Protein AF-V4J8E5-F1 (afdb_monomer)

Nearest PDB structures (foldseek):
  8pn9-assembly1_A  TM=5.444E-01  e=4.236E-01  Homo sapiens
  6s7t-assembly1_A  TM=5.111E-01  e=3.584E-01  Homo sapiens

Sequence (370 aa):
MKVKGRRLKLAGAALLVQFYVVWALGFANYVPQLYNFKVLQASASLLVVGLLLMLSGYIKDVARQVVADKYFRSLMIIYFAAVYYITYSAVMMYYQLNIGVSLDTATFMQSFASATLYHRLFDSFEAPTYFYNHASLILFMVYPLYLTYPSIATLVTVEVALATLPAIPLYKLGLRLFGDRRCALLTALAYLLFPWITTYLVGPFEVVILTAPFFALALYNLYMGNRLGYWLSLTLMMTTIEFAPILGFFIGLYVLATRFDWLKAKGRIALGLETLAFSLAWLFGDFLLVYYFSRGAINIFQNVWGSALSGPLISITDPIGNAIFHFTTHVGSGPSSSHNVAPSLSSVLESLVNNVRDWASTRRSKAPSS

Secondary structure (DSSP, 8-state):
-HHHHHHHHHHHHHHHHHHHHHHHHHHTTSSGGG--HHHHHHHHHHHHHHHHHHHHHHHHHHHHHHHH-HHHHHHHHHHHHHHHHHHHHHHHHHHTT-HHHHHHHHHHHHHHHHHHHSS-SS--SS-SSGGGT---TTHHHHHHHHHHS-SHHHHHHHHHHHHHTTHHHHHHHHHHHHS-HHHHHHHHHHHHT-HHHHHHTTS---GGGGHHHHHHHHHHHHHHT-HHHHHHHHHHHHTS-TTHHHHHHHHHHHHHHS--TT--HHHHHHHHHHHHHHHHHHHHHHHHHHHHHTTTS--GGGGGTT-TTHHHHHHHHHHHHHHHH---------------PPPPHHHHHHHHHHHHHHHHHHHHTT----

pLDDT: mean 87.91, std 17.18, range [24.5, 98.56]

Structure (mmCIF, N/CA/C/O backbone):
data_AF-V4J8E5-F1
#
_entry.id   AF-V4J8E5-F1
#
loop_
_atom_site.group_PDB
_atom_site.id
_atom_site.type_symbol
_atom_site.label_atom_id
_atom_site.label_alt_id
_atom_site.label_comp_id
_atom_site.label_asym_id
_atom_site.label_entity_id
_atom_site.label_seq_id
_atom_site.pdbx_PDB_ins_code
_atom_site.Cartn_x
_atom_site.Cartn_y
_atom_site.Cartn_z
_atom_site.occupancy
_atom_site.B_iso_or_equiv
_atom_site.auth_seq_id
_atom_site.auth_comp_id
_atom_site.auth_asym_id
_atom_site.auth_atom_id
_atom_site.pdbx_PDB_model_num
ATOM 1 N N . MET A 1 1 ? -9.386 -27.484 15.160 1.00 56.94 1 MET A N 1
ATOM 2 C CA . MET A 1 1 ? -9.494 -26.367 14.178 1.00 56.94 1 MET A CA 1
ATOM 3 C C . MET A 1 1 ? -8.241 -25.481 14.049 1.00 56.94 1 MET A C 1
ATOM 5 O O . MET A 1 1 ? -7.896 -25.160 12.917 1.00 56.94 1 MET A O 1
ATOM 9 N N . LYS A 1 2 ? -7.525 -25.108 15.130 1.00 60.19 2 LYS A N 1
ATOM 10 C CA . LYS A 1 2 ? -6.329 -24.222 15.066 1.00 60.19 2 LYS A CA 1
ATOM 11 C C . LYS A 1 2 ? -5.186 -24.726 14.156 1.00 60.19 2 LYS A C 1
ATOM 13 O O . LYS A 1 2 ? -4.603 -23.936 13.421 1.00 60.19 2 LYS A O 1
ATOM 18 N N . VAL A 1 3 ? -4.918 -26.037 14.135 1.00 62.19 3 VAL A N 1
ATOM 19 C CA . VAL A 1 3 ? -3.853 -26.653 13.309 1.00 62.19 3 VAL A CA 1
ATOM 20 C C . VAL A 1 3 ? -4.100 -26.469 11.803 1.00 62.19 3 VAL A C 1
ATOM 22 O O . VAL A 1 3 ? -3.171 -26.168 11.058 1.00 62.19 3 VAL A O 1
ATOM 25 N N . LYS A 1 4 ? -5.362 -26.558 11.354 1.00 76.12 4 LYS A N 1
ATOM 26 C CA . LYS A 1 4 ? -5.739 -26.386 9.938 1.00 76.12 4 LYS A CA 1
ATOM 27 C C . LYS A 1 4 ? -5.518 -24.942 9.466 1.00 76.12 4 LYS A C 1
ATOM 29 O O . LYS A 1 4 ? -5.023 -24.735 8.367 1.00 76.12 4 LYS A O 1
ATOM 34 N N . GLY A 1 5 ? -5.798 -23.949 10.317 1.00 81.00 5 GLY A N 1
ATOM 35 C CA . GLY A 1 5 ? -5.567 -22.533 10.002 1.00 81.00 5 GLY A CA 1
ATOM 36 C C . GLY A 1 5 ? -4.086 -22.166 9.870 1.00 81.00 5 GLY A C 1
ATOM 37 O O . GLY A 1 5 ? -3.715 -21.442 8.951 1.00 81.00 5 GLY A O 1
ATOM 38 N N . ARG A 1 6 ? -3.219 -22.705 10.740 1.00 87.25 6 ARG A N 1
ATOM 39 C CA . ARG A 1 6 ? -1.767 -22.471 10.651 1.00 87.25 6 ARG A CA 1
ATOM 40 C C . ARG A 1 6 ? -1.169 -23.065 9.372 1.00 87.25 6 ARG A C 1
ATOM 42 O O . ARG A 1 6 ? -0.372 -22.400 8.724 1.00 87.25 6 ARG A O 1
ATOM 49 N N . ARG A 1 7 ? -1.597 -24.273 8.982 1.00 90.81 7 ARG A N 1
ATOM 50 C CA . ARG A 1 7 ? -1.162 -24.913 7.727 1.00 90.81 7 ARG A CA 1
ATOM 51 C C . ARG A 1 7 ? -1.555 -24.098 6.490 1.00 90.81 7 ARG A C 1
ATOM 53 O O . ARG A 1 7 ? -0.718 -23.914 5.620 1.00 90.81 7 ARG A O 1
ATOM 60 N N . LEU A 1 8 ? -2.776 -23.551 6.447 1.00 91.62 8 LEU A N 1
ATOM 61 C CA . LEU A 1 8 ? -3.217 -22.688 5.339 1.00 91.62 8 LEU A CA 1
ATOM 62 C C . LEU A 1 8 ? -2.377 -21.409 5.230 1.00 91.62 8 LEU A C 1
ATOM 64 O O . LEU A 1 8 ? -1.996 -21.030 4.131 1.00 91.62 8 LEU A O 1
ATOM 68 N N . LYS A 1 9 ? -2.038 -20.776 6.362 1.00 92.75 9 LYS A N 1
ATOM 69 C CA . LYS A 1 9 ? -1.170 -19.589 6.367 1.00 92.75 9 LYS A CA 1
ATOM 70 C C . LYS A 1 9 ? 0.244 -19.892 5.874 1.00 92.75 9 LYS A C 1
ATOM 72 O O . LYS A 1 9 ? 0.794 -19.091 5.134 1.00 92.75 9 LYS A O 1
ATOM 77 N N . LEU A 1 10 ? 0.814 -21.035 6.262 1.00 95.00 10 LEU A N 1
ATOM 78 C CA . LEU A 1 10 ? 2.141 -21.457 5.798 1.00 95.00 10 LEU A CA 1
ATOM 79 C C . LEU A 1 10 ? 2.144 -21.775 4.300 1.00 95.00 10 LEU A C 1
ATOM 81 O O . LEU A 1 10 ? 3.025 -21.311 3.587 1.00 95.00 10 LEU A O 1
ATOM 85 N N . ALA A 1 11 ? 1.134 -22.506 3.818 1.00 95.44 11 ALA A N 1
ATOM 86 C CA . ALA A 1 11 ? 0.968 -22.762 2.390 1.00 95.44 11 ALA A CA 1
ATOM 87 C C . ALA A 1 11 ? 0.807 -21.450 1.606 1.00 95.44 11 ALA A C 1
ATOM 89 O O . ALA A 1 11 ? 1.459 -21.257 0.586 1.00 95.44 11 ALA A O 1
ATOM 90 N N . GLY A 1 12 ? 0.001 -20.516 2.119 1.00 96.38 12 GLY A N 1
ATOM 91 C CA . GLY A 1 12 ? -0.168 -19.209 1.495 1.00 96.38 12 GLY A CA 1
ATOM 92 C C . GLY A 1 12 ? 1.116 -18.375 1.469 1.00 96.38 12 GLY A C 1
ATOM 93 O O . GLY A 1 12 ? 1.431 -17.787 0.441 1.00 96.38 12 GLY A O 1
ATOM 94 N N . ALA A 1 13 ? 1.904 -18.398 2.548 1.00 96.38 13 ALA A N 1
ATOM 95 C CA . ALA A 1 13 ? 3.208 -17.738 2.589 1.00 96.38 13 ALA A CA 1
ATOM 96 C C . ALA A 1 13 ? 4.191 -18.339 1.570 1.00 96.38 13 ALA A C 1
ATOM 98 O O . ALA A 1 13 ? 4.903 -17.594 0.906 1.00 96.38 13 ALA A O 1
ATOM 99 N N . ALA A 1 14 ? 4.193 -19.664 1.388 1.00 97.56 14 ALA A N 1
ATOM 100 C CA . ALA A 1 14 ? 5.013 -20.313 0.364 1.00 97.56 14 ALA A CA 1
ATOM 101 C C . ALA A 1 14 ? 4.614 -19.873 -1.059 1.00 97.56 14 ALA A C 1
ATOM 103 O O . ALA A 1 14 ? 5.485 -19.563 -1.869 1.00 97.56 14 ALA A O 1
ATOM 104 N N . LEU A 1 15 ? 3.309 -19.775 -1.345 1.00 97.50 15 LEU A N 1
ATOM 105 C CA . LEU A 1 15 ? 2.798 -19.292 -2.636 1.00 97.50 15 LEU A CA 1
ATOM 106 C C . LEU A 1 15 ? 3.063 -17.798 -2.886 1.00 97.50 15 LEU A C 1
ATOM 108 O O . LEU A 1 15 ? 3.162 -17.376 -4.037 1.00 97.50 15 LEU A O 1
ATOM 112 N N . LEU A 1 16 ? 3.193 -17.000 -1.827 1.00 95.75 16 LEU A N 1
ATOM 113 C CA . LEU A 1 16 ? 3.627 -15.609 -1.924 1.00 95.75 16 LEU A CA 1
ATOM 114 C C . LEU A 1 16 ? 5.125 -15.531 -2.239 1.00 95.75 16 LEU A C 1
ATOM 116 O O . LEU A 1 16 ? 5.522 -14.870 -3.193 1.00 95.75 16 LEU A O 1
ATOM 120 N N . VAL A 1 17 ? 5.956 -16.231 -1.461 1.00 97.12 17 VAL A N 1
ATOM 121 C CA . VAL A 1 17 ? 7.421 -16.192 -1.601 1.00 97.12 17 VAL A CA 1
ATOM 122 C C . VAL A 1 17 ? 7.874 -16.740 -2.954 1.00 97.12 17 VAL A C 1
ATOM 124 O O . VAL A 1 17 ? 8.800 -16.186 -3.543 1.00 97.12 17 VAL A O 1
ATOM 127 N N . GLN A 1 18 ? 7.210 -17.776 -3.482 1.00 97.81 18 GLN A N 1
ATOM 128 C CA . GLN A 1 18 ? 7.608 -18.366 -4.765 1.00 97.81 18 GLN A CA 1
ATOM 129 C C . GLN A 1 18 ? 7.588 -17.355 -5.915 1.00 97.81 18 GLN A C 1
ATOM 131 O O . GLN A 1 18 ? 8.453 -17.446 -6.776 1.00 97.81 18 GLN A O 1
ATOM 136 N N . PHE A 1 19 ? 6.683 -16.367 -5.908 1.00 98.12 19 PHE A N 1
ATOM 137 C CA . PHE A 1 19 ? 6.648 -15.360 -6.970 1.00 98.12 19 PHE A CA 1
ATOM 138 C C . PHE A 1 19 ? 7.944 -14.564 -7.013 1.00 98.12 19 PHE A C 1
ATOM 140 O O . PHE A 1 19 ? 8.550 -14.436 -8.070 1.00 98.12 19 PHE A O 1
ATOM 147 N N . TYR A 1 20 ? 8.408 -14.088 -5.859 1.00 97.81 20 TYR A N 1
ATOM 148 C CA . TYR A 1 20 ? 9.638 -13.307 -5.785 1.00 97.81 20 TYR A CA 1
ATOM 149 C C . TYR A 1 20 ? 10.874 -14.150 -6.100 1.00 97.81 20 TYR A C 1
ATOM 151 O O . TYR A 1 20 ? 11.804 -13.637 -6.711 1.00 97.81 20 TYR A O 1
ATOM 159 N N . VAL A 1 21 ? 10.875 -15.443 -5.757 1.00 98.06 21 VAL A N 1
ATOM 160 C CA . VAL A 1 21 ? 11.951 -16.367 -6.154 1.00 98.06 21 VAL A CA 1
ATOM 161 C C . VAL A 1 21 ? 11.960 -16.574 -7.671 1.00 98.06 21 VAL A C 1
ATOM 163 O O . VAL A 1 21 ? 13.003 -16.414 -8.298 1.00 98.06 21 VAL A O 1
ATOM 166 N N . VAL A 1 22 ? 10.807 -16.885 -8.272 1.00 97.88 22 VAL A N 1
ATOM 167 C CA . VAL A 1 22 ? 10.661 -17.080 -9.725 1.00 97.88 22 VAL A CA 1
ATOM 168 C C . VAL A 1 22 ? 11.046 -15.810 -10.478 1.00 97.88 22 VAL A C 1
ATOM 170 O O . VAL A 1 22 ? 11.847 -15.867 -11.411 1.00 97.88 22 VAL A O 1
ATOM 173 N N . TRP A 1 23 ? 10.520 -14.665 -10.043 1.00 97.81 23 TRP A N 1
ATOM 174 C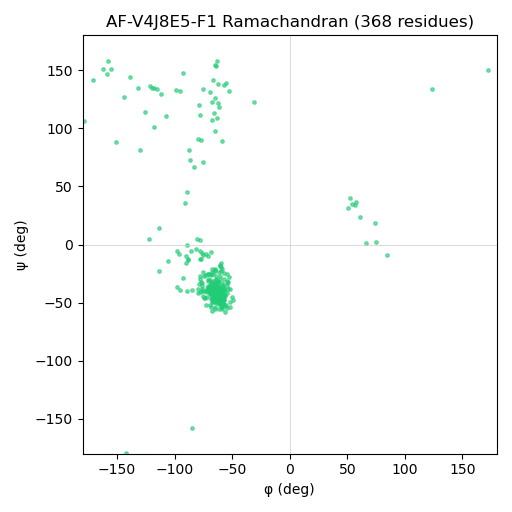 CA . TRP A 1 23 ? 10.807 -13.371 -10.643 1.00 97.81 23 TRP A CA 1
ATOM 175 C C . TRP A 1 23 ? 12.285 -13.003 -10.506 1.00 97.81 23 TRP A C 1
ATOM 177 O O . TRP A 1 23 ? 12.894 -12.678 -11.514 1.00 97.81 23 TRP A O 1
ATOM 187 N N . ALA A 1 24 ? 12.896 -13.118 -9.322 1.00 97.12 24 ALA A N 1
ATOM 188 C CA . ALA A 1 24 ? 14.301 -12.754 -9.126 1.00 97.12 24 ALA A CA 1
ATOM 189 C C . ALA A 1 24 ? 15.262 -13.659 -9.914 1.00 97.12 24 ALA A C 1
ATOM 191 O O . ALA A 1 24 ? 16.181 -13.156 -10.555 1.00 97.12 24 ALA A O 1
ATOM 192 N N . LEU A 1 25 ? 15.044 -14.981 -9.909 1.00 97.69 25 LEU A N 1
ATOM 193 C CA . LEU A 1 25 ? 15.884 -15.925 -10.659 1.00 97.69 25 LEU A CA 1
ATOM 194 C C . LEU A 1 25 ? 15.759 -15.738 -12.174 1.00 97.69 25 LEU A C 1
ATOM 196 O O . LEU A 1 25 ? 16.758 -15.860 -12.885 1.00 97.69 25 LEU A O 1
ATOM 200 N N . GLY A 1 26 ? 14.548 -15.442 -12.657 1.00 96.81 26 GLY A N 1
ATOM 201 C CA . GLY A 1 26 ? 14.311 -15.107 -14.056 1.00 96.81 26 GLY A CA 1
ATOM 202 C C . GLY A 1 26 ? 14.934 -13.762 -14.433 1.00 96.81 26 GLY A C 1
ATOM 203 O O . GLY A 1 26 ? 15.731 -13.698 -15.360 1.00 96.81 26 GLY A O 1
ATOM 204 N N . PHE A 1 27 ? 14.620 -12.703 -13.683 1.00 96.12 27 PHE A N 1
ATOM 205 C CA . PHE A 1 27 ? 15.048 -11.327 -13.956 1.00 96.12 27 PHE A CA 1
ATOM 206 C C . PHE A 1 27 ? 16.573 -11.159 -13.886 1.00 96.12 27 PHE A C 1
ATOM 208 O O . PHE A 1 27 ? 17.153 -10.474 -14.721 1.00 96.12 27 PHE A O 1
ATOM 215 N N . ALA A 1 28 ? 17.241 -11.817 -12.931 1.00 96.25 28 ALA A N 1
ATOM 216 C CA . ALA A 1 28 ? 18.704 -11.822 -12.825 1.00 96.25 28 ALA A CA 1
ATOM 217 C C . ALA A 1 28 ? 19.390 -12.777 -13.823 1.00 96.25 28 ALA A C 1
ATOM 219 O O . ALA A 1 28 ? 20.608 -12.939 -13.780 1.00 96.25 28 ALA A O 1
ATOM 220 N N . ASN A 1 29 ? 18.622 -13.419 -14.711 1.00 95.44 29 ASN A N 1
ATOM 221 C CA . ASN A 1 29 ? 19.105 -14.333 -15.743 1.00 95.44 29 ASN A CA 1
ATOM 222 C C . ASN A 1 29 ? 19.849 -15.577 -15.202 1.00 95.44 29 ASN A C 1
ATOM 224 O O . ASN A 1 29 ? 20.635 -16.195 -15.918 1.00 95.44 29 ASN A O 1
ATOM 228 N N . TYR A 1 30 ? 19.589 -15.980 -13.949 1.00 97.38 30 TYR A N 1
ATOM 229 C CA . TYR A 1 30 ? 20.113 -17.232 -13.384 1.00 97.38 30 TYR A CA 1
ATOM 230 C C . TYR A 1 30 ? 19.355 -18.455 -13.906 1.00 97.38 30 TYR A C 1
ATOM 232 O O . TYR A 1 30 ? 19.958 -19.495 -14.166 1.00 97.38 30 TYR A O 1
ATOM 240 N N . VAL A 1 31 ? 18.032 -18.336 -14.067 1.00 96.88 31 VAL A N 1
ATOM 241 C CA . VAL A 1 31 ? 17.174 -19.366 -14.673 1.00 96.88 31 VAL A CA 1
ATOM 242 C C . VAL A 1 31 ? 16.299 -18.700 -15.741 1.00 96.88 31 VAL A C 1
ATOM 244 O O . VAL A 1 31 ? 15.139 -18.372 -15.478 1.00 96.88 31 VAL A O 1
ATOM 247 N N . PRO A 1 32 ? 16.828 -18.480 -16.959 1.00 94.44 32 PRO A N 1
ATOM 248 C CA . PRO A 1 32 ? 16.182 -17.633 -17.965 1.00 94.44 32 PRO A CA 1
ATOM 249 C C . PRO A 1 32 ? 14.796 -18.134 -18.393 1.00 94.44 32 PRO A C 1
ATOM 251 O O . PRO A 1 32 ? 13.934 -17.339 -18.756 1.00 94.44 32 PRO A O 1
ATOM 254 N N . GLN A 1 33 ? 14.532 -19.447 -18.300 1.00 95.62 33 GLN A N 1
ATOM 255 C CA . GLN A 1 33 ? 13.223 -20.012 -18.657 1.00 95.62 33 GLN A CA 1
ATOM 256 C C . GLN A 1 33 ? 12.089 -19.533 -17.733 1.00 95.62 33 GLN A C 1
ATOM 258 O O . GLN A 1 33 ? 10.921 -19.595 -18.120 1.00 95.62 33 GLN A O 1
ATOM 263 N N . LEU A 1 34 ? 12.417 -19.059 -16.522 1.00 95.56 34 LEU A N 1
ATOM 264 C CA . LEU A 1 34 ? 11.441 -18.488 -15.591 1.00 95.56 34 LEU A CA 1
ATOM 265 C C . LEU A 1 34 ? 11.006 -17.075 -15.996 1.00 95.56 34 LEU A C 1
ATOM 267 O O . LEU A 1 34 ? 9.900 -16.660 -15.643 1.00 95.56 34 LEU A O 1
ATOM 271 N N . TYR A 1 35 ? 11.827 -16.354 -16.766 1.00 94.62 35 TYR A N 1
ATOM 272 C CA . TYR A 1 35 ? 11.492 -15.028 -17.280 1.00 94.62 35 TYR A CA 1
ATOM 273 C C . TYR A 1 35 ? 10.643 -15.130 -18.552 1.00 94.62 35 TYR A C 1
ATOM 275 O O . TYR A 1 35 ? 11.051 -14.819 -19.669 1.00 94.62 35 TYR A O 1
ATOM 283 N N . ASN A 1 36 ? 9.428 -15.634 -18.375 1.00 95.19 36 ASN A N 1
ATOM 284 C CA . ASN A 1 36 ? 8.432 -15.765 -19.425 1.00 95.19 36 ASN A CA 1
ATOM 285 C C . ASN A 1 36 ? 7.107 -15.203 -18.918 1.00 95.19 36 ASN A C 1
ATOM 287 O O . ASN A 1 36 ? 6.682 -15.544 -17.815 1.00 95.19 36 ASN A O 1
ATOM 291 N N . PHE A 1 37 ? 6.420 -14.403 -19.737 1.00 96.12 37 PHE A N 1
ATOM 292 C CA . PHE A 1 37 ? 5.149 -13.783 -19.353 1.00 96.12 37 PHE A CA 1
ATOM 293 C C . PHE A 1 37 ? 4.140 -14.787 -18.774 1.00 96.12 37 PHE A C 1
ATOM 295 O O . PHE A 1 37 ? 3.564 -14.529 -17.722 1.00 96.12 37 PHE A O 1
ATOM 302 N N . LYS A 1 38 ? 3.965 -15.962 -19.397 1.00 97.31 38 LYS A N 1
ATOM 303 C CA . LYS A 1 38 ? 3.016 -16.981 -18.915 1.00 97.31 38 LYS A CA 1
ATOM 304 C C . LYS A 1 38 ? 3.438 -17.573 -17.571 1.00 97.31 38 LYS A C 1
ATOM 306 O O . LYS A 1 38 ? 2.584 -17.846 -16.735 1.00 97.31 38 LYS A O 1
ATOM 311 N N . VAL A 1 39 ? 4.742 -17.762 -17.359 1.00 97.62 39 VAL A N 1
ATOM 312 C CA . VAL A 1 39 ? 5.289 -18.272 -16.092 1.00 97.62 39 VAL A CA 1
ATOM 313 C C . VAL A 1 39 ? 5.106 -17.237 -14.985 1.00 97.62 39 VAL A C 1
ATOM 315 O O . VAL A 1 39 ? 4.592 -17.572 -13.918 1.00 97.62 39 VAL A O 1
ATOM 318 N N . LEU A 1 40 ? 5.447 -15.975 -15.256 1.00 97.88 40 LEU A N 1
ATOM 319 C CA . LEU A 1 40 ? 5.272 -14.865 -14.318 1.00 97.88 40 LEU A CA 1
ATOM 320 C C . LEU A 1 40 ? 3.795 -14.638 -13.983 1.00 97.88 40 LEU A C 1
ATOM 322 O O . LEU A 1 40 ? 3.458 -14.498 -12.811 1.00 97.88 40 LEU A O 1
ATOM 326 N N . GLN A 1 41 ? 2.905 -14.677 -14.977 1.00 97.94 41 GLN A N 1
ATOM 327 C CA . GLN A 1 41 ? 1.460 -14.563 -14.779 1.00 97.94 41 GLN A CA 1
ATOM 328 C C . GLN A 1 41 ? 0.906 -15.727 -13.946 1.00 97.94 41 GLN A C 1
ATOM 330 O O . GLN A 1 41 ? 0.185 -15.493 -12.978 1.00 97.94 41 GLN A O 1
ATOM 335 N N . ALA A 1 42 ? 1.266 -16.975 -14.262 1.00 98.19 42 ALA A N 1
ATOM 336 C CA . ALA A 1 42 ? 0.833 -18.134 -13.480 1.00 98.19 42 ALA A CA 1
ATOM 337 C C . ALA A 1 42 ? 1.341 -18.060 -12.029 1.00 98.19 42 ALA A C 1
ATOM 339 O O . ALA A 1 42 ? 0.590 -18.299 -11.081 1.00 98.19 42 ALA A O 1
ATOM 340 N N . SER A 1 43 ? 2.604 -17.670 -11.848 1.00 98.31 43 SER A N 1
ATOM 341 C CA . SER A 1 43 ? 3.211 -17.457 -10.536 1.00 98.31 43 SER A CA 1
ATOM 342 C C . SER A 1 43 ? 2.527 -16.317 -9.764 1.00 98.31 43 SER A C 1
ATOM 344 O O . SER A 1 43 ? 2.260 -16.454 -8.569 1.00 98.31 43 SER A O 1
ATOM 346 N N . ALA A 1 44 ? 2.154 -15.228 -10.435 1.00 98.12 44 ALA A N 1
ATOM 347 C CA . ALA A 1 44 ? 1.382 -14.131 -9.860 1.00 98.12 44 ALA A CA 1
ATOM 348 C C . ALA A 1 44 ? -0.024 -14.576 -9.418 1.00 98.12 44 ALA A C 1
ATOM 350 O O . ALA A 1 44 ? -0.464 -14.252 -8.312 1.00 98.12 44 ALA A O 1
ATOM 351 N N . SER A 1 45 ? -0.720 -15.387 -10.223 1.00 98.19 45 SER A N 1
ATOM 352 C CA . SER A 1 45 ? -2.009 -15.974 -9.831 1.00 98.19 45 SER A CA 1
ATOM 353 C C . SER A 1 45 ? -1.879 -16.858 -8.586 1.00 98.19 45 SER A C 1
ATOM 355 O O . SER A 1 45 ? -2.719 -16.784 -7.686 1.00 98.19 45 SER A O 1
ATOM 357 N N . LEU A 1 46 ? -0.806 -17.651 -8.485 1.00 98.31 46 LEU A N 1
ATOM 358 C CA . LEU A 1 46 ? -0.512 -18.440 -7.285 1.00 98.31 46 LEU A CA 1
ATOM 359 C C . LEU A 1 46 ? -0.255 -17.552 -6.062 1.00 98.31 46 LEU A C 1
ATOM 361 O O . LEU A 1 46 ? -0.751 -17.871 -4.980 1.00 98.31 46 LEU A O 1
ATOM 365 N N . LEU A 1 47 ? 0.442 -16.423 -6.221 1.00 98.00 47 LEU A N 1
ATOM 366 C CA . LEU A 1 47 ? 0.610 -15.436 -5.151 1.00 98.00 47 LEU A CA 1
ATOM 367 C C . LEU A 1 47 ? -0.741 -14.907 -4.656 1.00 98.00 47 LEU A C 1
ATOM 369 O O . LEU A 1 47 ? -0.954 -14.856 -3.443 1.00 98.00 47 LEU A O 1
ATOM 373 N N . VAL A 1 48 ? -1.680 -14.579 -5.552 1.00 97.12 48 VAL A N 1
ATOM 374 C CA . VAL A 1 48 ? -3.029 -14.124 -5.158 1.00 97.12 48 VAL A CA 1
ATOM 375 C C . VAL A 1 48 ? -3.776 -15.207 -4.381 1.00 97.12 48 VAL A C 1
ATOM 377 O O . VAL A 1 48 ? -4.348 -14.925 -3.324 1.00 97.12 48 VAL A O 1
ATOM 380 N N . VAL A 1 49 ? -3.713 -16.465 -4.828 1.00 97.31 49 VAL A N 1
ATOM 381 C CA . VAL A 1 49 ? -4.250 -17.599 -4.055 1.00 97.31 49 VAL A CA 1
ATOM 382 C C . VAL A 1 49 ? -3.578 -17.674 -2.681 1.00 97.31 49 VAL A C 1
ATOM 384 O O . VAL A 1 49 ? -4.258 -17.847 -1.667 1.00 97.31 49 VAL A O 1
ATOM 387 N N . GLY A 1 50 ? -2.261 -17.480 -2.618 1.00 96.88 50 GLY A N 1
ATOM 388 C CA . GLY A 1 50 ? -1.498 -17.438 -1.377 1.00 96.88 50 GLY A CA 1
ATOM 389 C C . GLY A 1 50 ? -1.993 -16.374 -0.397 1.00 96.88 50 GLY A C 1
ATOM 390 O O . GLY A 1 50 ? -2.250 -16.685 0.772 1.00 96.88 50 GLY A O 1
ATOM 391 N N . LEU A 1 51 ? -2.223 -15.150 -0.879 1.00 95.44 51 LEU A N 1
ATOM 392 C CA . LEU A 1 51 ? -2.800 -14.054 -0.094 1.00 95.44 51 LEU A CA 1
ATOM 393 C C . LEU A 1 51 ? -4.190 -14.418 0.446 1.00 95.44 51 LEU A C 1
ATOM 395 O O . LEU A 1 51 ? -4.448 -14.262 1.643 1.00 95.44 51 LEU A O 1
ATOM 399 N N . LEU A 1 52 ? -5.068 -14.981 -0.390 1.00 95.50 52 LEU A N 1
ATOM 400 C CA . LEU A 1 52 ? -6.402 -15.425 0.038 1.00 95.50 52 LEU A CA 1
ATOM 401 C C . LEU A 1 52 ? -6.329 -16.522 1.112 1.00 95.50 52 LEU A C 1
ATOM 403 O O . LEU A 1 52 ? -7.093 -16.496 2.083 1.00 95.50 52 LEU A O 1
ATOM 407 N N . LEU A 1 53 ? -5.387 -17.462 0.999 1.00 95.44 53 LEU A N 1
ATOM 408 C CA . LEU A 1 53 ? -5.162 -18.495 2.015 1.00 95.44 53 LEU A CA 1
ATOM 409 C C . LEU A 1 53 ? -4.684 -17.896 3.343 1.00 95.44 53 LEU A C 1
ATOM 411 O O . LEU A 1 53 ? -5.196 -18.277 4.407 1.00 95.44 53 LEU A O 1
ATOM 415 N N . MET A 1 54 ? -3.759 -16.933 3.298 1.00 94.12 54 MET A N 1
ATOM 416 C CA . MET A 1 54 ? -3.271 -16.222 4.486 1.00 94.12 54 MET A CA 1
ATOM 417 C C . MET A 1 54 ? -4.386 -15.426 5.177 1.00 94.12 54 MET A C 1
ATOM 419 O O . MET A 1 54 ? -4.476 -15.432 6.413 1.00 94.12 54 MET A O 1
ATOM 423 N N . LEU A 1 55 ? -5.272 -14.810 4.389 1.00 93.25 55 LEU A N 1
ATOM 424 C CA . LEU A 1 55 ? -6.407 -14.010 4.854 1.00 93.25 55 LEU A CA 1
ATOM 425 C C . LEU A 1 55 ? -7.666 -14.834 5.159 1.00 93.25 55 LEU A C 1
ATOM 427 O O . LEU A 1 55 ? -8.622 -14.302 5.717 1.00 93.25 55 LEU A O 1
ATOM 431 N N . SER A 1 56 ? -7.678 -16.137 4.878 1.00 93.81 56 SER A N 1
ATOM 432 C CA . SER A 1 56 ? -8.872 -16.991 4.995 1.00 93.81 56 SER A CA 1
ATOM 433 C C . SER A 1 56 ? -9.558 -16.956 6.368 1.00 93.81 56 SER A C 1
ATOM 435 O O . SER A 1 56 ? -10.780 -17.065 6.453 1.00 93.81 56 SER A O 1
ATOM 437 N N . GLY A 1 57 ? -8.796 -16.796 7.455 1.00 91.62 57 GLY A N 1
ATOM 438 C CA . GLY A 1 57 ? -9.354 -16.609 8.798 1.00 91.62 57 GLY A CA 1
ATOM 439 C C . GLY A 1 57 ? -10.116 -15.290 8.925 1.00 91.62 57 GLY A C 1
ATOM 440 O O . GLY A 1 57 ? -11.265 -15.288 9.355 1.00 91.62 57 GLY A O 1
ATOM 441 N N . TYR A 1 58 ? -9.504 -14.198 8.464 1.00 91.31 58 TYR A N 1
ATOM 442 C CA . TYR A 1 58 ? -10.121 -12.874 8.448 1.00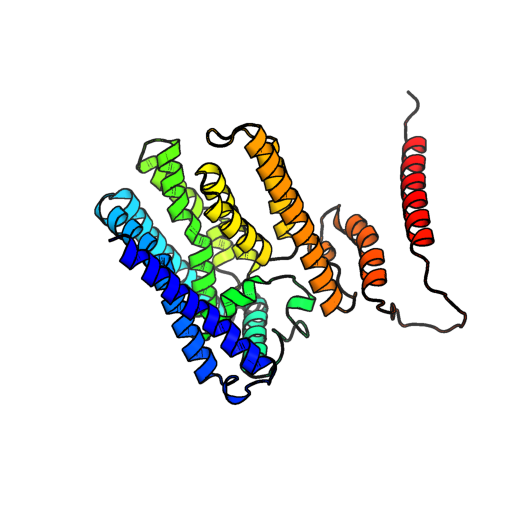 91.31 58 TYR A CA 1
ATOM 443 C C . TYR A 1 58 ? -11.375 -12.846 7.568 1.00 91.31 58 TYR A C 1
ATOM 445 O O . TYR A 1 58 ? -12.415 -12.365 8.006 1.00 91.31 58 TYR A O 1
ATOM 453 N N . ILE A 1 59 ? -11.313 -13.442 6.372 1.00 93.56 59 ILE A N 1
ATOM 454 C CA . ILE A 1 59 ? -12.455 -13.545 5.449 1.00 93.56 59 ILE A CA 1
ATOM 455 C C . ILE A 1 59 ? -13.628 -14.277 6.114 1.00 93.56 59 ILE A C 1
ATOM 457 O O . ILE A 1 59 ? -14.767 -13.820 6.039 1.00 93.56 59 ILE A O 1
ATOM 461 N N . LYS A 1 60 ? -13.364 -15.384 6.823 1.00 94.31 60 LYS A N 1
ATOM 462 C CA . LYS A 1 60 ? -14.403 -16.114 7.571 1.00 94.31 60 LYS A CA 1
ATOM 463 C C . LYS A 1 60 ? -15.019 -15.271 8.681 1.00 94.31 60 LYS A C 1
ATOM 465 O O . LYS A 1 60 ? -16.227 -15.342 8.888 1.00 94.31 60 LYS A O 1
ATOM 470 N N . ASP A 1 61 ? -14.212 -14.492 9.391 1.00 93.62 61 ASP A N 1
ATOM 471 C CA . ASP A 1 61 ? -14.706 -13.632 10.464 1.00 93.62 61 ASP A CA 1
ATOM 472 C C . ASP A 1 61 ? -15.548 -12.472 9.915 1.00 93.62 61 ASP A C 1
ATOM 474 O O . ASP A 1 61 ? -16.618 -12.196 10.456 1.00 93.62 61 ASP A O 1
ATOM 478 N N . VAL A 1 62 ? -15.139 -11.862 8.798 1.00 94.56 62 VAL A N 1
ATOM 479 C CA . VAL A 1 62 ? -15.948 -10.865 8.074 1.00 94.56 62 VAL A CA 1
ATOM 480 C C . VAL A 1 62 ? -17.271 -11.481 7.612 1.00 94.56 62 VAL A C 1
ATOM 482 O O . VAL A 1 62 ? -18.327 -10.919 7.888 1.00 94.56 62 VAL A O 1
ATOM 485 N N . ALA A 1 63 ? -17.248 -12.666 6.994 1.00 95.50 63 ALA A N 1
ATOM 486 C CA . ALA A 1 63 ? -18.461 -13.343 6.531 1.00 95.50 63 ALA A CA 1
ATOM 487 C C . ALA A 1 63 ? -19.447 -13.629 7.678 1.00 95.50 63 ALA A C 1
ATOM 489 O O . ALA A 1 63 ? -20.647 -13.388 7.548 1.00 95.50 63 ALA A O 1
ATOM 490 N N . ARG A 1 64 ? -18.950 -14.075 8.839 1.00 96.19 64 ARG A N 1
ATOM 491 C CA . ARG A 1 64 ? -19.783 -14.255 10.040 1.00 96.19 64 ARG A CA 1
ATOM 492 C C . ARG A 1 64 ? -20.400 -12.941 10.514 1.00 96.19 64 ARG A C 1
ATOM 494 O O . ARG A 1 64 ? -21.575 -12.926 10.867 1.00 96.19 64 ARG A O 1
ATOM 501 N N . GLN A 1 65 ? -19.632 -11.850 10.512 1.00 94.94 65 GLN A N 1
ATOM 502 C CA . GLN A 1 65 ? -20.129 -10.529 10.912 1.00 94.94 65 GLN A CA 1
ATOM 503 C C . GLN A 1 65 ? -21.214 -10.010 9.961 1.00 94.94 65 GLN A C 1
ATOM 505 O O . GLN A 1 65 ? -22.200 -9.453 10.431 1.00 94.94 65 GLN A O 1
ATOM 510 N N . VAL A 1 66 ? -21.091 -10.254 8.652 1.00 96.75 66 VAL A N 1
ATOM 511 C CA . VAL A 1 66 ? -22.122 -9.895 7.656 1.00 96.75 66 VAL A CA 1
ATOM 512 C C . VAL A 1 66 ? -23.453 -10.604 7.932 1.00 96.75 66 VAL A C 1
ATOM 514 O O . VAL A 1 66 ? -24.529 -10.023 7.772 1.00 96.75 66 VAL A O 1
ATOM 517 N N . VAL A 1 67 ? -23.410 -11.860 8.371 1.00 97.12 67 VAL A N 1
ATOM 518 C CA . VAL A 1 67 ? -24.629 -12.593 8.742 1.00 97.12 67 VAL A CA 1
ATOM 519 C C . VAL A 1 67 ? -25.199 -12.061 10.060 1.00 97.12 67 VAL A C 1
ATOM 521 O O . VAL A 1 67 ? -26.400 -11.809 10.154 1.00 97.12 67 VAL A O 1
ATOM 524 N N . ALA A 1 68 ? -24.338 -11.848 11.057 1.00 96.12 68 ALA A N 1
ATOM 525 C CA . ALA A 1 68 ? -24.742 -11.530 12.425 1.00 96.12 68 ALA A CA 1
ATOM 526 C C . ALA A 1 68 ? -25.184 -10.071 12.647 1.00 96.12 68 ALA A C 1
ATOM 528 O O . ALA A 1 68 ? -26.000 -9.814 13.531 1.00 96.12 68 ALA A O 1
ATOM 529 N N . ASP A 1 69 ? -24.655 -9.109 11.888 1.00 96.81 69 ASP A N 1
ATOM 530 C CA . ASP A 1 69 ? -24.887 -7.681 12.110 1.00 96.81 69 ASP A CA 1
ATOM 531 C C . ASP A 1 69 ? -25.415 -7.002 10.839 1.00 96.81 69 ASP A C 1
ATOM 533 O O . ASP A 1 69 ? -24.715 -6.875 9.834 1.00 96.81 69 ASP A O 1
ATOM 537 N N . LYS A 1 70 ? -26.667 -6.527 10.895 1.00 97.69 70 LYS A N 1
ATOM 538 C CA . LYS A 1 70 ? -27.314 -5.851 9.763 1.00 97.69 70 LYS A CA 1
ATOM 539 C C . LYS A 1 70 ? -26.607 -4.558 9.346 1.00 97.69 70 LYS A C 1
ATOM 541 O O . LYS A 1 70 ? -26.614 -4.251 8.162 1.00 97.69 70 LYS A O 1
ATOM 546 N N . TYR A 1 71 ? -25.999 -3.819 10.277 1.00 98.06 71 TYR A N 1
ATOM 547 C CA . TYR A 1 71 ? -25.303 -2.567 9.965 1.00 98.06 71 TYR A CA 1
ATOM 548 C C . TYR A 1 71 ? -23.954 -2.849 9.309 1.00 98.06 71 TYR A C 1
ATOM 550 O O . TYR A 1 71 ? -23.608 -2.212 8.317 1.00 98.06 71 TYR A O 1
ATOM 558 N N . PHE A 1 72 ? -23.238 -3.866 9.795 1.00 97.88 72 PHE A N 1
ATOM 559 C CA . PHE A 1 72 ? -22.021 -4.339 9.141 1.00 97.88 72 PHE A CA 1
ATOM 560 C C . PHE A 1 72 ? -22.310 -4.923 7.751 1.00 97.88 72 PHE A C 1
ATOM 562 O O . PHE A 1 72 ? -21.565 -4.680 6.806 1.00 97.88 72 PHE A O 1
ATOM 569 N N . ARG A 1 73 ? -23.428 -5.642 7.587 1.00 98.06 73 ARG A N 1
ATOM 570 C CA . ARG A 1 73 ? -23.897 -6.093 6.270 1.00 98.06 73 ARG A CA 1
ATOM 571 C C . ARG A 1 73 ? -24.156 -4.926 5.326 1.00 98.06 73 ARG A C 1
ATOM 573 O O . ARG A 1 73 ? -23.665 -4.962 4.202 1.00 98.06 73 ARG A O 1
ATOM 580 N N . SER A 1 74 ? -24.880 -3.899 5.777 1.00 98.12 74 SER A N 1
ATOM 581 C CA . SER A 1 74 ? -25.104 -2.687 4.984 1.00 98.12 74 SER A CA 1
ATOM 582 C C . SER A 1 74 ? -23.787 -2.027 4.588 1.00 98.12 74 SER A C 1
ATOM 584 O O . SER A 1 74 ? -23.618 -1.689 3.422 1.00 98.12 74 SER A O 1
ATOM 586 N N . LEU A 1 75 ? -22.831 -1.913 5.517 1.00 98.19 75 LEU A N 1
ATOM 587 C CA . LEU A 1 75 ? -21.498 -1.396 5.212 1.00 98.19 75 LEU A CA 1
ATOM 588 C C . LEU A 1 75 ? -20.812 -2.200 4.108 1.00 98.19 75 LEU A C 1
ATOM 590 O O . LEU A 1 75 ? -20.285 -1.602 3.181 1.00 98.19 75 LEU A O 1
ATOM 594 N N . MET A 1 76 ? -20.818 -3.532 4.183 1.00 98.06 76 MET A N 1
ATOM 595 C CA . MET A 1 76 ? -20.164 -4.358 3.164 1.00 98.06 76 MET A CA 1
ATOM 596 C C . MET A 1 76 ? -20.819 -4.201 1.788 1.00 98.06 76 MET A C 1
ATOM 598 O O . MET A 1 76 ? -20.106 -4.125 0.792 1.00 98.06 76 MET A O 1
ATOM 602 N N . ILE A 1 77 ? -22.152 -4.102 1.722 1.00 98.06 77 ILE A N 1
ATOM 603 C CA . ILE A 1 77 ? -22.869 -3.830 0.464 1.00 98.06 77 ILE A CA 1
ATOM 604 C C . ILE A 1 77 ? -22.452 -2.466 -0.098 1.00 98.06 77 ILE A C 1
ATOM 606 O O . ILE A 1 77 ? -22.095 -2.375 -1.270 1.00 98.06 77 ILE A O 1
ATOM 610 N N . ILE A 1 78 ? -22.446 -1.425 0.742 1.00 97.44 78 ILE A N 1
ATOM 611 C CA . ILE A 1 78 ? -22.042 -0.068 0.350 1.00 97.44 78 ILE A CA 1
ATOM 612 C C . ILE A 1 78 ? -20.581 -0.047 -0.102 1.00 97.44 78 ILE A C 1
ATOM 614 O O . ILE A 1 78 ? -20.277 0.558 -1.120 1.00 97.44 78 ILE A O 1
ATOM 618 N N . TYR A 1 79 ? -19.691 -0.738 0.608 1.00 96.75 79 TYR A N 1
ATOM 619 C CA . TYR A 1 79 ? -18.279 -0.856 0.256 1.00 96.75 79 TYR A CA 1
ATOM 620 C C . TYR A 1 79 ? -18.100 -1.470 -1.136 1.00 96.75 79 TYR A C 1
ATOM 622 O O . TYR A 1 79 ? -17.451 -0.864 -1.981 1.00 96.75 79 TYR A O 1
ATOM 630 N N . PHE A 1 80 ? -18.714 -2.626 -1.416 1.00 97.44 80 PHE A N 1
ATOM 631 C CA . PHE A 1 80 ? -18.600 -3.253 -2.737 1.00 97.44 80 PHE A CA 1
ATOM 632 C C . PHE A 1 80 ? -19.232 -2.402 -3.844 1.00 97.44 80 PHE A C 1
ATOM 634 O O . PHE A 1 80 ? -18.667 -2.316 -4.933 1.00 97.44 80 PHE A O 1
ATOM 641 N N . ALA A 1 81 ? -20.362 -1.744 -3.567 1.00 96.88 81 ALA A N 1
ATOM 642 C CA . ALA A 1 81 ? -20.990 -0.824 -4.511 1.00 96.88 81 ALA A CA 1
ATOM 643 C C . ALA A 1 81 ? -20.103 0.399 -4.797 1.00 96.88 81 ALA A C 1
ATOM 645 O O . ALA A 1 81 ? -19.958 0.782 -5.955 1.00 96.88 81 ALA A O 1
ATOM 646 N N . ALA A 1 82 ? -19.472 0.973 -3.769 1.00 95.12 82 ALA A N 1
ATOM 647 C CA . ALA A 1 82 ? -18.549 2.094 -3.901 1.00 95.12 82 ALA A CA 1
ATOM 648 C C . ALA A 1 82 ? -17.298 1.696 -4.691 1.00 95.12 82 ALA A C 1
ATOM 650 O O . ALA A 1 82 ? -16.942 2.397 -5.631 1.00 95.12 82 ALA A O 1
ATOM 651 N N . VAL A 1 83 ? -16.680 0.551 -4.373 1.00 96.19 83 VAL A N 1
ATOM 652 C CA . VAL A 1 83 ? -15.530 0.032 -5.130 1.00 96.19 83 VAL A CA 1
ATOM 653 C C . VAL A 1 83 ? -15.899 -0.136 -6.600 1.00 96.19 83 VAL A C 1
ATOM 655 O O . VAL A 1 83 ? -15.225 0.414 -7.461 1.00 96.19 83 VAL A O 1
ATOM 658 N N . TYR A 1 84 ? -17.009 -0.819 -6.890 1.00 96.62 84 TYR A N 1
ATOM 659 C CA . TYR A 1 84 ? -17.469 -1.010 -8.263 1.00 96.62 84 TYR A CA 1
ATOM 660 C C . TYR A 1 84 ? -17.717 0.321 -8.989 1.00 96.62 84 TYR A C 1
ATOM 662 O O . TYR A 1 84 ? -17.213 0.521 -10.093 1.00 96.62 84 TYR A O 1
ATOM 670 N N . TYR A 1 85 ? -18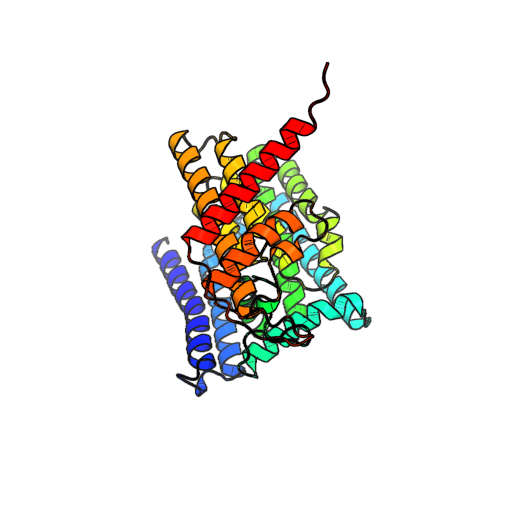.467 1.238 -8.372 1.00 95.00 85 TYR A N 1
ATOM 671 C CA . TYR A 1 85 ? -18.838 2.516 -8.979 1.00 95.00 85 TYR A CA 1
ATOM 672 C C . TYR A 1 85 ? -17.628 3.421 -9.237 1.00 95.00 85 TYR A C 1
ATOM 674 O O . TYR A 1 85 ? -17.513 4.002 -10.318 1.00 95.00 85 TYR A O 1
ATOM 682 N N . ILE A 1 86 ? -16.719 3.533 -8.266 1.00 94.81 86 ILE A N 1
ATOM 683 C CA . ILE A 1 86 ? -15.518 4.366 -8.384 1.00 94.81 86 ILE A CA 1
ATOM 684 C C . ILE A 1 86 ? -14.586 3.771 -9.439 1.00 94.81 86 ILE A C 1
ATOM 686 O O . ILE A 1 86 ? -14.166 4.493 -10.339 1.00 94.81 86 ILE A O 1
ATOM 690 N N . THR A 1 87 ? -14.342 2.455 -9.409 1.00 95.31 87 THR A N 1
ATOM 691 C CA . THR A 1 87 ? -13.539 1.784 -10.439 1.00 95.31 87 THR A CA 1
ATOM 692 C C . THR A 1 87 ? -14.134 1.982 -11.829 1.00 95.31 87 THR A C 1
ATOM 694 O O . THR A 1 87 ? -13.405 2.325 -12.754 1.00 95.31 87 THR A O 1
ATOM 697 N N . TYR A 1 88 ? -15.448 1.805 -11.991 1.00 94.81 88 TYR A N 1
ATOM 698 C CA . TYR A 1 88 ? -16.119 2.061 -13.264 1.00 94.81 88 TYR A CA 1
ATOM 699 C C . TYR A 1 88 ? -15.912 3.509 -13.728 1.00 94.81 88 TYR A C 1
ATOM 701 O O . TYR A 1 88 ? -15.530 3.736 -14.874 1.00 94.81 88 TYR A O 1
ATOM 709 N N . SER A 1 89 ? -16.110 4.480 -12.834 1.00 93.12 89 SER A N 1
ATOM 710 C CA . SER A 1 89 ? -15.981 5.909 -13.147 1.00 93.12 89 SER A CA 1
ATOM 711 C C . SER A 1 89 ? -14.556 6.283 -13.560 1.00 93.12 89 SER A C 1
ATOM 713 O O . SER A 1 89 ? -14.375 6.929 -14.589 1.00 93.12 89 SER A O 1
ATOM 715 N N . ALA A 1 90 ? -13.553 5.816 -12.814 1.00 92.56 90 ALA A N 1
ATOM 716 C CA . ALA A 1 90 ? -12.142 6.003 -13.139 1.00 92.56 90 ALA A CA 1
ATOM 717 C C . ALA A 1 90 ? -11.795 5.371 -14.494 1.00 92.56 90 ALA A C 1
ATOM 719 O O . ALA A 1 90 ? -11.252 6.034 -15.371 1.00 92.56 90 ALA A O 1
ATOM 720 N N . VAL A 1 91 ? -12.196 4.114 -14.726 1.00 93.38 91 VAL A N 1
ATOM 721 C CA . VAL A 1 91 ? -11.968 3.417 -16.004 1.00 93.38 91 VAL A CA 1
ATOM 722 C C . VAL A 1 91 ? -12.604 4.170 -17.182 1.00 93.38 91 VAL A C 1
ATOM 724 O O . VAL A 1 91 ? -12.004 4.262 -18.256 1.00 93.38 91 VAL A O 1
ATOM 727 N N . MET A 1 92 ? -13.787 4.760 -16.991 1.00 92.31 92 MET A N 1
ATOM 728 C CA . MET A 1 92 ? -14.448 5.555 -18.027 1.00 92.31 92 MET A CA 1
ATOM 729 C C . MET A 1 92 ? -13.665 6.809 -18.426 1.00 92.31 92 MET A C 1
ATOM 731 O O . MET A 1 92 ? -13.734 7.192 -19.594 1.00 92.31 92 MET A O 1
ATOM 735 N N . MET A 1 93 ? -12.877 7.409 -17.528 1.00 90.62 93 MET A N 1
ATOM 736 C CA . MET A 1 93 ? -12.033 8.557 -17.884 1.00 90.62 93 MET A CA 1
ATOM 737 C C . MET A 1 93 ? -10.973 8.197 -18.932 1.00 90.62 93 MET A C 1
ATOM 739 O O . MET A 1 93 ? -10.689 9.003 -19.819 1.00 90.62 93 MET A O 1
ATOM 743 N N . TYR A 1 94 ? -10.449 6.969 -18.897 1.00 88.12 94 TYR A N 1
ATOM 744 C CA . TYR A 1 94 ? -9.498 6.484 -19.903 1.00 88.12 94 TYR A CA 1
ATOM 745 C C . TYR A 1 94 ? -10.177 6.210 -21.246 1.00 88.12 94 TYR A C 1
ATOM 747 O O . TYR A 1 94 ? -9.639 6.566 -22.292 1.00 88.12 94 TYR A O 1
ATOM 755 N N . TYR A 1 95 ? -11.386 5.639 -21.242 1.00 87.56 95 TYR A N 1
ATOM 756 C CA . TYR A 1 95 ? -12.153 5.437 -22.479 1.00 87.56 95 TYR A CA 1
ATOM 757 C C . TYR A 1 95 ? -12.604 6.751 -23.126 1.00 87.56 95 TYR A C 1
ATOM 759 O O . TYR A 1 95 ? -12.788 6.806 -24.339 1.00 87.56 95 TYR A O 1
ATOM 767 N N . GLN A 1 96 ? -12.741 7.815 -22.335 1.00 89.50 96 GLN A N 1
ATOM 768 C CA . GLN A 1 96 ? -12.990 9.173 -22.820 1.00 89.50 96 GLN A CA 1
ATOM 769 C C . GLN A 1 96 ? -11.719 9.890 -23.302 1.00 89.50 96 GLN A C 1
ATOM 771 O O . GLN A 1 96 ? -11.792 11.062 -23.665 1.00 89.50 96 GLN A O 1
ATOM 776 N N . LEU A 1 97 ? -10.569 9.205 -23.323 1.00 85.81 97 LEU A N 1
ATOM 777 C CA . LEU A 1 97 ? -9.278 9.750 -23.748 1.00 85.81 97 LEU A CA 1
ATOM 778 C C . LEU A 1 97 ? -8.860 10.985 -22.933 1.00 85.81 97 LEU A C 1
ATOM 780 O O . LEU A 1 97 ? -8.261 11.922 -23.464 1.00 85.81 97 LEU A O 1
ATOM 784 N N . ASN A 1 98 ? -9.170 11.002 -21.631 1.00 83.88 98 ASN A N 1
ATOM 785 C CA . ASN A 1 98 ? -8.710 12.068 -20.750 1.00 83.88 98 ASN A CA 1
ATOM 786 C C . ASN A 1 98 ? -7.184 11.985 -20.585 1.00 83.88 98 ASN A C 1
ATOM 788 O O . ASN A 1 98 ? -6.657 11.098 -19.910 1.00 83.88 98 ASN A O 1
ATOM 792 N N . ILE A 1 99 ? -6.480 12.924 -21.217 1.00 75.19 99 ILE A N 1
ATOM 793 C CA . ILE A 1 99 ? -5.015 12.924 -21.297 1.00 75.19 99 ILE A CA 1
ATOM 794 C C . ILE A 1 99 ? -4.374 13.089 -19.913 1.00 75.19 99 ILE A C 1
ATOM 796 O O . ILE A 1 99 ? -3.381 12.424 -19.633 1.00 75.19 99 ILE A O 1
ATOM 800 N N . GLY A 1 100 ? -4.958 13.913 -19.034 1.00 76.25 100 GLY A N 1
ATOM 801 C CA . GLY A 1 100 ? -4.409 14.162 -17.696 1.00 76.25 100 GLY A CA 1
ATOM 802 C C . GLY A 1 100 ? -4.387 12.903 -16.832 1.00 76.25 100 GLY A C 1
ATOM 803 O O . GLY A 1 100 ? -3.364 12.570 -16.252 1.00 76.25 100 GLY A O 1
ATOM 804 N N . VAL A 1 101 ? -5.485 12.145 -16.827 1.00 76.81 101 VAL A N 1
ATOM 805 C CA . VAL A 1 101 ? -5.595 10.876 -16.080 1.00 76.81 101 VAL A CA 1
ATOM 806 C C . VAL A 1 101 ? -4.745 9.757 -16.699 1.00 76.81 101 VAL A C 1
ATOM 808 O O . VAL A 1 101 ? -4.321 8.820 -16.022 1.00 76.81 101 VAL A O 1
ATOM 811 N N . SER A 1 102 ? -4.473 9.845 -18.001 1.00 81.31 102 SER A N 1
ATOM 812 C CA . SER A 1 102 ? -3.761 8.794 -18.729 1.00 81.31 102 SER A CA 1
ATOM 813 C C . SER A 1 102 ? -2.249 8.810 -18.502 1.00 81.31 102 SER A C 1
ATOM 815 O O . SER A 1 102 ? -1.633 7.752 -18.616 1.00 81.31 102 SER A O 1
ATOM 817 N N . LEU A 1 103 ? -1.650 9.963 -18.185 1.00 87.44 103 LEU A N 1
ATOM 818 C CA . LEU A 1 103 ? -0.192 10.115 -18.146 1.00 87.44 103 LEU A CA 1
ATOM 819 C C . LEU A 1 103 ? 0.450 9.307 -17.008 1.00 87.44 103 LEU A C 1
ATOM 821 O O . LEU A 1 103 ? 1.238 8.404 -17.286 1.00 87.44 103 LEU A O 1
ATOM 825 N N . ASP A 1 104 ? 0.044 9.540 -15.759 1.00 88.62 104 ASP A N 1
ATOM 826 C CA . ASP A 1 104 ? 0.634 8.846 -14.601 1.00 88.62 104 ASP A CA 1
ATOM 827 C C . ASP A 1 104 ? 0.345 7.342 -14.648 1.00 88.62 104 ASP A C 1
ATOM 829 O O . ASP A 1 104 ? 1.211 6.500 -14.407 1.00 88.62 104 ASP A O 1
ATOM 833 N N . THR A 1 105 ? -0.864 6.970 -15.074 1.00 93.62 105 THR A N 1
ATOM 834 C CA . THR A 1 105 ? -1.235 5.555 -15.220 1.00 93.62 105 THR A CA 1
ATOM 835 C C . THR A 1 105 ? -0.392 4.862 -16.292 1.00 93.62 105 THR A C 1
ATOM 837 O O . THR A 1 105 ? 0.015 3.709 -16.108 1.00 93.62 105 THR A O 1
ATOM 840 N N . ALA A 1 106 ? -0.089 5.551 -17.398 1.00 92.88 106 ALA A N 1
ATOM 841 C CA . ALA A 1 106 ? 0.786 5.027 -18.440 1.00 92.88 106 ALA A CA 1
ATOM 842 C C . ALA A 1 106 ? 2.218 4.813 -17.929 1.00 92.88 106 ALA A C 1
ATOM 844 O O . ALA A 1 106 ? 2.830 3.809 -18.308 1.00 92.88 106 ALA A O 1
ATOM 845 N N . THR A 1 107 ? 2.721 5.669 -17.028 1.00 94.00 107 THR A N 1
ATOM 846 C CA . THR A 1 107 ? 4.019 5.466 -16.362 1.00 94.00 107 THR A CA 1
ATOM 847 C C . THR A 1 107 ? 4.056 4.102 -15.676 1.00 94.00 107 THR A C 1
ATOM 849 O O . THR A 1 107 ? 4.933 3.293 -15.981 1.00 94.00 107 THR A O 1
ATOM 852 N N . PHE A 1 108 ? 3.064 3.772 -14.838 1.00 96.06 108 PHE A N 1
ATOM 853 C CA . PHE A 1 108 ? 3.019 2.470 -14.153 1.00 96.06 108 PHE A CA 1
ATOM 854 C C . PHE A 1 108 ? 2.841 1.292 -15.114 1.00 96.06 108 PHE A C 1
ATOM 856 O O . PHE A 1 108 ? 3.486 0.253 -14.947 1.00 96.06 108 PHE A O 1
ATOM 863 N N . MET A 1 109 ? 1.994 1.433 -16.137 1.00 96.19 109 MET A N 1
ATOM 864 C CA . MET A 1 109 ? 1.815 0.383 -17.144 1.00 96.19 109 MET A CA 1
ATOM 865 C C . MET A 1 109 ? 3.122 0.086 -17.885 1.00 96.19 109 MET A C 1
ATOM 867 O O . MET A 1 109 ? 3.463 -1.087 -18.072 1.00 96.19 109 MET A O 1
ATOM 871 N N . GLN A 1 110 ? 3.870 1.123 -18.271 1.00 96.44 110 GLN A N 1
ATOM 872 C CA . GLN A 1 110 ? 5.158 0.961 -18.936 1.00 96.44 110 GLN A CA 1
ATOM 873 C C . GLN A 1 110 ? 6.217 0.405 -17.981 1.00 96.44 110 GLN A C 1
ATOM 875 O O . GLN A 1 110 ? 6.919 -0.528 -18.366 1.00 96.44 110 GLN A O 1
ATOM 880 N N . SER A 1 111 ? 6.266 0.871 -16.730 1.00 97.50 111 SER A N 1
ATOM 881 C CA . SER A 1 111 ? 7.126 0.310 -15.681 1.00 97.50 111 SER A CA 1
ATOM 882 C C . SER A 1 111 ? 6.876 -1.185 -15.466 1.00 97.50 111 SER A C 1
ATOM 884 O O . SER A 1 111 ? 7.810 -1.982 -15.380 1.00 97.50 111 SER A O 1
ATOM 886 N N . PHE A 1 112 ? 5.621 -1.625 -15.418 1.00 97.88 112 PHE A N 1
ATOM 887 C CA . PHE A 1 112 ? 5.326 -3.051 -15.273 1.00 97.88 112 PHE A CA 1
ATOM 888 C C . PHE A 1 112 ? 5.628 -3.839 -16.548 1.00 97.88 112 PHE A C 1
ATOM 890 O O . PHE A 1 112 ? 6.164 -4.946 -16.461 1.00 97.88 112 PHE A O 1
ATOM 897 N N . ALA A 1 113 ? 5.368 -3.278 -17.730 1.00 97.06 113 ALA A N 1
ATOM 898 C CA . ALA A 1 113 ? 5.745 -3.909 -18.992 1.00 97.06 113 ALA A CA 1
ATOM 899 C C . ALA A 1 113 ? 7.270 -4.068 -19.118 1.00 97.06 113 ALA A C 1
ATOM 901 O O . ALA A 1 113 ? 7.740 -5.138 -19.508 1.00 97.06 113 ALA A O 1
ATOM 902 N N . SER A 1 114 ? 8.048 -3.056 -18.732 1.00 97.56 114 SER A N 1
ATOM 903 C CA . SER A 1 114 ? 9.514 -3.073 -18.758 1.00 97.56 114 SER A CA 1
ATOM 904 C C . SER A 1 114 ? 10.105 -4.127 -17.818 1.00 97.56 114 SER A C 1
ATOM 906 O O . SER A 1 114 ? 10.979 -4.898 -18.235 1.00 97.56 114 SER A O 1
ATOM 908 N N . ALA A 1 115 ? 9.528 -4.273 -16.622 1.00 97.12 115 ALA A N 1
ATOM 909 C CA . ALA A 1 115 ? 9.894 -5.313 -15.658 1.00 97.12 115 ALA A CA 1
ATOM 910 C C . ALA A 1 115 ? 9.508 -6.733 -16.092 1.00 97.12 115 ALA A C 1
ATOM 912 O O . ALA A 1 115 ? 10.152 -7.694 -15.660 1.00 97.12 115 ALA A O 1
ATOM 913 N N . THR A 1 116 ? 8.493 -6.876 -16.948 1.00 96.44 116 THR A N 1
ATOM 914 C CA . THR A 1 116 ? 7.955 -8.181 -17.376 1.00 96.44 116 THR A CA 1
ATOM 915 C C . THR A 1 116 ? 8.547 -8.684 -18.688 1.00 96.44 116 THR A C 1
ATOM 917 O O . THR A 1 116 ? 8.738 -9.886 -18.851 1.00 96.44 116 THR A O 1
ATOM 920 N N . LEU A 1 117 ? 8.767 -7.783 -19.648 1.00 95.31 117 LEU A N 1
ATOM 921 C CA . LEU A 1 117 ? 9.065 -8.134 -21.039 1.00 95.31 117 LEU A CA 1
ATOM 922 C C . LEU A 1 117 ? 10.482 -7.746 -21.467 1.00 95.31 117 LEU A C 1
ATOM 924 O O . LEU A 1 117 ? 11.004 -8.332 -22.412 1.00 95.31 117 LEU A O 1
ATOM 928 N N . TYR A 1 118 ? 11.108 -6.778 -20.794 1.00 94.38 118 TYR A N 1
ATOM 929 C CA . TYR A 1 118 ? 12.321 -6.124 -21.294 1.00 94.38 118 TYR A CA 1
ATOM 930 C C . TYR A 1 118 ? 13.529 -6.227 -20.353 1.00 94.38 118 TYR A C 1
ATOM 932 O O . TYR A 1 118 ? 14.568 -5.649 -20.662 1.00 94.38 118 TYR A O 1
ATOM 940 N N . HIS A 1 119 ? 13.429 -6.954 -19.234 1.00 93.44 119 HIS A N 1
ATOM 941 C CA . HIS A 1 119 ? 14.477 -7.039 -18.202 1.00 93.44 119 HIS A CA 1
ATOM 942 C C . HIS A 1 119 ? 14.934 -5.668 -17.677 1.00 93.44 119 HIS A C 1
ATOM 944 O O . HIS A 1 119 ? 16.107 -5.465 -17.362 1.00 93.44 119 HIS A O 1
ATOM 950 N N . ARG A 1 120 ? 14.017 -4.701 -17.582 1.00 95.75 120 ARG A N 1
ATOM 951 C CA . ARG A 1 120 ? 14.319 -3.374 -17.032 1.00 95.75 120 ARG A CA 1
ATOM 952 C C . ARG A 1 120 ? 13.532 -3.147 -15.759 1.00 95.75 120 ARG A C 1
ATOM 954 O O . ARG A 1 120 ? 12.344 -3.438 -15.700 1.00 95.75 120 ARG A O 1
ATOM 961 N N . LEU A 1 121 ? 14.191 -2.647 -14.721 1.00 96.12 121 LEU A N 1
ATOM 962 C CA . LEU A 1 121 ? 13.573 -2.500 -13.409 1.00 96.12 121 LEU A CA 1
ATOM 963 C C . LEU A 1 121 ? 12.643 -1.281 -13.396 1.00 96.12 121 LEU A C 1
ATOM 965 O O . LEU A 1 121 ? 13.073 -0.181 -13.072 1.00 96.12 121 LEU A O 1
ATOM 969 N N . PHE A 1 122 ? 11.372 -1.483 -13.739 1.00 97.44 122 PHE A N 1
ATOM 970 C CA . PHE A 1 122 ? 10.330 -0.451 -13.689 1.00 97.44 122 PHE A CA 1
ATOM 971 C C . PHE A 1 122 ? 10.627 0.816 -14.518 1.00 97.44 122 PHE A C 1
ATOM 973 O O . PHE A 1 122 ? 10.223 1.909 -14.138 1.00 97.44 122 PHE A O 1
ATOM 980 N N . ASP A 1 123 ? 11.308 0.664 -15.652 1.00 97.12 123 ASP A N 1
ATOM 981 C CA . ASP A 1 123 ? 11.599 1.712 -16.647 1.00 97.12 123 ASP A CA 1
ATOM 982 C C . ASP A 1 123 ? 10.326 2.224 -17.348 1.00 97.12 123 ASP A C 1
ATOM 984 O O . ASP A 1 123 ? 9.439 1.42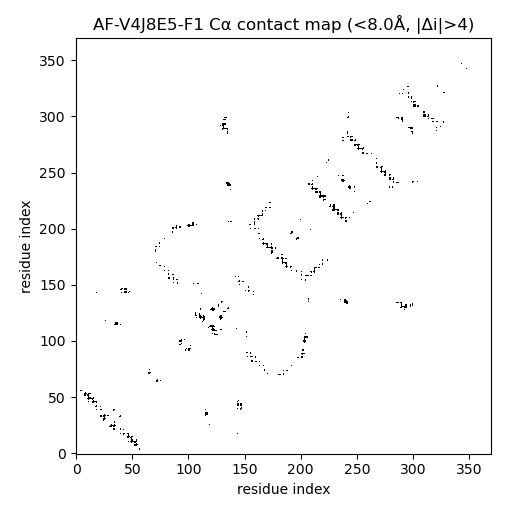1 -17.663 1.00 97.12 123 ASP A O 1
ATOM 988 N N . SER A 1 124 ? 10.241 3.526 -17.618 1.00 95.44 124 SER A N 1
ATOM 989 C CA . SER A 1 124 ? 9.101 4.181 -18.274 1.00 95.44 124 SER A CA 1
ATOM 990 C C . SER A 1 124 ? 9.558 5.286 -19.240 1.00 95.44 124 SER A C 1
ATOM 992 O O . SER A 1 124 ? 10.747 5.528 -19.420 1.00 95.44 124 SER A O 1
ATOM 994 N N . PHE A 1 125 ? 8.616 5.967 -19.901 1.00 92.31 125 PHE A N 1
ATOM 995 C CA . PHE A 1 125 ? 8.936 7.144 -20.717 1.00 92.31 125 PHE A CA 1
ATOM 996 C C . PHE A 1 125 ? 9.423 8.335 -19.874 1.00 92.31 125 PHE A C 1
ATOM 998 O O . PHE A 1 125 ? 10.053 9.242 -20.412 1.00 92.31 125 PHE A O 1
ATOM 1005 N N . GLU A 1 126 ? 9.105 8.344 -18.580 1.00 91.12 126 GLU A N 1
ATOM 1006 C CA . GLU A 1 126 ? 9.425 9.429 -17.656 1.00 91.12 126 GLU A CA 1
ATOM 1007 C C . GLU A 1 126 ? 10.838 9.278 -17.080 1.00 91.12 126 GLU A C 1
ATOM 1009 O O . GLU A 1 126 ? 11.560 10.263 -16.935 1.00 91.12 126 GLU A O 1
ATOM 1014 N N . ALA A 1 127 ? 11.248 8.044 -16.768 1.00 92.06 127 ALA A N 1
ATOM 1015 C CA . ALA A 1 127 ? 12.516 7.781 -16.106 1.00 92.06 127 ALA A CA 1
ATOM 1016 C C . ALA A 1 127 ? 13.056 6.364 -16.387 1.00 92.06 127 ALA A C 1
ATOM 1018 O O . ALA A 1 127 ? 12.265 5.427 -16.510 1.00 92.06 127 ALA A O 1
ATOM 1019 N N . PRO A 1 128 ? 14.397 6.175 -16.375 1.00 93.25 128 PRO A N 1
ATOM 1020 C CA . PRO A 1 128 ? 15.056 4.884 -16.639 1.00 93.25 128 PRO A CA 1
ATOM 1021 C C . PRO A 1 128 ? 14.670 3.765 -15.652 1.00 93.25 128 PRO A C 1
ATOM 1023 O O . PRO A 1 128 ? 14.914 2.580 -15.883 1.00 93.25 128 PRO A O 1
ATOM 1026 N N . THR A 1 129 ? 14.124 4.146 -14.503 1.00 95.94 129 THR A N 1
ATOM 1027 C CA . THR A 1 129 ? 13.481 3.290 -13.510 1.00 95.94 129 THR A CA 1
ATOM 1028 C C . THR A 1 129 ? 12.567 4.173 -12.675 1.00 95.94 129 THR A C 1
ATOM 1030 O O . THR A 1 129 ? 12.911 5.322 -12.411 1.00 95.94 129 THR A O 1
ATOM 1033 N N . TYR A 1 130 ? 11.437 3.652 -12.202 1.00 95.38 130 TYR A N 1
ATOM 1034 C CA . TYR A 1 130 ? 10.565 4.386 -11.281 1.00 95.38 130 TYR A CA 1
ATOM 1035 C C . TYR A 1 130 ? 11.321 4.875 -10.028 1.00 95.38 130 TYR A C 1
ATOM 1037 O O . TYR A 1 130 ? 11.060 5.964 -9.518 1.00 95.38 130 TYR A O 1
ATOM 1045 N N . PHE A 1 131 ? 12.338 4.117 -9.593 1.00 96.75 131 PHE A N 1
ATOM 1046 C CA . PHE A 1 131 ? 13.193 4.470 -8.456 1.00 96.75 131 PHE A CA 1
ATOM 1047 C C . PHE A 1 131 ? 14.111 5.673 -8.692 1.00 96.75 131 PHE A C 1
ATOM 1049 O O . PHE A 1 131 ? 14.776 6.115 -7.764 1.00 96.75 131 PHE A O 1
ATOM 1056 N N . TYR A 1 132 ? 14.157 6.206 -9.914 1.00 95.25 132 TYR A N 1
ATOM 1057 C CA . TYR A 1 132 ? 14.879 7.431 -10.241 1.00 95.25 132 TYR A CA 1
ATOM 1058 C C . TYR A 1 132 ? 14.194 8.652 -9.611 1.00 95.25 132 TYR A C 1
ATOM 1060 O O . TYR A 1 132 ? 14.889 9.513 -9.085 1.00 95.25 132 TYR A O 1
ATOM 1068 N N . ASN A 1 133 ? 12.853 8.701 -9.631 1.00 92.75 133 ASN A N 1
ATOM 1069 C CA . ASN A 1 133 ? 12.063 9.806 -9.074 1.00 92.75 133 ASN A CA 1
ATOM 1070 C C . ASN A 1 133 ? 11.540 9.503 -7.662 1.00 92.75 133 ASN A C 1
ATOM 1072 O O . ASN A 1 133 ? 11.486 10.410 -6.833 1.00 92.75 133 ASN A O 1
ATOM 1076 N N . HIS A 1 134 ? 11.157 8.249 -7.386 1.00 95.50 134 HIS A N 1
ATOM 1077 C CA . HIS A 1 134 ? 10.357 7.908 -6.204 1.00 95.50 134 HIS A CA 1
ATOM 1078 C C . HIS A 1 134 ? 10.797 6.625 -5.502 1.00 95.50 134 HIS A C 1
ATOM 1080 O O . HIS A 1 134 ? 11.105 5.616 -6.137 1.00 95.50 134 HIS A O 1
ATOM 1086 N N . ALA A 1 135 ? 10.712 6.599 -4.172 1.00 96.69 135 ALA A N 1
ATOM 1087 C CA . ALA A 1 135 ? 11.056 5.424 -3.364 1.00 96.69 135 ALA A CA 1
ATOM 1088 C C . ALA A 1 135 ? 9.865 4.468 -3.133 1.00 96.69 135 ALA A C 1
ATOM 1090 O O . ALA A 1 135 ? 9.620 3.989 -2.026 1.00 96.69 135 ALA A O 1
ATOM 1091 N N . SER A 1 136 ? 9.095 4.158 -4.177 1.00 96.88 136 SER A N 1
ATOM 1092 C CA . SER A 1 136 ? 7.856 3.378 -4.043 1.00 96.88 136 SER A CA 1
ATOM 1093 C C . SER A 1 136 ? 8.082 1.864 -4.090 1.00 96.88 136 SER A C 1
ATOM 1095 O O . SER A 1 136 ? 7.718 1.177 -5.048 1.00 96.88 136 SER A O 1
ATOM 1097 N N . LEU A 1 137 ? 8.646 1.296 -3.021 1.00 97.56 137 LEU A N 1
ATOM 1098 C CA . LEU A 1 137 ? 8.837 -0.158 -2.885 1.00 97.56 137 LEU A CA 1
ATOM 1099 C C . LEU A 1 137 ? 7.520 -0.959 -2.921 1.00 97.56 137 LEU A C 1
ATOM 1101 O O . LEU A 1 137 ? 7.537 -2.161 -3.199 1.00 97.56 137 LEU A O 1
ATOM 1105 N N . ILE A 1 138 ? 6.370 -0.311 -2.708 1.00 97.94 138 ILE A N 1
ATOM 1106 C CA . ILE A 1 138 ? 5.038 -0.916 -2.839 1.00 97.94 138 ILE A CA 1
ATOM 1107 C C . ILE A 1 138 ? 4.790 -1.468 -4.249 1.00 97.94 138 ILE A C 1
ATOM 1109 O O . ILE A 1 138 ? 3.973 -2.376 -4.414 1.00 97.94 138 ILE A O 1
ATOM 1113 N N . LEU A 1 139 ? 5.531 -0.997 -5.260 1.00 97.62 139 LEU A N 1
ATOM 1114 C CA . LEU A 1 139 ? 5.479 -1.550 -6.611 1.00 97.62 139 LEU A CA 1
ATOM 1115 C C . LEU A 1 139 ? 5.744 -3.051 -6.634 1.00 97.62 139 LEU A C 1
ATOM 1117 O O . LEU A 1 139 ? 5.071 -3.757 -7.376 1.00 97.62 139 LEU A O 1
ATOM 1121 N N . PHE A 1 140 ? 6.621 -3.572 -5.774 1.00 97.12 140 PHE A N 1
ATOM 1122 C CA . PHE A 1 140 ? 6.854 -5.015 -5.683 1.00 97.12 140 PHE A CA 1
ATOM 1123 C C . PHE A 1 140 ? 5.628 -5.796 -5.199 1.00 97.12 140 PHE A C 1
ATOM 1125 O O . PHE A 1 140 ? 5.508 -6.978 -5.509 1.00 97.12 140 PHE A O 1
ATOM 1132 N N . MET A 1 141 ? 4.697 -5.147 -4.495 1.00 95.88 141 MET A N 1
ATOM 1133 C CA . MET A 1 141 ? 3.423 -5.738 -4.090 1.00 95.88 141 MET A CA 1
ATOM 1134 C C . MET A 1 141 ? 2.329 -5.541 -5.145 1.00 95.88 141 MET A C 1
ATOM 1136 O O . MET A 1 141 ? 1.554 -6.463 -5.388 1.00 95.88 141 MET A O 1
ATOM 1140 N N . VAL A 1 142 ? 2.259 -4.370 -5.785 1.00 97.62 142 VAL A N 1
ATOM 1141 C CA . VAL A 1 142 ? 1.250 -4.067 -6.820 1.00 97.62 142 VAL A CA 1
ATOM 1142 C C . VAL A 1 142 ? 1.526 -4.833 -8.114 1.00 97.62 142 VAL A C 1
ATOM 1144 O O . VAL A 1 142 ? 0.605 -5.373 -8.723 1.00 97.62 142 VAL A O 1
ATOM 1147 N N . TYR A 1 143 ? 2.791 -4.931 -8.514 1.00 98.00 143 TYR A N 1
ATOM 1148 C CA . TYR A 1 143 ? 3.241 -5.581 -9.743 1.00 98.00 143 TYR A CA 1
ATOM 1149 C C . TYR A 1 143 ? 2.704 -7.016 -9.930 1.00 98.00 143 TYR A C 1
ATOM 1151 O O . TYR A 1 143 ? 2.067 -7.275 -10.955 1.00 98.00 143 TYR A O 1
ATOM 1159 N N . PRO A 1 144 ? 2.861 -7.957 -8.974 1.00 97.44 144 PRO A N 1
ATOM 1160 C CA . PRO A 1 144 ? 2.267 -9.285 -9.114 1.00 97.44 144 PRO A CA 1
ATOM 1161 C C . PRO A 1 144 ? 0.738 -9.255 -9.178 1.00 97.44 144 PRO A C 1
ATOM 1163 O O . PRO A 1 144 ? 0.147 -10.085 -9.860 1.00 97.44 144 PRO A O 1
ATOM 1166 N N . LEU A 1 145 ? 0.067 -8.313 -8.509 1.00 97.44 145 LEU A N 1
ATOM 1167 C CA . LEU A 1 145 ? -1.392 -8.204 -8.606 1.00 97.44 145 LEU A CA 1
ATOM 1168 C C . LEU A 1 145 ? -1.810 -7.793 -10.022 1.00 97.44 145 LEU A C 1
ATOM 1170 O O . LEU A 1 145 ? -2.697 -8.420 -10.602 1.00 97.44 145 LEU A O 1
ATOM 1174 N N . TYR A 1 146 ? -1.113 -6.816 -10.605 1.00 97.81 146 TYR A N 1
ATOM 1175 C CA . TYR A 1 146 ? -1.311 -6.394 -11.990 1.00 97.81 146 TYR A CA 1
ATOM 1176 C C . TYR A 1 146 ? -1.088 -7.539 -12.986 1.00 97.81 146 TYR A C 1
ATOM 1178 O O . TYR A 1 146 ? -1.897 -7.733 -13.892 1.00 97.81 146 TYR A O 1
ATOM 1186 N N . LEU A 1 147 ? -0.045 -8.351 -12.786 1.00 97.75 147 LEU A N 1
ATOM 1187 C CA . LEU A 1 147 ? 0.280 -9.463 -13.684 1.00 97.75 147 LEU A CA 1
ATOM 1188 C C . LEU A 1 147 ? -0.811 -10.529 -13.793 1.00 97.75 147 LEU A C 1
ATOM 1190 O O . LEU A 1 147 ? -0.868 -11.229 -14.804 1.00 97.75 147 LEU A O 1
ATOM 1194 N N . THR A 1 148 ? -1.687 -10.660 -12.794 1.00 97.12 148 THR A N 1
ATOM 1195 C CA . THR A 1 148 ? -2.794 -11.623 -12.876 1.00 97.12 148 THR A CA 1
ATOM 1196 C C . THR A 1 148 ? -3.744 -11.314 -14.028 1.00 97.12 148 THR A C 1
ATOM 1198 O O . THR A 1 148 ? -4.196 -12.231 -14.714 1.00 97.12 148 THR A O 1
ATOM 1201 N N . TYR A 1 149 ? -3.984 -10.029 -14.287 1.00 96.88 149 TYR A N 1
ATOM 1202 C CA . TYR A 1 149 ? -4.768 -9.549 -15.414 1.00 96.88 149 TYR A CA 1
ATOM 1203 C C . TYR A 1 149 ? -4.268 -8.152 -15.822 1.00 96.88 149 TYR A C 1
ATOM 1205 O O . TYR A 1 149 ? -4.771 -7.157 -15.299 1.00 96.88 149 TYR A O 1
ATOM 1213 N N . PRO A 1 150 ? -3.263 -8.043 -16.712 1.00 96.38 150 PRO A N 1
ATOM 1214 C CA . PRO A 1 150 ? -2.644 -6.760 -17.053 1.00 96.38 150 PRO A CA 1
ATOM 1215 C C . PRO A 1 150 ? -3.623 -5.803 -17.749 1.00 96.38 150 PRO A C 1
ATOM 1217 O O . PRO A 1 150 ? -3.869 -5.908 -18.949 1.00 96.38 150 PRO A O 1
ATOM 1220 N N . SER A 1 151 ? -4.222 -4.883 -16.991 1.00 94.94 151 SER A N 1
ATOM 1221 C CA . SER A 1 151 ? -5.163 -3.882 -17.504 1.00 94.94 151 SER A CA 1
ATOM 1222 C C . SER A 1 151 ? -5.259 -2.666 -16.579 1.00 94.94 151 SER A C 1
ATOM 1224 O O . SER A 1 151 ? -5.001 -2.775 -15.378 1.00 94.94 151 SER A O 1
ATOM 1226 N N . ILE A 1 152 ? -5.701 -1.527 -17.124 1.00 94.31 152 ILE A N 1
ATOM 1227 C CA . ILE A 1 152 ? -6.033 -0.321 -16.343 1.00 94.31 152 ILE A CA 1
ATOM 1228 C C . ILE A 1 152 ? -7.087 -0.651 -15.282 1.00 94.31 152 ILE A C 1
ATOM 1230 O O . ILE A 1 152 ? -6.943 -0.273 -14.123 1.00 94.31 152 ILE A O 1
ATOM 1234 N N . ALA A 1 153 ? -8.108 -1.430 -15.658 1.00 95.00 153 ALA A N 1
ATOM 1235 C CA . ALA A 1 153 ? -9.160 -1.848 -14.742 1.00 95.00 153 ALA A CA 1
ATOM 1236 C C . ALA A 1 153 ? -8.592 -2.570 -13.512 1.00 95.00 153 ALA A C 1
ATOM 1238 O O . ALA A 1 153 ? -9.041 -2.307 -12.401 1.00 95.00 153 ALA A O 1
ATOM 1239 N N . THR A 1 154 ? -7.576 -3.421 -13.675 1.00 96.12 154 THR A N 1
ATOM 1240 C CA . THR A 1 154 ? -6.911 -4.095 -12.549 1.00 96.12 154 THR A CA 1
ATOM 1241 C C . THR A 1 154 ? -6.200 -3.113 -11.627 1.00 96.12 154 THR A C 1
ATOM 1243 O O . THR A 1 154 ? -6.389 -3.199 -10.417 1.00 96.12 154 THR A O 1
ATOM 1246 N N . LEU A 1 155 ? -5.416 -2.176 -12.174 1.00 96.00 155 LEU A N 1
ATOM 1247 C CA . LEU A 1 155 ? -4.687 -1.177 -11.379 1.00 96.00 155 LEU A CA 1
ATOM 1248 C C . LEU A 1 155 ? -5.644 -0.324 -10.547 1.00 96.00 155 LEU A C 1
ATOM 1250 O O . LEU A 1 155 ? -5.534 -0.280 -9.322 1.00 96.00 155 LEU A O 1
ATOM 1254 N N . VAL A 1 156 ? -6.646 0.248 -11.210 1.00 95.31 156 VAL A N 1
ATOM 1255 C CA . VAL A 1 156 ? -7.677 1.069 -10.573 1.00 95.31 156 VAL A CA 1
ATOM 1256 C C . VAL A 1 156 ? -8.477 0.250 -9.556 1.00 95.31 156 VAL A C 1
ATOM 1258 O O . VAL A 1 156 ? -8.743 0.724 -8.457 1.00 95.31 156 VAL A O 1
ATOM 1261 N N . THR A 1 157 ? -8.836 -1.002 -9.860 1.00 96.44 157 THR A N 1
ATOM 1262 C CA . THR A 1 157 ? -9.546 -1.863 -8.893 1.00 96.44 157 THR A CA 1
ATOM 1263 C C . THR A 1 157 ? -8.708 -2.089 -7.637 1.00 96.44 157 THR A C 1
ATOM 1265 O O . THR A 1 157 ? -9.238 -2.010 -6.528 1.00 96.44 157 THR A O 1
ATOM 1268 N N . VAL A 1 158 ? -7.410 -2.376 -7.791 1.00 96.31 158 VAL A N 1
ATOM 1269 C CA . VAL A 1 158 ? -6.495 -2.586 -6.661 1.00 96.31 158 VAL A CA 1
ATOM 1270 C C . VAL A 1 158 ? -6.390 -1.318 -5.819 1.00 96.31 158 VAL A C 1
ATOM 1272 O O . VAL A 1 158 ? -6.549 -1.398 -4.599 1.00 96.31 158 VAL A O 1
ATOM 1275 N N . GLU A 1 159 ? -6.177 -0.162 -6.446 1.00 96.31 159 GLU A N 1
ATOM 1276 C CA . GLU A 1 159 ? -6.094 1.115 -5.739 1.00 96.31 159 GLU A CA 1
ATOM 1277 C C . GLU A 1 159 ? -7.379 1.430 -4.977 1.00 96.31 159 GLU A C 1
ATOM 1279 O O . GLU A 1 159 ? -7.342 1.604 -3.760 1.00 96.31 159 GLU A O 1
ATOM 1284 N N . VAL A 1 160 ? -8.527 1.413 -5.660 1.00 96.62 160 VAL A N 1
ATOM 1285 C CA . VAL A 1 160 ? -9.832 1.740 -5.073 1.00 96.62 160 VAL A CA 1
ATOM 1286 C C . VAL A 1 160 ? -10.175 0.785 -3.931 1.00 96.62 160 VAL A C 1
ATOM 1288 O O . VAL A 1 160 ? -10.612 1.221 -2.861 1.00 96.62 160 VAL A O 1
ATOM 1291 N N . ALA A 1 161 ? -9.962 -0.521 -4.115 1.00 96.19 161 ALA A N 1
ATOM 1292 C CA . ALA A 1 161 ? -10.258 -1.513 -3.086 1.00 96.19 161 ALA A CA 1
ATOM 1293 C C . ALA A 1 161 ? -9.398 -1.311 -1.830 1.00 96.19 161 ALA A C 1
ATOM 1295 O O . ALA A 1 161 ? -9.920 -1.422 -0.715 1.00 96.19 161 ALA A O 1
ATOM 1296 N N . LEU A 1 162 ? -8.107 -0.996 -1.992 1.00 95.94 162 LEU A N 1
ATOM 1297 C CA . LEU A 1 162 ? -7.187 -0.742 -0.880 1.00 95.94 162 LEU A CA 1
ATOM 1298 C C . LEU A 1 162 ? -7.434 0.619 -0.221 1.00 95.94 162 LEU A C 1
ATOM 1300 O O . LEU A 1 162 ? -7.423 0.705 1.008 1.00 95.94 162 LEU A O 1
ATOM 1304 N N . 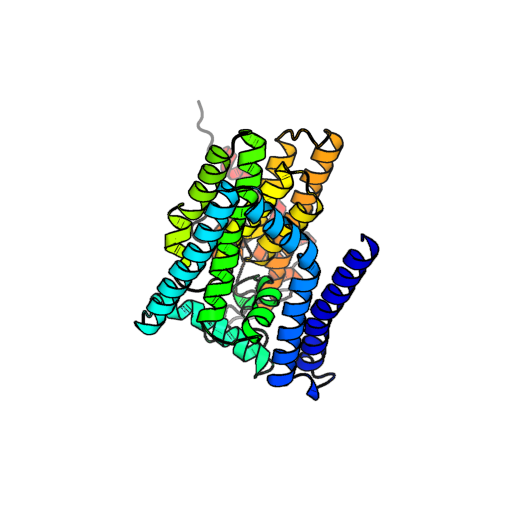ALA A 1 163 ? -7.719 1.654 -1.007 1.00 96.12 163 ALA A N 1
ATOM 1305 C CA . ALA A 1 163 ? -8.016 2.995 -0.520 1.00 96.12 163 ALA A CA 1
ATOM 1306 C C . ALA A 1 163 ? -9.315 3.060 0.280 1.00 96.12 163 ALA A C 1
ATOM 1308 O O . ALA A 1 163 ? -9.396 3.769 1.274 1.00 96.12 163 ALA A O 1
ATOM 1309 N N . THR A 1 164 ? -10.317 2.265 -0.083 1.00 96.19 164 THR A N 1
ATOM 1310 C CA . THR A 1 164 ? -11.585 2.199 0.659 1.00 96.19 164 THR A CA 1
ATOM 1311 C C . THR A 1 164 ? -11.566 1.170 1.796 1.00 96.19 164 THR A C 1
ATOM 1313 O O . THR A 1 164 ? -12.443 1.191 2.666 1.00 96.19 164 THR A O 1
ATOM 1316 N N . LEU A 1 165 ? -10.561 0.281 1.840 1.00 95.62 165 LEU A N 1
ATOM 1317 C CA . LEU A 1 165 ? -10.444 -0.805 2.820 1.00 95.62 165 LEU A CA 1
ATOM 1318 C C . LEU A 1 165 ? -10.579 -0.357 4.288 1.00 95.62 165 LEU A C 1
ATOM 1320 O O . LEU A 1 165 ? -11.216 -1.094 5.050 1.00 95.62 165 LEU A O 1
ATOM 1324 N N . PRO A 1 166 ? -10.044 0.807 4.725 1.00 96.69 166 PRO A N 1
ATOM 1325 C CA . PRO A 1 166 ? -10.147 1.250 6.115 1.00 96.69 166 PRO A CA 1
ATOM 1326 C C . PRO A 1 166 ? -11.577 1.442 6.626 1.00 96.69 166 PRO A C 1
ATOM 1328 O O . PRO A 1 166 ? -11.785 1.365 7.837 1.00 96.69 166 PRO A O 1
ATOM 1331 N N . ALA A 1 167 ? -12.578 1.595 5.755 1.00 97.06 167 ALA A N 1
ATOM 1332 C CA . ALA A 1 167 ? -13.979 1.668 6.172 1.00 97.06 167 ALA A CA 1
ATOM 1333 C C . ALA A 1 167 ? -14.396 0.466 7.046 1.00 97.06 167 ALA A C 1
ATOM 1335 O O . ALA A 1 167 ? -15.101 0.621 8.045 1.00 97.06 167 ALA A O 1
ATOM 1336 N N . ILE A 1 168 ? -13.898 -0.734 6.724 1.00 96.62 168 ILE A N 1
ATOM 1337 C CA . ILE A 1 168 ? -14.211 -1.973 7.450 1.00 96.62 168 ILE A CA 1
ATOM 1338 C C . ILE A 1 168 ? -13.676 -1.945 8.899 1.00 96.62 168 ILE A C 1
ATOM 1340 O O . ILE A 1 168 ? -14.455 -2.164 9.832 1.00 96.62 168 ILE A O 1
ATOM 1344 N N . PRO A 1 169 ? -12.376 -1.708 9.161 1.00 96.19 169 PRO A N 1
ATOM 1345 C CA . PRO A 1 169 ? -11.878 -1.561 10.524 1.00 96.19 169 PRO A CA 1
ATOM 1346 C C . PRO A 1 169 ? -12.406 -0.306 11.228 1.00 96.19 169 PRO A C 1
ATOM 1348 O O . PRO A 1 169 ? -12.649 -0.370 12.432 1.00 96.19 169 PRO A O 1
ATOM 1351 N N . LEU A 1 170 ? -12.672 0.798 10.526 1.00 96.44 170 LEU A N 1
ATOM 1352 C CA . LEU A 1 170 ? -13.253 1.994 11.145 1.00 96.44 170 LEU A CA 1
ATOM 1353 C C . LEU A 1 170 ? -14.664 1.751 11.697 1.00 96.44 170 LEU A C 1
ATOM 1355 O O . LEU A 1 170 ? -14.992 2.292 12.750 1.00 96.44 170 LEU A O 1
ATOM 1359 N N . TYR A 1 171 ? -15.452 0.850 11.101 1.00 97.31 171 TYR A N 1
ATOM 1360 C CA . TYR A 1 171 ? -16.682 0.360 11.734 1.00 97.31 171 TYR A CA 1
ATOM 1361 C C . TYR A 1 171 ? -16.407 -0.289 13.092 1.00 97.31 171 TYR A C 1
ATOM 1363 O O . TYR A 1 171 ? -17.058 0.017 14.088 1.00 97.31 171 TYR A O 1
ATOM 1371 N N . LYS A 1 172 ? -15.407 -1.176 13.164 1.00 95.56 172 LYS A N 1
ATOM 1372 C CA . LYS A 1 172 ? -15.033 -1.849 14.420 1.00 95.56 172 LYS A CA 1
ATOM 1373 C C . LYS A 1 172 ? -14.519 -0.853 15.456 1.00 95.56 172 LYS A C 1
ATOM 1375 O O . LYS A 1 172 ? -14.782 -1.024 16.644 1.00 95.56 172 LYS A O 1
ATOM 1380 N N . LEU A 1 173 ? -13.815 0.187 15.010 1.00 94.94 173 LEU A N 1
ATOM 1381 C CA . LEU A 1 173 ? -13.389 1.287 15.866 1.00 94.94 173 LEU A CA 1
ATOM 1382 C C . LEU A 1 173 ? -14.576 2.078 16.402 1.00 94.94 173 LEU A C 1
ATOM 1384 O O . LEU A 1 173 ? -14.675 2.240 17.613 1.00 94.94 173 LEU A O 1
ATOM 1388 N N . GLY A 1 174 ? -15.507 2.490 15.541 1.00 95.38 174 GLY A N 1
ATOM 1389 C CA . GLY A 1 174 ? -16.718 3.184 15.971 1.00 95.38 174 GLY A CA 1
ATOM 1390 C C . GLY A 1 174 ? -17.550 2.342 16.943 1.00 95.38 174 GLY A C 1
ATOM 1391 O O . GLY A 1 174 ? -18.008 2.855 17.960 1.00 95.38 174 GLY A O 1
ATOM 1392 N N . LEU A 1 175 ? -17.653 1.028 16.719 1.00 95.44 175 LEU A N 1
ATOM 1393 C CA . LEU A 1 175 ? -18.334 0.132 17.656 1.00 95.44 175 LEU A CA 1
ATOM 1394 C C . LEU A 1 175 ? -17.636 0.092 19.023 1.00 95.44 175 LEU A C 1
ATOM 1396 O O . LEU A 1 175 ? -18.307 0.097 20.051 1.00 95.44 175 LEU A O 1
ATOM 1400 N N . ARG A 1 176 ? -16.297 0.074 19.047 1.00 93.69 176 ARG A N 1
ATOM 1401 C CA . ARG A 1 176 ? -15.516 0.098 20.292 1.00 93.69 176 ARG A CA 1
ATOM 1402 C C . ARG A 1 176 ? -15.640 1.432 21.031 1.00 93.69 176 ARG A C 1
ATOM 1404 O O . ARG A 1 176 ? -15.694 1.420 22.254 1.00 93.69 176 ARG A O 1
ATOM 1411 N N . LEU A 1 177 ? -15.641 2.550 20.309 1.00 93.31 177 LEU A N 1
ATOM 1412 C CA . LEU A 1 177 ? -15.658 3.891 20.900 1.00 93.31 177 LEU A CA 1
ATOM 1413 C C . LEU A 1 177 ? -17.048 4.299 21.393 1.00 93.31 177 LEU A C 1
ATOM 1415 O O . LEU A 1 177 ? -17.163 4.892 22.459 1.00 93.31 177 LEU A O 1
ATOM 1419 N N . PHE A 1 178 ? -18.095 3.982 20.630 1.00 95.56 178 PHE A N 1
ATOM 1420 C CA . PHE A 1 178 ? -19.449 4.472 20.898 1.00 95.56 178 PHE A CA 1
ATOM 1421 C C . PHE A 1 178 ? -20.386 3.407 21.474 1.00 95.56 178 PHE A C 1
ATOM 1423 O O . PHE A 1 178 ? -21.473 3.744 21.932 1.00 95.56 178 PHE A O 1
ATOM 1430 N N . GLY A 1 179 ? -20.023 2.121 21.410 1.00 95.12 179 GLY A N 1
ATOM 1431 C CA . GLY A 1 179 ? -20.888 1.016 21.841 1.00 95.12 179 GLY A CA 1
ATOM 1432 C C . GLY A 1 179 ? -22.148 0.820 20.985 1.00 95.12 179 GLY A C 1
ATOM 1433 O O . GLY A 1 179 ? -22.940 -0.077 21.263 1.00 95.12 179 GLY A O 1
ATOM 1434 N N . ASP A 1 180 ? -22.328 1.623 19.931 1.00 96.50 180 ASP A N 1
ATOM 1435 C CA . ASP A 1 180 ? -23.518 1.641 19.086 1.00 96.50 180 ASP A CA 1
ATOM 1436 C C . ASP A 1 180 ? -23.190 1.339 17.616 1.00 96.50 180 ASP A C 1
ATOM 1438 O O . ASP A 1 180 ? -22.241 1.866 17.028 1.00 96.50 180 ASP A O 1
ATOM 1442 N N . ARG A 1 181 ? -24.017 0.489 16.997 1.00 97.31 181 ARG A N 1
ATOM 1443 C CA . ARG A 1 181 ? -23.822 0.018 15.616 1.00 97.31 181 ARG A CA 1
ATOM 1444 C C . ARG A 1 181 ? -24.149 1.077 14.562 1.00 97.31 181 ARG A C 1
ATOM 1446 O O . ARG A 1 181 ? -23.598 1.023 13.463 1.00 97.31 181 ARG A O 1
ATOM 1453 N N . ARG A 1 182 ? -25.033 2.034 14.862 1.00 97.25 182 ARG A N 1
ATOM 1454 C CA . ARG A 1 182 ? -25.350 3.139 13.943 1.00 97.25 182 ARG A CA 1
ATOM 1455 C C . ARG A 1 182 ? -24.190 4.120 13.919 1.00 97.25 182 ARG A C 1
ATOM 1457 O O . ARG A 1 182 ? -23.725 4.453 12.837 1.00 97.25 182 ARG A O 1
ATOM 1464 N N . CYS A 1 183 ? -23.661 4.491 15.084 1.00 97.25 183 CYS A N 1
ATOM 1465 C CA . CYS A 1 183 ? -22.447 5.303 15.186 1.00 97.25 183 CYS A CA 1
ATOM 1466 C C . CYS A 1 183 ? -21.241 4.609 14.532 1.00 97.25 183 CYS A C 1
ATOM 1468 O O . CYS A 1 183 ? -20.454 5.259 13.845 1.00 97.25 183 CYS A O 1
ATOM 1470 N N . ALA A 1 184 ? -21.125 3.283 14.664 1.00 97.38 184 ALA A N 1
ATOM 1471 C CA . ALA A 1 184 ? -20.113 2.493 13.964 1.00 97.38 184 ALA A CA 1
ATOM 1472 C C . ALA A 1 184 ? -20.238 2.599 12.434 1.00 97.38 184 ALA A C 1
ATOM 1474 O O . ALA A 1 184 ? -19.252 2.864 11.744 1.00 97.38 184 ALA A O 1
ATOM 1475 N N . LEU A 1 185 ? -21.456 2.442 11.904 1.00 98.19 185 LEU A N 1
ATOM 1476 C CA . LEU A 1 185 ? -21.732 2.621 10.480 1.00 98.19 185 LEU A CA 1
ATOM 1477 C C . LEU A 1 185 ? -21.428 4.052 10.029 1.00 98.19 185 LEU A C 1
ATOM 1479 O O . LEU A 1 185 ? -20.721 4.224 9.045 1.00 98.19 185 LEU A O 1
ATOM 1483 N N . LEU A 1 186 ? -21.895 5.063 10.763 1.00 97.75 186 LEU A N 1
ATOM 1484 C CA . LEU A 1 186 ? -21.633 6.471 10.450 1.00 97.75 186 LEU A CA 1
ATOM 1485 C C . LEU A 1 186 ? -20.136 6.788 10.440 1.00 97.75 186 LEU A C 1
ATOM 1487 O O . LEU A 1 186 ? -19.687 7.524 9.573 1.00 97.75 186 LEU A O 1
ATOM 1491 N N . THR A 1 187 ? -19.353 6.182 11.335 1.00 96.38 187 THR A N 1
ATOM 1492 C CA . THR A 1 187 ? -17.889 6.332 11.355 1.00 96.38 187 THR A CA 1
ATOM 1493 C C . THR A 1 187 ? -17.254 5.783 10.072 1.00 96.38 187 THR A C 1
ATOM 1495 O O . THR A 1 187 ? -16.410 6.435 9.464 1.00 96.38 187 THR A O 1
ATOM 1498 N N . ALA A 1 188 ? -17.676 4.595 9.628 1.00 97.31 188 ALA A N 1
ATOM 1499 C CA . ALA A 1 188 ? -17.191 3.996 8.386 1.00 97.31 188 ALA A CA 1
ATOM 1500 C C . ALA A 1 188 ? -17.651 4.771 7.138 1.00 97.31 188 ALA A C 1
ATOM 1502 O O . ALA A 1 188 ? -16.882 4.944 6.195 1.00 97.31 188 ALA A O 1
ATOM 1503 N N . LEU A 1 189 ? -18.893 5.264 7.141 1.00 96.75 189 LEU A N 1
ATOM 1504 C CA . LEU A 1 189 ? -19.437 6.071 6.052 1.00 96.75 189 LEU A CA 1
ATOM 1505 C C . LEU A 1 189 ? -18.780 7.447 5.974 1.00 96.75 189 LEU A C 1
ATOM 1507 O O . LEU A 1 189 ? -18.515 7.904 4.873 1.00 96.75 189 LEU A O 1
ATOM 1511 N N . ALA A 1 190 ? -18.458 8.079 7.104 1.00 95.44 190 ALA A N 1
ATOM 1512 C CA . ALA A 1 190 ? -17.733 9.347 7.120 1.00 95.44 190 ALA A CA 1
ATOM 1513 C C . ALA A 1 190 ? -16.376 9.232 6.410 1.00 95.44 190 ALA A C 1
ATOM 1515 O O . ALA A 1 190 ? -15.966 10.168 5.734 1.00 95.44 190 ALA A O 1
ATOM 1516 N N . TYR A 1 191 ? -15.713 8.074 6.513 1.00 94.81 191 TYR A N 1
ATOM 1517 C CA . TYR A 1 191 ? -14.504 7.789 5.746 1.00 94.81 191 TYR A CA 1
ATOM 1518 C C . TYR A 1 191 ? -14.790 7.622 4.248 1.00 94.81 191 TYR A C 1
ATOM 1520 O O . TYR A 1 191 ? -14.170 8.299 3.437 1.00 94.81 191 TYR A O 1
ATOM 1528 N N . LEU A 1 192 ? -15.743 6.760 3.868 1.00 93.88 192 LEU A N 1
ATOM 1529 C CA . LEU A 1 192 ? -16.055 6.498 2.452 1.00 93.88 192 LEU A CA 1
ATOM 1530 C C . LEU A 1 192 ? -16.586 7.730 1.707 1.00 93.88 192 LEU A C 1
ATOM 1532 O O . LEU A 1 192 ? -16.324 7.886 0.520 1.00 93.88 192 LEU A O 1
ATOM 1536 N N . LEU A 1 193 ? -17.343 8.579 2.399 1.00 92.12 193 LEU A N 1
ATOM 1537 C CA . LEU A 1 193 ? -17.947 9.795 1.854 1.00 92.12 193 LEU A CA 1
ATOM 1538 C C . LEU A 1 193 ? -17.034 11.015 1.986 1.00 92.12 193 LEU A C 1
ATOM 1540 O O . LEU A 1 193 ? -17.431 12.113 1.596 1.00 92.12 193 LEU A O 1
ATOM 1544 N N . PHE A 1 194 ? -15.840 10.857 2.561 1.00 90.62 194 PHE A N 1
ATOM 1545 C CA . PHE A 1 194 ? -14.894 11.954 2.651 1.00 90.62 194 PHE A CA 1
ATOM 1546 C C . PHE A 1 194 ? -14.519 12.393 1.227 1.00 90.62 194 PHE A C 1
ATOM 1548 O O . PHE A 1 194 ? -14.011 11.560 0.474 1.00 90.62 194 PHE A O 1
ATOM 1555 N N . PRO A 1 195 ? -14.735 13.668 0.838 1.00 85.31 195 PRO A N 1
ATOM 1556 C CA . PRO A 1 195 ? -14.619 14.091 -0.560 1.00 85.31 195 PRO A CA 1
ATOM 1557 C C . PRO A 1 195 ? -13.286 13.737 -1.218 1.00 85.31 195 PRO A C 1
ATOM 1559 O O . PRO A 1 195 ? -13.249 13.416 -2.399 1.00 85.31 195 PRO A O 1
ATOM 1562 N N . TRP A 1 196 ? -12.192 13.720 -0.453 1.00 80.88 196 TRP A N 1
ATOM 1563 C CA . TRP A 1 196 ? -10.884 13.313 -0.964 1.00 80.88 196 TRP A CA 1
ATOM 1564 C C . TRP A 1 196 ? -10.848 11.870 -1.468 1.00 80.88 196 TRP A C 1
ATOM 1566 O O . TRP A 1 196 ? -10.222 11.618 -2.491 1.00 80.88 196 TRP A O 1
ATOM 1576 N N . ILE A 1 197 ? -11.539 10.939 -0.801 1.00 82.00 197 ILE A N 1
ATOM 1577 C CA . ILE A 1 197 ? -11.623 9.544 -1.250 1.00 82.00 197 ILE A CA 1
ATOM 1578 C C . ILE A 1 197 ? -12.312 9.488 -2.613 1.00 82.00 197 ILE A C 1
ATOM 1580 O O . ILE A 1 197 ? -11.824 8.834 -3.522 1.00 82.00 197 ILE A O 1
ATOM 1584 N N . THR A 1 198 ? -13.414 10.212 -2.797 1.00 75.25 198 THR A N 1
ATOM 1585 C CA . THR A 1 198 ? -14.152 10.181 -4.066 1.00 75.25 198 THR A CA 1
ATOM 1586 C C . THR A 1 198 ? -13.481 10.976 -5.184 1.00 75.25 198 THR A C 1
ATOM 1588 O O . THR A 1 198 ? -13.583 10.576 -6.336 1.00 75.25 198 THR A O 1
ATOM 1591 N N . THR A 1 199 ? -12.798 12.081 -4.876 1.00 81.56 199 THR A N 1
ATOM 1592 C CA . THR A 1 199 ? -12.168 12.937 -5.895 1.00 81.56 199 THR A CA 1
ATOM 1593 C C . THR A 1 199 ? -10.893 12.315 -6.450 1.00 8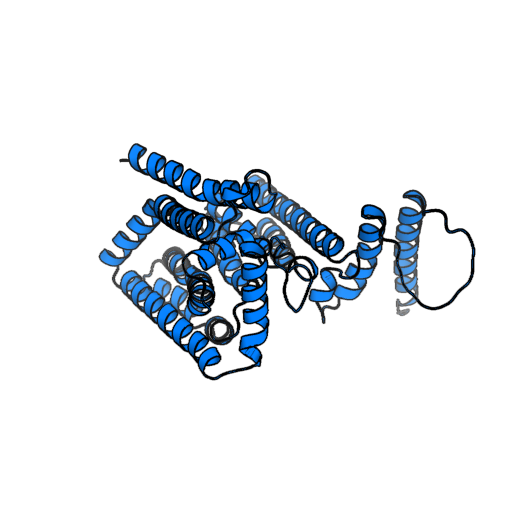1.56 199 THR A C 1
ATOM 1595 O O . THR A 1 199 ? -10.706 12.313 -7.662 1.00 81.56 199 THR A O 1
ATOM 1598 N N . TYR A 1 200 ? -10.029 11.769 -5.588 1.00 85.06 200 TYR A N 1
ATOM 1599 C CA . TYR A 1 200 ? -8.736 11.238 -6.030 1.00 85.06 200 TYR A CA 1
ATOM 1600 C C . TYR A 1 200 ? -8.855 9.855 -6.663 1.00 85.06 200 TYR A C 1
ATOM 1602 O O . TYR A 1 200 ? -8.175 9.583 -7.640 1.00 85.06 200 TYR A O 1
ATOM 1610 N N . LEU A 1 201 ? -9.779 9.015 -6.188 1.00 90.56 201 LEU A N 1
ATOM 1611 C CA . LEU A 1 201 ? -9.936 7.657 -6.720 1.00 90.56 201 LEU A CA 1
ATOM 1612 C C . LEU A 1 201 ? -10.635 7.576 -8.081 1.00 90.56 201 LEU A C 1
ATOM 1614 O O . LEU A 1 201 ? -10.731 6.493 -8.654 1.00 90.56 201 LEU A O 1
ATOM 1618 N N . VAL A 1 202 ? -11.165 8.693 -8.584 1.00 88.94 202 VAL A N 1
ATOM 1619 C CA . VAL A 1 202 ? -11.658 8.787 -9.966 1.00 88.94 202 VAL A CA 1
ATOM 1620 C C . VAL A 1 202 ? -10.537 9.250 -10.913 1.00 88.94 202 VAL A C 1
ATOM 1622 O O . VAL A 1 202 ? -10.706 9.189 -12.123 1.00 88.94 202 VAL A O 1
ATOM 1625 N N . GLY A 1 203 ? -9.390 9.679 -10.375 1.00 87.75 203 GLY A N 1
ATOM 1626 C CA . GLY A 1 203 ? -8.230 10.159 -11.120 1.00 87.75 203 GLY A CA 1
ATOM 1627 C C . GLY A 1 203 ? -7.273 9.054 -11.595 1.00 87.75 203 GLY A C 1
ATOM 1628 O O . GLY A 1 203 ? -7.690 7.906 -11.773 1.00 87.75 203 GLY A O 1
ATOM 1629 N N . PRO A 1 204 ? -6.002 9.407 -11.871 1.00 91.19 204 PRO A N 1
ATOM 1630 C CA . PRO A 1 204 ? -4.995 8.445 -12.305 1.00 91.19 204 PRO A CA 1
ATOM 1631 C C . PRO A 1 204 ? -4.687 7.412 -11.221 1.00 91.19 204 PRO A C 1
ATOM 1633 O O . PRO A 1 204 ? -4.796 7.693 -10.032 1.00 91.19 204 PRO A O 1
ATOM 1636 N N . PHE A 1 205 ? -4.227 6.233 -11.648 1.00 94.44 205 PHE A N 1
ATOM 1637 C CA . PHE A 1 205 ? -3.613 5.282 -10.732 1.00 94.44 205 PHE A CA 1
ATOM 1638 C C . PHE A 1 205 ? -2.286 5.846 -10.218 1.00 94.44 205 PHE A C 1
ATOM 1640 O O . PHE A 1 205 ? -1.373 6.089 -11.013 1.00 94.44 205 PHE A O 1
ATOM 1647 N N . GLU A 1 206 ? -2.159 5.973 -8.901 1.00 93.75 206 GLU A N 1
ATOM 1648 C CA . GLU A 1 206 ? -0.951 6.420 -8.225 1.00 93.75 206 GLU A CA 1
ATOM 1649 C C . GLU A 1 206 ? -0.749 5.683 -6.896 1.00 93.75 206 GLU A C 1
ATOM 1651 O O . GLU A 1 206 ? -1.568 5.702 -5.974 1.00 93.75 206 GLU A O 1
ATOM 1656 N N . VAL A 1 207 ? 0.435 5.102 -6.717 1.00 95.25 207 VAL A N 1
ATOM 1657 C CA . VAL A 1 207 ? 0.764 4.389 -5.475 1.00 95.25 207 VAL A CA 1
ATOM 1658 C C . VAL A 1 207 ? 0.818 5.296 -4.240 1.00 95.25 207 VAL A C 1
ATOM 1660 O O . VAL A 1 207 ? 0.623 4.810 -3.123 1.00 95.25 207 VAL A O 1
ATOM 1663 N N . VAL A 1 208 ? 1.016 6.609 -4.416 1.00 93.88 208 VAL A N 1
ATOM 1664 C CA . VAL A 1 208 ? 1.005 7.596 -3.324 1.00 93.88 208 VAL A CA 1
ATOM 1665 C C . VAL A 1 208 ? -0.354 7.668 -2.623 1.00 93.88 208 VAL A C 1
ATOM 1667 O O . VAL A 1 208 ? -0.401 7.864 -1.404 1.00 93.88 208 VAL A O 1
ATOM 1670 N N . ILE A 1 209 ? -1.452 7.414 -3.345 1.00 94.31 209 ILE A N 1
ATOM 1671 C CA . ILE A 1 209 ? -2.818 7.415 -2.800 1.00 94.31 209 ILE A CA 1
ATOM 1672 C C . ILE A 1 209 ? -2.960 6.357 -1.698 1.00 94.31 209 ILE A C 1
ATOM 1674 O O . ILE A 1 209 ? -3.685 6.562 -0.721 1.00 94.31 209 ILE A O 1
ATOM 1678 N N . LEU A 1 210 ? -2.193 5.262 -1.775 1.00 96.44 210 LEU A N 1
ATOM 1679 C CA . LEU A 1 210 ? -2.189 4.188 -0.779 1.00 96.44 210 LEU A CA 1
ATOM 1680 C C . LEU A 1 210 ? -1.542 4.583 0.561 1.00 96.44 210 LEU A C 1
ATOM 1682 O O . LEU A 1 210 ? -1.698 3.869 1.555 1.00 96.44 210 LEU A O 1
ATOM 1686 N N . THR A 1 211 ? -0.877 5.739 0.643 1.00 96.44 211 THR A N 1
ATOM 1687 C CA . THR A 1 211 ? -0.303 6.245 1.900 1.00 96.44 211 THR A CA 1
ATOM 1688 C C . THR A 1 211 ? -1.397 6.462 2.948 1.00 96.44 211 THR A C 1
ATOM 1690 O O . THR A 1 211 ? -1.312 5.959 4.069 1.00 96.44 211 THR A O 1
ATOM 1693 N N . ALA A 1 212 ? -2.468 7.169 2.576 1.00 94.50 212 ALA A N 1
ATOM 1694 C CA . ALA A 1 212 ? -3.567 7.516 3.473 1.00 94.50 212 ALA A CA 1
ATOM 1695 C C . ALA A 1 212 ? -4.315 6.299 4.064 1.00 94.50 212 ALA A C 1
ATOM 1697 O O . ALA A 1 212 ? -4.500 6.257 5.287 1.00 94.50 212 ALA A O 1
ATOM 1698 N N . PRO A 1 213 ? -4.743 5.285 3.283 1.00 96.19 213 PRO A N 1
ATOM 1699 C CA . PRO A 1 213 ? -5.417 4.123 3.844 1.00 96.19 213 PRO A CA 1
ATOM 1700 C C . PRO A 1 213 ? -4.499 3.295 4.747 1.00 96.19 213 PRO A C 1
ATOM 1702 O O . PRO A 1 213 ? -4.938 2.855 5.812 1.00 96.19 213 PRO A O 1
ATOM 1705 N N . PHE A 1 214 ? -3.221 3.112 4.397 1.00 98.06 214 PHE A N 1
ATOM 1706 C CA . PHE A 1 214 ? -2.289 2.382 5.259 1.00 98.06 214 PHE A CA 1
ATOM 1707 C C . PHE A 1 214 ? -1.955 3.151 6.541 1.00 98.06 214 PHE A C 1
ATOM 1709 O O . PHE A 1 214 ? -1.879 2.536 7.608 1.00 98.06 214 PHE A O 1
ATOM 1716 N N . PHE A 1 215 ? -1.882 4.481 6.480 1.00 97.44 215 PHE A N 1
ATOM 1717 C CA . PHE A 1 215 ? -1.805 5.340 7.661 1.00 97.44 215 PHE A CA 1
ATOM 1718 C C . PHE A 1 215 ? -3.034 5.167 8.571 1.00 97.44 215 PHE A C 1
ATOM 1720 O O . PHE A 1 215 ? -2.893 4.924 9.773 1.00 97.44 215 PHE A O 1
ATOM 1727 N N . ALA A 1 216 ? -4.246 5.189 8.004 1.00 96.31 216 ALA A N 1
ATOM 1728 C CA . ALA A 1 216 ? -5.482 4.958 8.753 1.00 96.31 216 ALA A CA 1
ATOM 1729 C C . ALA A 1 216 ? -5.510 3.564 9.410 1.00 96.31 216 ALA A C 1
ATOM 1731 O O . ALA A 1 216 ? -5.909 3.430 10.571 1.00 96.31 216 ALA A O 1
ATOM 1732 N N . LEU A 1 217 ? -5.038 2.526 8.710 1.00 97.62 217 LEU A N 1
ATOM 1733 C CA . LEU A 1 217 ? -4.906 1.178 9.271 1.00 97.62 217 LEU A CA 1
ATOM 1734 C C . LEU A 1 217 ? -3.845 1.102 10.377 1.00 97.62 217 LEU A C 1
ATOM 1736 O O . LEU A 1 217 ? -4.061 0.400 11.368 1.00 97.62 217 LEU A O 1
ATOM 1740 N N . ALA A 1 218 ? -2.726 1.817 10.244 1.00 98.00 218 ALA A N 1
ATOM 1741 C CA . ALA A 1 218 ? -1.698 1.882 11.278 1.00 98.00 218 ALA A CA 1
ATOM 1742 C C . ALA A 1 218 ? -2.277 2.488 12.562 1.00 98.00 218 ALA A C 1
ATOM 1744 O O . ALA A 1 218 ? -2.198 1.863 13.622 1.00 98.00 218 ALA A O 1
ATOM 1745 N N . LEU A 1 219 ? -2.964 3.630 12.459 1.00 96.56 219 LEU A N 1
ATOM 1746 C CA . LEU A 1 219 ? -3.641 4.253 13.597 1.00 96.56 219 LEU A CA 1
ATOM 1747 C C . LEU A 1 219 ? -4.719 3.341 14.188 1.00 96.56 219 LEU A C 1
ATOM 1749 O O . LEU A 1 219 ? -4.717 3.099 15.394 1.00 96.56 219 LEU A O 1
ATOM 1753 N N . TYR A 1 220 ? -5.593 2.763 13.361 1.00 96.56 220 TYR A N 1
ATOM 1754 C CA . TYR A 1 220 ? -6.597 1.801 13.822 1.00 96.56 220 TYR A CA 1
ATOM 1755 C C . TYR A 1 220 ? -5.966 0.666 14.643 1.00 96.56 220 TYR A C 1
ATOM 1757 O O . TYR A 1 220 ? -6.423 0.361 15.747 1.00 96.56 220 TYR A O 1
ATOM 1765 N N . ASN A 1 221 ? -4.898 0.050 14.131 1.00 97.00 221 ASN A N 1
ATOM 1766 C CA . ASN A 1 221 ? -4.231 -1.057 14.807 1.00 97.00 221 ASN A CA 1
ATOM 1767 C C . ASN A 1 221 ? -3.514 -0.610 16.090 1.00 97.00 221 ASN A C 1
ATOM 1769 O O . ASN A 1 221 ? -3.525 -1.362 17.069 1.00 97.00 221 ASN A O 1
ATOM 1773 N N . LEU A 1 222 ? -2.957 0.604 16.115 1.00 95.94 222 LEU A N 1
ATOM 1774 C CA . LEU A 1 222 ? -2.385 1.221 17.313 1.00 95.94 222 LEU A CA 1
ATOM 1775 C C . LEU A 1 222 ? -3.450 1.392 18.407 1.00 95.94 222 LEU A C 1
ATOM 1777 O O . LEU A 1 222 ? -3.259 0.928 19.532 1.00 95.94 222 LEU A O 1
ATOM 1781 N N . TYR A 1 223 ? -4.605 1.973 18.073 1.00 94.19 223 TYR A N 1
ATOM 1782 C CA . TYR A 1 223 ? -5.727 2.134 19.007 1.00 94.19 223 TYR A CA 1
ATOM 1783 C C . TYR A 1 223 ? -6.311 0.796 19.465 1.00 94.19 223 TYR A C 1
ATOM 1785 O O . TYR A 1 223 ? -6.735 0.646 20.613 1.00 94.19 223 TYR A O 1
ATOM 1793 N N . MET A 1 224 ? -6.307 -0.202 18.583 1.00 93.62 224 MET A N 1
ATOM 1794 C CA . MET A 1 224 ? -6.804 -1.534 18.907 1.00 93.62 224 MET A CA 1
ATOM 1795 C C . MET A 1 224 ? -5.832 -2.375 19.741 1.00 93.62 224 MET A C 1
ATOM 1797 O O . MET A 1 224 ? -6.251 -3.402 20.275 1.00 93.62 224 MET A O 1
ATOM 1801 N N . GLY A 1 225 ? -4.572 -1.956 19.883 1.00 94.12 225 GLY A N 1
ATOM 1802 C CA . GLY A 1 225 ? -3.522 -2.743 20.537 1.00 94.12 225 GLY A CA 1
ATOM 1803 C C . GLY A 1 225 ? -3.005 -3.912 19.698 1.00 94.12 225 GLY A C 1
ATOM 1804 O O . GLY A 1 225 ? -2.378 -4.835 20.219 1.00 94.12 225 GLY A O 1
ATOM 1805 N N . ASN A 1 226 ? -3.248 -3.895 18.385 1.00 95.12 226 ASN A N 1
ATOM 1806 C CA . ASN A 1 226 ? -2.767 -4.909 17.455 1.00 95.12 226 ASN A CA 1
ATOM 1807 C C . ASN A 1 226 ? -1.364 -4.547 16.945 1.00 95.12 226 ASN A C 1
ATOM 1809 O O . ASN A 1 226 ? -1.213 -4.024 15.842 1.00 95.12 226 ASN A O 1
ATOM 1813 N N . ARG A 1 227 ? -0.324 -4.849 17.734 1.00 95.62 227 ARG A N 1
ATOM 1814 C CA . ARG A 1 227 ? 1.070 -4.479 17.410 1.00 95.62 227 ARG A CA 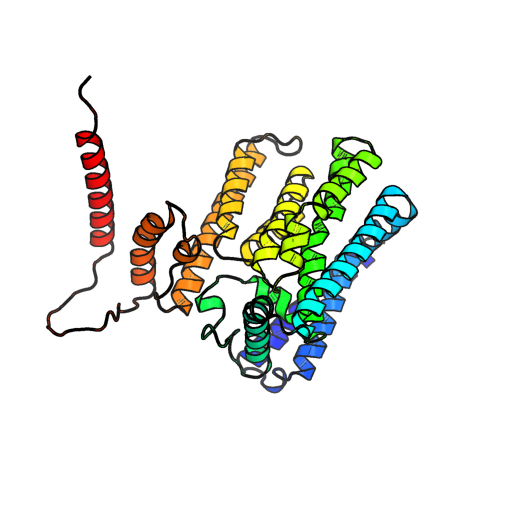1
ATOM 1815 C C . ARG A 1 227 ? 1.555 -5.026 16.060 1.00 95.62 227 ARG A C 1
ATOM 1817 O O . ARG A 1 227 ? 2.259 -4.322 15.348 1.00 95.62 227 ARG A O 1
ATOM 1824 N N . LEU A 1 228 ? 1.170 -6.250 15.688 1.00 95.81 228 LEU A N 1
ATOM 1825 C CA . LEU A 1 228 ? 1.542 -6.821 14.385 1.00 95.81 228 LEU A CA 1
ATOM 1826 C C . LEU A 1 228 ? 0.864 -6.068 13.234 1.00 95.81 228 LEU A C 1
ATOM 1828 O O . LEU A 1 228 ? 1.522 -5.725 12.259 1.00 95.81 228 LEU A O 1
ATOM 1832 N N . GLY A 1 229 ? -0.440 -5.798 13.358 1.00 96.56 229 GLY A N 1
ATOM 1833 C CA . GLY A 1 229 ? -1.170 -5.007 12.367 1.00 96.56 229 GLY A CA 1
ATOM 1834 C C . GLY A 1 229 ? -0.633 -3.582 12.257 1.00 96.56 229 GLY A C 1
ATOM 1835 O O . GLY A 1 229 ? -0.525 -3.067 11.155 1.00 96.56 229 GLY A O 1
ATOM 1836 N N . TYR A 1 230 ? -0.236 -2.981 13.381 1.00 98.25 230 TYR A N 1
ATOM 1837 C CA . TYR A 1 230 ? 0.383 -1.659 13.422 1.00 98.25 230 TYR A CA 1
ATOM 1838 C C . TYR A 1 230 ? 1.660 -1.623 12.584 1.00 98.25 230 TYR A C 1
ATOM 1840 O O . TYR A 1 230 ? 1.736 -0.837 11.648 1.00 98.25 230 TYR A O 1
ATOM 1848 N N . TRP A 1 231 ? 2.615 -2.518 12.858 1.00 98.50 231 TRP A N 1
ATOM 1849 C CA . TRP A 1 231 ? 3.874 -2.564 12.113 1.00 98.50 231 TRP A CA 1
ATOM 1850 C C . TRP A 1 231 ? 3.681 -2.909 10.640 1.00 98.50 231 TRP A C 1
ATOM 1852 O O . TRP A 1 231 ? 4.335 -2.311 9.791 1.00 98.50 231 TRP A O 1
ATOM 1862 N N . LEU A 1 232 ? 2.764 -3.829 10.320 1.00 97.56 232 LEU A N 1
ATOM 1863 C CA . LEU A 1 232 ? 2.462 -4.171 8.932 1.00 97.56 232 LEU A CA 1
ATOM 1864 C C . LEU A 1 232 ? 1.888 -2.967 8.175 1.00 97.56 232 LEU A C 1
ATOM 1866 O O . LEU A 1 232 ? 2.381 -2.633 7.105 1.00 97.56 232 LEU A O 1
ATOM 1870 N N . SER A 1 233 ? 0.876 -2.300 8.733 1.00 98.38 233 SER A N 1
ATOM 1871 C CA . SER A 1 233 ? 0.261 -1.126 8.108 1.00 98.38 233 SER A CA 1
ATOM 1872 C C . SER A 1 233 ? 1.224 0.054 8.021 1.00 98.38 233 SER A C 1
ATOM 1874 O O . SER A 1 233 ? 1.262 0.721 6.996 1.00 98.38 233 SER A O 1
ATOM 1876 N N . LEU A 1 234 ? 2.035 0.280 9.055 1.00 98.56 234 LEU A N 1
ATOM 1877 C CA . LEU A 1 234 ? 3.053 1.325 9.065 1.00 98.56 234 LEU A CA 1
ATOM 1878 C C . LEU A 1 234 ? 4.125 1.073 7.992 1.00 98.56 234 LEU A C 1
ATOM 1880 O O . LEU A 1 234 ? 4.499 1.994 7.277 1.00 98.56 234 LEU A O 1
ATOM 1884 N N . THR A 1 235 ? 4.582 -0.172 7.845 1.00 98.50 235 THR A N 1
ATOM 1885 C CA . THR A 1 235 ? 5.557 -0.539 6.804 1.00 98.50 235 THR A CA 1
ATOM 1886 C C . THR A 1 235 ? 4.949 -0.374 5.414 1.00 98.50 235 THR A C 1
ATOM 1888 O O . THR A 1 235 ? 5.562 0.249 4.559 1.00 98.50 235 THR A O 1
ATOM 1891 N N . LEU A 1 236 ? 3.720 -0.859 5.195 1.00 98.19 236 LEU A N 1
ATOM 1892 C CA . LEU A 1 236 ? 3.022 -0.678 3.918 1.00 98.19 236 LEU A CA 1
ATOM 1893 C C . LEU A 1 236 ? 2.845 0.803 3.573 1.00 98.19 236 LEU A C 1
ATOM 1895 O O . LEU A 1 236 ? 3.083 1.181 2.433 1.00 98.19 236 LEU A O 1
ATOM 1899 N N . MET A 1 237 ? 2.503 1.641 4.554 1.00 98.44 237 MET A N 1
ATOM 1900 C CA . MET A 1 237 ? 2.444 3.092 4.377 1.00 98.44 237 MET A CA 1
ATOM 1901 C C . MET A 1 237 ? 3.800 3.668 3.960 1.00 98.44 237 MET A C 1
ATOM 1903 O O . MET A 1 237 ? 3.835 4.495 3.070 1.00 98.44 237 MET A O 1
ATOM 1907 N N . MET A 1 238 ? 4.914 3.256 4.568 1.00 98.12 238 MET A N 1
ATOM 1908 C CA . MET A 1 238 ? 6.231 3.793 4.194 1.00 98.12 238 MET A CA 1
ATOM 1909 C C . MET A 1 238 ? 6.716 3.314 2.825 1.00 98.12 238 MET A C 1
ATOM 1911 O O . MET A 1 238 ? 7.474 4.011 2.171 1.00 98.12 238 MET A O 1
ATOM 1915 N N . THR A 1 239 ? 6.247 2.158 2.351 1.00 98.19 239 THR A N 1
ATOM 1916 C CA . THR A 1 239 ? 6.620 1.658 1.019 1.00 98.19 239 THR A CA 1
ATOM 1917 C C . THR A 1 239 ? 5.963 2.419 -0.139 1.00 98.19 239 THR A C 1
ATOM 1919 O O . THR A 1 239 ? 6.286 2.131 -1.291 1.00 98.19 239 THR A O 1
ATOM 1922 N N . THR A 1 240 ? 5.015 3.330 0.111 1.00 97.75 240 THR A N 1
ATOM 1923 C CA . THR A 1 240 ? 4.251 3.986 -0.964 1.00 97.75 240 THR A CA 1
ATOM 1924 C C . THR A 1 240 ? 4.996 5.126 -1.635 1.00 97.75 240 THR A C 1
ATOM 1926 O O . THR A 1 240 ? 4.911 5.240 -2.856 1.00 97.75 240 THR A O 1
ATOM 1929 N N . ILE A 1 241 ? 5.695 5.965 -0.868 1.00 95.81 241 ILE A N 1
ATOM 1930 C CA . ILE A 1 241 ? 6.373 7.169 -1.359 1.00 95.81 241 ILE A CA 1
ATOM 1931 C C . ILE A 1 241 ? 7.428 7.646 -0.346 1.00 95.81 241 ILE A C 1
ATOM 1933 O O . ILE A 1 241 ? 7.246 7.490 0.863 1.00 95.81 241 ILE A O 1
ATOM 1937 N N . GLU A 1 242 ? 8.484 8.301 -0.822 1.00 95.19 242 GLU A N 1
ATOM 1938 C CA . GLU A 1 242 ? 9.674 8.708 -0.052 1.00 95.19 242 GLU A CA 1
ATOM 1939 C C . GLU A 1 242 ? 9.407 9.655 1.129 1.00 95.19 242 GLU A C 1
ATOM 1941 O O . GLU A 1 242 ? 10.196 9.725 2.071 1.00 95.19 242 GLU A O 1
ATOM 1946 N N . PHE A 1 243 ? 8.298 10.398 1.116 1.00 91.50 243 PHE A N 1
ATOM 1947 C CA . PHE A 1 243 ? 7.934 11.293 2.218 1.00 91.50 243 PHE A CA 1
ATOM 1948 C C . PHE A 1 243 ? 6.949 10.665 3.216 1.00 91.50 243 PHE A C 1
ATOM 1950 O O . PHE A 1 243 ? 6.719 11.235 4.287 1.00 91.50 243 PHE A O 1
ATOM 1957 N N . ALA A 1 244 ? 6.389 9.481 2.935 1.00 96.12 244 ALA A N 1
ATOM 1958 C CA . ALA A 1 244 ? 5.516 8.775 3.876 1.00 96.12 244 ALA A CA 1
ATOM 1959 C C . ALA A 1 244 ? 6.178 8.473 5.238 1.00 96.12 244 ALA A C 1
ATOM 1961 O O . ALA A 1 244 ? 5.489 8.587 6.260 1.00 96.12 244 ALA A O 1
ATOM 1962 N N . PRO A 1 245 ? 7.488 8.163 5.335 1.00 97.25 245 PRO A N 1
ATOM 1963 C CA . PRO A 1 245 ? 8.161 7.987 6.623 1.00 97.25 245 PRO A CA 1
ATOM 1964 C C . PRO A 1 245 ? 8.074 9.201 7.558 1.00 97.25 245 PRO A C 1
ATOM 1966 O O . PRO A 1 245 ? 8.108 9.035 8.778 1.00 97.25 245 PRO A O 1
ATOM 1969 N N . ILE A 1 246 ? 7.874 10.418 7.036 1.00 94.88 246 ILE A N 1
ATOM 1970 C CA . ILE A 1 246 ? 7.645 11.614 7.864 1.00 94.88 246 ILE A CA 1
ATOM 1971 C C . ILE A 1 246 ? 6.361 11.453 8.696 1.00 94.88 246 ILE A C 1
ATOM 1973 O O . ILE A 1 246 ? 6.338 11.793 9.880 1.00 94.88 246 ILE A O 1
ATOM 1977 N N . LEU A 1 247 ? 5.305 10.857 8.129 1.00 96.56 247 LEU A N 1
ATOM 1978 C CA . LEU A 1 247 ? 4.090 10.525 8.881 1.00 96.56 247 LEU A CA 1
ATOM 1979 C C . LEU A 1 247 ? 4.383 9.493 9.976 1.00 96.56 247 LEU A C 1
ATOM 1981 O O . LEU A 1 247 ? 3.875 9.619 11.090 1.00 96.56 247 LEU A O 1
ATOM 1985 N N . GLY A 1 248 ? 5.241 8.510 9.691 1.00 97.81 248 GLY A N 1
ATOM 1986 C CA . GLY A 1 248 ? 5.711 7.533 10.676 1.00 97.81 248 GLY A CA 1
ATOM 1987 C C . GLY A 1 248 ? 6.453 8.190 11.843 1.00 97.81 248 GLY A C 1
ATOM 1988 O O . GLY A 1 248 ? 6.175 7.886 13.006 1.00 97.81 248 GLY A O 1
ATOM 1989 N N . PHE A 1 249 ? 7.317 9.166 11.556 1.00 97.81 249 PHE A N 1
ATOM 1990 C CA . PHE A 1 249 ? 7.996 9.964 12.576 1.00 97.81 249 PHE A CA 1
ATOM 1991 C C . PHE A 1 249 ? 6.986 10.676 13.493 1.00 97.81 249 PHE A C 1
ATOM 1993 O O . PHE A 1 249 ? 7.072 10.566 14.720 1.00 97.81 249 PHE A O 1
ATOM 2000 N N . PHE A 1 250 ? 5.968 11.328 12.923 1.00 97.88 250 PHE A N 1
ATOM 2001 C CA . PHE A 1 250 ? 4.920 11.973 13.719 1.00 97.88 250 PHE A CA 1
ATOM 2002 C C . PHE A 1 250 ? 4.045 10.979 14.489 1.00 97.88 250 PHE A C 1
ATOM 2004 O O . PHE A 1 250 ? 3.661 11.285 15.619 1.00 97.88 250 PHE A O 1
ATOM 2011 N N . ILE A 1 251 ? 3.786 9.775 13.963 1.00 98.00 251 ILE A N 1
ATOM 2012 C CA . ILE A 1 251 ? 3.154 8.700 14.746 1.00 98.00 251 ILE A CA 1
ATOM 2013 C C . ILE A 1 251 ? 4.031 8.338 15.949 1.00 98.00 251 ILE A C 1
ATOM 2015 O O . ILE A 1 251 ? 3.511 8.186 17.052 1.00 98.00 251 ILE A O 1
ATOM 2019 N N . GLY A 1 252 ? 5.350 8.232 15.777 1.00 97.88 252 GLY A N 1
ATOM 2020 C CA . GLY A 1 252 ? 6.278 7.951 16.875 1.00 97.88 252 GLY A CA 1
ATOM 2021 C C . GLY A 1 252 ? 6.196 8.998 17.989 1.00 97.88 252 GLY A C 1
ATOM 2022 O O . GLY A 1 252 ? 6.032 8.645 19.160 1.00 97.88 252 GLY A O 1
ATOM 2023 N N . LEU A 1 253 ? 6.205 10.286 17.627 1.00 98.06 253 LEU A N 1
ATOM 2024 C CA . LEU A 1 253 ? 5.991 11.387 18.576 1.00 98.06 253 LEU A CA 1
ATOM 2025 C C . LEU A 1 253 ? 4.608 11.321 19.233 1.00 98.06 253 LEU A C 1
ATOM 2027 O O . LEU A 1 253 ? 4.486 11.468 20.452 1.00 98.06 253 LEU A O 1
ATOM 2031 N N . TYR A 1 254 ? 3.572 11.052 18.442 1.00 97.44 254 TYR A N 1
ATOM 2032 C CA . TYR A 1 254 ? 2.204 10.903 18.921 1.00 97.44 254 TYR A CA 1
ATOM 2033 C C . TYR A 1 254 ? 2.078 9.767 19.943 1.00 97.44 254 TYR A C 1
ATOM 2035 O O . TYR A 1 254 ? 1.421 9.938 20.974 1.00 97.44 254 TYR A O 1
ATOM 2043 N N . VAL A 1 255 ? 2.757 8.638 19.713 1.00 97.44 255 VAL A N 1
ATOM 2044 C CA . VAL A 1 255 ? 2.817 7.515 20.654 1.00 97.44 255 VAL A CA 1
ATOM 2045 C C . VAL A 1 255 ? 3.487 7.928 21.960 1.00 97.44 255 VAL A C 1
ATOM 2047 O O . VAL A 1 255 ? 2.980 7.581 23.023 1.00 97.44 255 VAL A O 1
ATOM 2050 N N . LEU A 1 256 ? 4.585 8.686 21.914 1.00 97.00 256 LEU A N 1
ATOM 2051 C CA . LEU A 1 256 ? 5.267 9.170 23.121 1.00 97.00 256 LEU A CA 1
ATOM 2052 C C . LEU A 1 256 ? 4.395 10.138 23.936 1.00 97.00 256 LEU A C 1
ATOM 2054 O O . LEU A 1 256 ? 4.367 10.052 25.169 1.00 97.00 256 LEU A O 1
ATOM 2058 N N . ALA A 1 257 ? 3.670 11.027 23.254 1.00 96.31 257 ALA A N 1
ATOM 2059 C CA . ALA A 1 257 ? 2.829 12.048 23.874 1.00 96.31 257 ALA A CA 1
ATOM 2060 C C . ALA A 1 257 ? 1.512 11.485 24.438 1.00 96.31 257 ALA A C 1
ATOM 2062 O O . ALA A 1 257 ? 1.049 11.912 25.498 1.00 96.31 257 ALA A O 1
ATOM 2063 N N . THR A 1 258 ? 0.919 10.497 23.768 1.00 94.19 258 THR A N 1
ATOM 2064 C CA . THR A 1 258 ? -0.436 10.013 24.071 1.00 94.19 258 THR A CA 1
ATOM 2065 C C . THR A 1 258 ? -0.416 8.843 25.049 1.00 94.19 258 THR A C 1
ATOM 2067 O O . THR A 1 258 ? 0.520 8.047 25.087 1.00 94.19 258 THR A O 1
ATOM 2070 N N . ARG A 1 259 ? -1.435 8.713 25.902 1.00 89.38 259 ARG A N 1
ATOM 2071 C CA . ARG A 1 259 ? -1.618 7.516 26.737 1.00 89.38 259 ARG A CA 1
ATOM 2072 C C . ARG A 1 259 ? -2.584 6.565 26.040 1.00 89.38 259 ARG A C 1
ATOM 2074 O O . ARG A 1 259 ? -3.652 6.988 25.622 1.00 89.38 259 ARG A O 1
ATOM 2081 N N . PHE A 1 260 ? -2.214 5.290 25.958 1.00 88.81 260 PHE A N 1
ATOM 2082 C CA . PHE A 1 260 ? -3.096 4.227 25.481 1.00 88.81 260 PHE A CA 1
ATOM 2083 C C . PHE A 1 260 ? -3.309 3.226 26.608 1.00 88.81 260 PHE A C 1
ATOM 2085 O O . PHE A 1 260 ? -2.336 2.794 27.227 1.00 88.81 260 PHE A O 1
ATOM 2092 N N . ASP A 1 261 ? -4.552 2.807 26.830 1.00 87.50 261 ASP A N 1
ATOM 2093 C CA . ASP A 1 261 ? -4.924 1.931 27.953 1.00 87.50 261 ASP A CA 1
ATOM 2094 C C . ASP A 1 261 ? -4.155 0.602 27.972 1.00 87.50 261 ASP A C 1
ATOM 2096 O O . ASP A 1 261 ? -3.894 0.025 29.025 1.00 87.50 261 ASP A O 1
ATOM 2100 N N . TRP A 1 262 ? -3.757 0.118 26.794 1.00 90.06 262 TRP A N 1
ATOM 2101 C CA . TRP A 1 262 ? -3.036 -1.142 26.633 1.00 90.06 262 TRP A CA 1
ATOM 2102 C C . TRP A 1 262 ? -1.504 -0.999 26.731 1.00 90.06 262 TRP A C 1
ATOM 2104 O O . TRP A 1 262 ? -0.806 -2.004 26.883 1.00 90.06 262 TRP A O 1
ATOM 2114 N N . LEU A 1 263 ? -0.961 0.224 26.674 1.00 90.00 263 LEU A N 1
ATOM 2115 C CA . LEU A 1 263 ? 0.478 0.503 26.750 1.00 90.00 263 LEU A CA 1
ATOM 2116 C C . LEU A 1 263 ? 0.840 1.121 28.100 1.00 90.00 263 LEU A C 1
ATOM 2118 O O . LEU A 1 263 ? 0.589 2.294 28.371 1.00 90.00 263 LEU A O 1
ATOM 2122 N N . LYS A 1 264 ? 1.560 0.358 28.927 1.00 91.38 264 LYS A N 1
ATOM 2123 C CA . LYS A 1 264 ? 2.229 0.912 30.115 1.00 91.38 264 LYS A CA 1
ATOM 2124 C C . LYS A 1 264 ? 3.292 1.939 29.705 1.00 91.38 264 LYS A C 1
ATOM 2126 O O . LYS A 1 264 ? 3.848 1.852 28.613 1.00 91.38 264 LYS A O 1
ATOM 2131 N N . ALA A 1 265 ? 3.666 2.836 30.622 1.00 89.94 265 ALA A N 1
ATOM 2132 C CA . ALA A 1 265 ? 4.624 3.919 30.364 1.00 89.94 265 ALA A CA 1
ATOM 2133 C C . ALA A 1 265 ? 5.929 3.457 29.679 1.00 89.94 265 ALA A C 1
ATOM 2135 O O . ALA A 1 265 ? 6.317 4.035 28.668 1.00 89.94 265 ALA A O 1
ATOM 2136 N N . LYS A 1 266 ? 6.563 2.378 30.168 1.00 91.88 266 LYS A N 1
ATOM 2137 C CA . LYS A 1 266 ? 7.770 1.800 29.542 1.00 91.88 266 LYS A CA 1
ATOM 2138 C C . LYS A 1 266 ? 7.511 1.279 28.123 1.00 91.88 266 LYS A C 1
ATOM 2140 O O . LYS A 1 266 ? 8.314 1.521 27.233 1.00 91.88 266 LYS A O 1
ATOM 2145 N N . GLY A 1 267 ? 6.385 0.594 27.911 1.00 92.56 267 GLY A N 1
ATOM 2146 C CA . GLY A 1 267 ? 6.007 0.059 26.599 1.00 92.56 267 GLY A CA 1
ATOM 2147 C C . GLY A 1 267 ? 5.698 1.161 25.588 1.00 92.56 267 GLY A C 1
ATOM 2148 O O . GLY A 1 267 ? 6.071 1.046 24.428 1.00 92.56 267 GLY A O 1
ATOM 2149 N N . ARG A 1 268 ? 5.082 2.256 26.041 1.00 94.38 268 ARG A N 1
ATOM 2150 C CA . ARG A 1 268 ? 4.845 3.451 25.230 1.00 94.38 268 ARG A CA 1
ATOM 2151 C C . ARG A 1 268 ? 6.150 4.104 24.780 1.00 94.38 268 ARG A C 1
ATOM 2153 O O . ARG A 1 268 ? 6.288 4.412 23.604 1.00 94.38 268 ARG A O 1
ATOM 2160 N N . ILE A 1 269 ? 7.094 4.301 25.706 1.00 96.38 269 ILE A N 1
ATOM 2161 C CA . ILE A 1 269 ? 8.409 4.873 25.382 1.00 96.38 269 ILE A CA 1
ATOM 2162 C C . ILE A 1 269 ? 9.128 3.982 24.369 1.00 96.38 269 ILE A C 1
ATOM 2164 O O . ILE A 1 269 ? 9.589 4.482 23.351 1.00 96.38 269 ILE A O 1
ATOM 2168 N N . ALA A 1 270 ? 9.155 2.667 24.608 1.00 97.19 270 ALA A N 1
ATOM 2169 C CA . ALA A 1 270 ? 9.767 1.715 23.687 1.00 97.19 270 ALA A CA 1
ATOM 2170 C C . ALA A 1 270 ? 9.124 1.772 22.292 1.00 97.19 270 ALA A C 1
ATOM 2172 O O . ALA A 1 270 ? 9.826 2.020 21.323 1.00 97.19 270 ALA A O 1
ATOM 2173 N N . LEU A 1 271 ? 7.797 1.632 22.183 1.00 97.56 271 LEU A N 1
ATOM 2174 C CA . LEU A 1 271 ? 7.105 1.644 20.889 1.00 97.56 271 LEU A CA 1
ATOM 2175 C C . LEU A 1 271 ? 7.265 2.981 20.150 1.00 97.56 271 LEU A C 1
ATOM 2177 O O . LEU A 1 271 ? 7.433 2.991 18.932 1.00 97.56 271 LEU A O 1
ATOM 2181 N N . GLY A 1 272 ? 7.212 4.101 20.875 1.00 97.75 272 GLY A N 1
ATOM 2182 C CA . GLY A 1 272 ? 7.410 5.429 20.302 1.00 97.75 272 GLY A CA 1
ATOM 2183 C C . GLY A 1 272 ? 8.822 5.605 19.743 1.00 97.75 272 GLY A C 1
ATOM 2184 O O . GLY A 1 272 ? 8.969 5.993 18.588 1.00 97.75 272 GLY A O 1
ATOM 2185 N N . LEU A 1 273 ? 9.853 5.238 20.513 1.00 98.38 273 LEU A N 1
ATOM 2186 C CA . LEU A 1 273 ? 11.250 5.289 20.062 1.00 98.38 273 LEU A CA 1
ATOM 2187 C C . LEU A 1 273 ? 11.537 4.304 18.922 1.00 98.38 273 LEU A C 1
ATOM 2189 O O . LEU A 1 273 ? 12.206 4.678 17.965 1.00 98.38 273 LEU A O 1
ATOM 2193 N N . GLU A 1 274 ? 11.003 3.081 18.984 1.00 98.25 274 GLU A N 1
ATOM 2194 C CA . GLU A 1 274 ? 11.082 2.103 17.890 1.00 98.25 274 GLU A CA 1
ATOM 2195 C C . GLU A 1 274 ? 10.468 2.677 16.607 1.00 98.25 274 GLU A C 1
ATOM 2197 O O . GLU A 1 274 ? 11.064 2.575 15.540 1.00 98.25 274 GLU A O 1
ATOM 2202 N N . THR A 1 275 ? 9.295 3.312 16.706 1.00 98.56 275 THR A N 1
ATOM 2203 C CA . THR A 1 275 ? 8.610 3.921 15.555 1.00 98.56 275 THR A CA 1
ATOM 2204 C C . THR A 1 275 ? 9.424 5.076 14.974 1.00 98.56 275 THR A C 1
ATOM 2206 O O . THR A 1 275 ? 9.565 5.163 13.755 1.00 98.56 275 THR A O 1
ATOM 2209 N N . LEU A 1 276 ? 9.992 5.938 15.826 1.00 98.50 276 LEU A N 1
ATOM 2210 C CA . LEU A 1 276 ? 10.864 7.035 15.396 1.00 98.50 276 LEU A CA 1
ATOM 2211 C C . LEU A 1 276 ? 12.108 6.511 14.678 1.00 98.50 276 LEU A C 1
ATOM 2213 O O . LEU A 1 276 ? 12.397 6.943 13.566 1.00 98.50 276 LEU A O 1
ATOM 2217 N N . ALA A 1 277 ? 12.815 5.563 15.295 1.00 98.56 277 ALA A N 1
ATOM 2218 C CA . ALA A 1 277 ? 14.026 4.981 14.731 1.00 98.56 277 ALA A CA 1
ATOM 2219 C C . ALA A 1 277 ? 13.739 4.276 13.400 1.00 98.56 277 ALA A C 1
ATOM 2221 O O . ALA A 1 277 ? 14.462 4.491 12.431 1.00 98.56 277 ALA A O 1
ATOM 2222 N N . PHE A 1 278 ? 12.658 3.493 13.331 1.00 98.56 278 PHE A N 1
ATOM 2223 C CA . PHE A 1 278 ? 12.253 2.808 12.106 1.00 98.56 278 PHE A CA 1
ATOM 2224 C C . PHE A 1 278 ? 11.907 3.796 10.988 1.00 98.56 278 PHE A C 1
ATOM 2226 O O . PHE A 1 278 ? 12.384 3.634 9.871 1.00 98.56 278 PHE A O 1
ATOM 2233 N N . SER A 1 279 ? 11.151 4.852 11.294 1.00 98.50 279 SER A N 1
ATOM 2234 C CA . SER A 1 279 ? 10.746 5.850 10.296 1.00 98.50 279 SER A CA 1
ATOM 2235 C C . SER A 1 279 ? 11.926 6.685 9.792 1.00 98.50 279 SER A C 1
ATOM 2237 O O . SER A 1 279 ? 12.014 6.967 8.603 1.00 98.50 279 SER A O 1
ATOM 2239 N N . LEU A 1 280 ? 12.868 7.048 10.670 1.00 97.69 280 LEU A N 1
ATOM 2240 C CA . LEU A 1 280 ? 14.089 7.756 10.272 1.00 97.69 280 LEU A CA 1
ATOM 2241 C C . LEU A 1 280 ? 15.015 6.872 9.431 1.00 97.69 280 LEU A C 1
ATOM 2243 O O . LEU A 1 280 ? 15.554 7.334 8.429 1.00 97.69 280 LEU A O 1
ATOM 2247 N N . ALA A 1 281 ? 15.179 5.605 9.819 1.00 97.94 281 ALA A N 1
ATOM 2248 C CA . ALA A 1 281 ? 15.958 4.646 9.044 1.00 97.94 281 ALA A CA 1
ATOM 2249 C C . ALA A 1 281 ? 15.346 4.425 7.654 1.00 97.94 281 ALA A C 1
ATOM 2251 O O . ALA A 1 281 ? 16.078 4.370 6.670 1.00 97.94 281 ALA A O 1
ATOM 2252 N N . TRP A 1 282 ? 14.015 4.351 7.570 1.00 98.19 282 TRP A N 1
ATOM 2253 C CA . TRP A 1 282 ? 13.307 4.214 6.302 1.00 98.19 282 TRP A CA 1
ATOM 2254 C C . TRP A 1 282 ? 13.459 5.456 5.422 1.00 98.19 282 TRP A C 1
ATOM 2256 O O . TRP A 1 282 ? 13.867 5.324 4.277 1.00 98.19 282 TRP A O 1
ATOM 2266 N N . LEU A 1 283 ? 13.237 6.658 5.971 1.00 96.62 283 LEU A N 1
ATOM 2267 C CA . LEU A 1 283 ? 13.428 7.923 5.248 1.00 96.62 283 LEU A CA 1
ATOM 2268 C 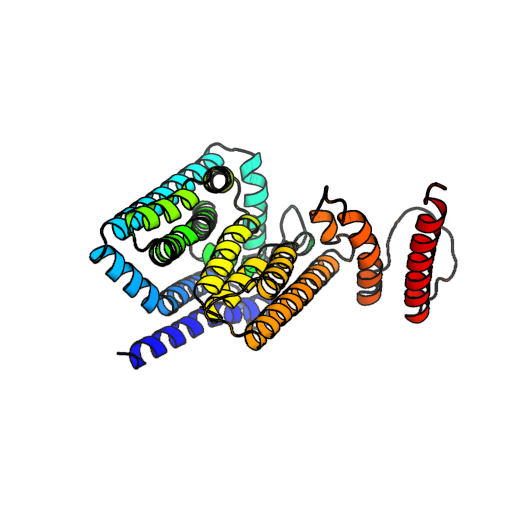C . LEU A 1 283 ? 14.840 8.036 4.659 1.00 96.62 283 LEU A C 1
ATOM 2270 O O . LEU A 1 283 ? 15.024 8.477 3.528 1.00 96.62 283 LEU A O 1
ATOM 2274 N N . PHE A 1 284 ? 15.848 7.626 5.433 1.00 95.56 284 PHE A N 1
ATOM 2275 C CA . PHE A 1 284 ? 17.226 7.605 4.963 1.00 95.56 284 PHE A CA 1
ATOM 2276 C C . PHE A 1 284 ? 17.451 6.542 3.879 1.00 95.56 284 PHE A C 1
ATOM 2278 O O . PHE A 1 284 ? 18.155 6.802 2.908 1.00 95.56 284 PHE A O 1
ATOM 2285 N N . GLY A 1 285 ? 16.832 5.366 4.008 1.00 96.62 285 GLY A N 1
ATOM 2286 C CA . GLY A 1 285 ? 16.841 4.334 2.969 1.00 96.62 285 GLY A CA 1
ATOM 2287 C C . GLY A 1 285 ? 16.227 4.816 1.653 1.00 96.62 285 GLY A C 1
ATOM 2288 O O . GLY A 1 285 ? 16.841 4.634 0.605 1.00 96.62 285 GLY A O 1
ATOM 2289 N N . ASP A 1 286 ? 15.076 5.486 1.716 1.00 96.56 286 ASP A N 1
ATOM 2290 C CA . ASP A 1 286 ? 14.396 6.075 0.558 1.00 96.56 286 ASP A CA 1
ATOM 2291 C C . ASP A 1 286 ? 15.261 7.154 -0.107 1.00 96.56 286 ASP A C 1
ATOM 2293 O O . ASP A 1 286 ? 15.408 7.158 -1.331 1.00 96.56 286 ASP A O 1
ATOM 2297 N N . PHE A 1 287 ? 15.907 8.012 0.695 1.00 95.00 287 PHE A N 1
ATOM 2298 C CA . PHE A 1 287 ? 16.890 8.980 0.202 1.00 95.00 287 PHE A CA 1
ATOM 2299 C C . PHE A 1 287 ? 18.013 8.282 -0.566 1.00 95.00 287 PHE A C 1
ATOM 2301 O O . PHE A 1 287 ? 18.270 8.634 -1.714 1.00 95.00 287 PHE A O 1
ATOM 2308 N N . LEU A 1 288 ? 18.661 7.277 0.031 1.00 95.12 288 LEU A N 1
ATOM 2309 C CA . LEU A 1 288 ? 19.764 6.563 -0.614 1.00 95.12 288 LEU A CA 1
ATOM 2310 C C . LEU A 1 288 ? 19.326 5.845 -1.894 1.00 95.12 288 LEU A C 1
ATOM 2312 O O . LEU A 1 288 ? 20.080 5.834 -2.865 1.00 95.12 288 LEU A O 1
ATOM 2316 N N . LEU A 1 289 ? 18.130 5.253 -1.898 1.00 95.81 289 LEU A N 1
ATOM 2317 C CA . LEU A 1 289 ? 17.575 4.544 -3.047 1.00 95.81 289 LEU A CA 1
ATOM 2318 C C . LEU A 1 289 ? 17.409 5.487 -4.241 1.00 95.81 289 LEU A C 1
ATOM 2320 O O . LEU A 1 289 ? 17.965 5.222 -5.309 1.00 95.81 289 LEU A O 1
ATOM 2324 N N . VAL A 1 290 ? 16.687 6.592 -4.041 1.00 95.75 290 VAL A N 1
ATOM 2325 C CA . VAL A 1 290 ? 16.428 7.578 -5.098 1.00 95.75 290 VAL A CA 1
ATOM 2326 C C . VAL A 1 290 ? 17.731 8.220 -5.545 1.00 95.75 290 VAL A C 1
ATOM 2328 O O . VAL A 1 290 ? 18.029 8.218 -6.734 1.00 95.75 290 VAL A O 1
ATOM 2331 N N . TYR A 1 291 ? 18.569 8.653 -4.602 1.00 93.88 291 TYR A N 1
ATOM 2332 C CA . TYR A 1 291 ? 19.844 9.295 -4.916 1.00 93.88 291 TYR A CA 1
ATOM 2333 C C . TYR A 1 291 ? 20.775 8.383 -5.729 1.00 93.88 291 TYR A C 1
ATOM 2335 O O . TYR A 1 291 ? 21.458 8.843 -6.647 1.00 93.88 291 TYR A O 1
ATOM 2343 N N . TYR A 1 292 ? 20.792 7.079 -5.431 1.00 94.56 292 TYR A N 1
ATOM 2344 C CA . TYR A 1 292 ? 21.550 6.088 -6.194 1.00 94.56 292 TYR A CA 1
ATOM 2345 C C . TYR A 1 292 ? 21.030 5.952 -7.629 1.00 94.56 292 TYR A C 1
ATOM 2347 O O . TYR A 1 292 ? 21.801 6.095 -8.582 1.00 94.56 292 TYR A O 1
ATOM 2355 N N . PHE A 1 293 ? 19.729 5.697 -7.799 1.00 94.75 293 PHE A N 1
ATOM 2356 C CA . PHE A 1 293 ? 19.140 5.485 -9.124 1.00 94.75 293 PHE A CA 1
ATOM 2357 C C . PHE A 1 293 ? 19.120 6.759 -9.971 1.00 94.75 293 PHE A C 1
ATOM 2359 O O . PHE A 1 293 ? 19.303 6.679 -11.187 1.00 94.75 293 PHE A O 1
ATOM 2366 N N . SER A 1 294 ? 19.003 7.925 -9.336 1.00 94.06 294 SER A N 1
ATOM 2367 C CA . SER A 1 294 ? 19.109 9.227 -9.988 1.00 94.06 294 SER A CA 1
ATOM 2368 C C . SER A 1 294 ? 20.543 9.657 -10.282 1.00 94.06 294 SER A C 1
ATOM 2370 O O . SER A 1 294 ? 20.749 10.715 -10.872 1.00 94.06 294 SER A O 1
ATOM 2372 N N . ARG A 1 295 ? 21.553 8.901 -9.829 1.00 92.62 295 ARG A N 1
ATOM 2373 C CA . ARG A 1 295 ? 22.974 9.291 -9.892 1.00 92.62 295 ARG A CA 1
ATOM 2374 C C . ARG A 1 295 ? 23.236 10.678 -9.288 1.00 92.62 295 ARG A C 1
ATOM 2376 O O . ARG A 1 295 ? 23.971 11.484 -9.853 1.00 92.62 295 ARG A O 1
ATOM 2383 N N . GLY A 1 296 ? 22.572 10.968 -8.172 1.00 90.50 296 GLY A N 1
ATOM 2384 C CA . GLY A 1 296 ? 22.638 12.250 -7.469 1.00 90.50 296 GLY A CA 1
ATOM 2385 C C . GLY A 1 296 ? 21.869 13.406 -8.117 1.00 90.50 296 GLY A C 1
ATOM 2386 O O . GLY A 1 296 ? 21.909 14.510 -7.586 1.00 90.50 296 GLY A O 1
ATOM 2387 N N . ALA A 1 297 ? 21.160 13.183 -9.232 1.00 90.56 297 ALA A N 1
ATOM 2388 C CA . ALA A 1 297 ? 20.361 14.227 -9.877 1.00 90.56 297 ALA A CA 1
ATOM 2389 C C . ALA A 1 297 ? 19.104 14.624 -9.081 1.00 90.56 297 ALA A C 1
ATOM 2391 O O . ALA A 1 297 ? 18.665 15.769 -9.180 1.00 90.56 297 ALA A O 1
ATOM 2392 N N . ILE A 1 298 ? 18.530 13.693 -8.311 1.00 91.19 298 ILE A N 1
ATOM 2393 C CA . ILE A 1 298 ? 17.302 13.901 -7.546 1.00 91.19 298 ILE A CA 1
ATOM 2394 C C . ILE A 1 298 ? 17.571 13.706 -6.062 1.00 91.19 298 ILE A C 1
ATOM 2396 O O . ILE A 1 298 ? 18.189 12.734 -5.624 1.00 91.19 298 ILE A O 1
ATOM 2400 N N . ASN A 1 299 ? 17.045 14.641 -5.281 1.00 91.06 299 ASN A N 1
ATOM 2401 C CA . ASN A 1 299 ? 16.971 14.545 -3.836 1.00 91.06 299 ASN A CA 1
ATOM 2402 C C . ASN A 1 299 ? 15.499 14.405 -3.437 1.00 91.06 299 ASN A C 1
ATOM 2404 O O . ASN A 1 299 ? 14.680 15.225 -3.841 1.00 91.06 299 ASN A O 1
ATOM 2408 N N . ILE A 1 300 ? 15.158 13.413 -2.607 1.00 91.12 300 ILE A N 1
ATOM 2409 C CA . ILE A 1 300 ? 13.766 13.128 -2.211 1.00 91.12 300 ILE A CA 1
ATOM 2410 C C . ILE A 1 300 ? 13.026 14.334 -1.611 1.00 91.12 300 ILE A C 1
ATOM 2412 O O . ILE A 1 300 ? 11.804 14.426 -1.696 1.00 91.12 300 ILE A O 1
ATOM 2416 N N . PHE A 1 301 ? 13.747 15.296 -1.027 1.00 90.19 301 PHE A N 1
ATOM 2417 C CA . PHE A 1 301 ? 13.145 16.502 -0.461 1.00 90.19 301 PHE A CA 1
ATOM 2418 C C . PHE A 1 301 ? 12.735 17.537 -1.519 1.00 90.19 301 PHE A C 1
ATOM 2420 O O . PHE A 1 301 ? 11.971 18.450 -1.198 1.00 90.19 301 PHE A O 1
ATOM 2427 N N . GLN A 1 302 ? 13.170 17.378 -2.775 1.00 86.56 302 GLN A N 1
ATOM 2428 C CA . GLN A 1 302 ? 12.651 18.135 -3.921 1.00 86.56 302 GLN A CA 1
ATOM 2429 C C . GLN A 1 302 ? 11.180 17.801 -4.179 1.00 86.56 302 GLN A C 1
ATOM 2431 O O . GLN A 1 302 ? 10.414 18.698 -4.516 1.00 86.56 302 GLN A O 1
ATOM 2436 N N . ASN A 1 303 ? 10.765 16.555 -3.927 1.00 81.69 303 ASN A N 1
ATOM 2437 C CA . ASN A 1 303 ? 9.381 16.105 -4.111 1.00 81.69 303 ASN A CA 1
ATOM 2438 C C . ASN A 1 303 ? 8.438 16.617 -3.008 1.00 81.69 303 ASN A C 1
ATOM 2440 O O . ASN A 1 303 ? 7.221 16.541 -3.140 1.00 81.69 303 ASN A O 1
ATOM 2444 N N . VAL A 1 304 ? 8.979 17.229 -1.947 1.00 79.25 304 VAL A N 1
ATOM 2445 C CA . VAL A 1 304 ? 8.212 17.993 -0.945 1.00 79.25 304 VAL A CA 1
ATOM 2446 C C . VAL A 1 304 ? 8.136 19.476 -1.353 1.00 79.25 304 VAL A C 1
ATOM 2448 O O . VAL A 1 304 ? 8.224 20.388 -0.522 1.00 79.25 304 VAL A O 1
ATOM 2451 N N . TRP A 1 305 ? 8.035 19.727 -2.660 1.00 60.03 305 TRP A N 1
ATOM 2452 C CA . TRP A 1 305 ? 8.064 21.057 -3.259 1.00 60.03 305 TRP A CA 1
ATOM 2453 C C . TRP A 1 305 ? 6.994 21.976 -2.651 1.00 60.03 305 TRP A C 1
ATOM 2455 O O . TRP A 1 305 ? 5.876 21.560 -2.357 1.00 60.03 305 TRP A O 1
ATOM 2465 N N . GLY A 1 306 ? 7.358 23.236 -2.404 1.00 63.47 306 GLY A N 1
ATOM 2466 C CA . GLY A 1 306 ? 6.509 24.204 -1.696 1.00 63.47 306 GLY A CA 1
ATOM 2467 C C . GLY A 1 306 ? 6.598 24.140 -0.165 1.00 63.47 306 GLY A C 1
ATOM 2468 O O . GLY A 1 306 ? 6.125 25.056 0.509 1.00 63.47 306 GLY A O 1
ATOM 2469 N N . SER A 1 307 ? 7.260 23.129 0.412 1.00 75.19 307 SER A N 1
ATOM 2470 C CA . SER A 1 307 ? 7.604 23.131 1.838 1.00 75.19 307 SER A CA 1
ATOM 2471 C C . SER A 1 307 ? 8.778 24.064 2.121 1.00 75.19 307 SER A C 1
ATOM 2473 O O . SER A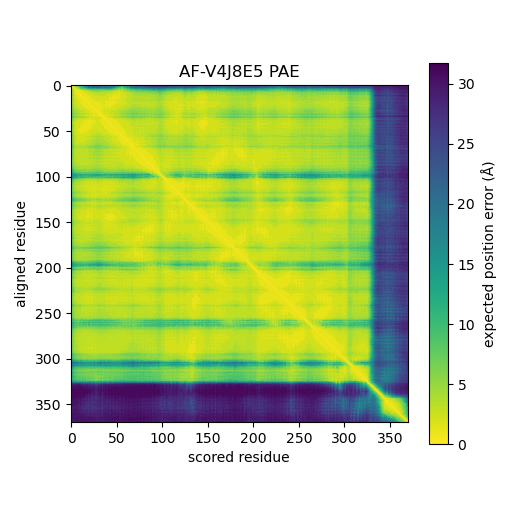 1 307 ? 9.829 23.967 1.483 1.00 75.19 307 SER A O 1
ATOM 2475 N N . ALA A 1 308 ? 8.652 24.891 3.163 1.00 79.38 308 ALA A N 1
ATOM 2476 C CA . ALA A 1 308 ? 9.746 25.716 3.687 1.00 79.38 308 ALA A CA 1
ATOM 2477 C C . ALA A 1 308 ? 10.962 24.888 4.156 1.00 79.38 308 ALA A C 1
ATOM 2479 O O . ALA A 1 308 ? 12.046 25.436 4.350 1.00 79.38 308 ALA A O 1
ATOM 2480 N N . LEU A 1 309 ? 10.787 23.576 4.346 1.00 79.56 309 LEU A N 1
ATOM 2481 C CA . LEU A 1 309 ? 11.845 22.658 4.765 1.00 79.56 309 LEU A CA 1
ATOM 2482 C C . LEU A 1 309 ? 12.612 22.035 3.592 1.00 79.56 309 LEU A C 1
ATOM 2484 O O . LEU A 1 309 ? 13.695 21.510 3.823 1.00 79.56 309 LEU A O 1
ATOM 2488 N N . SER A 1 310 ? 12.095 22.102 2.359 1.00 85.81 310 SER A N 1
ATOM 2489 C CA . SER A 1 310 ? 12.713 21.455 1.188 1.00 85.81 310 SER A CA 1
ATOM 2490 C C . SER A 1 310 ? 14.162 21.913 0.977 1.00 85.81 310 SER A C 1
ATOM 2492 O O . SER A 1 310 ? 15.078 21.102 1.064 1.00 85.81 310 SER A O 1
ATOM 2494 N N . GLY A 1 311 ? 14.389 23.220 0.810 1.00 86.69 311 GLY A N 1
ATOM 2495 C CA . GLY A 1 311 ? 15.721 23.800 0.592 1.00 86.69 311 GLY A CA 1
ATOM 2496 C C . GLY A 1 311 ? 16.749 23.431 1.673 1.00 86.69 311 GLY A C 1
ATOM 2497 O O . GLY A 1 311 ? 17.796 22.883 1.330 1.00 86.69 311 GLY A O 1
ATOM 2498 N N . PRO A 1 312 ? 16.467 23.670 2.971 1.00 89.00 312 PRO A N 1
ATOM 2499 C CA . PRO A 1 312 ? 17.370 23.276 4.053 1.00 89.00 312 PRO A CA 1
ATOM 2500 C C . PRO A 1 312 ? 17.650 21.769 4.124 1.00 89.00 312 PRO A C 1
ATOM 2502 O O . PRO A 1 312 ? 18.764 21.368 4.446 1.00 89.00 312 PRO A O 1
ATOM 2505 N N . LEU A 1 313 ? 16.658 20.917 3.846 1.00 88.50 313 LEU A N 1
ATOM 2506 C CA . LEU A 1 313 ? 16.864 19.467 3.874 1.00 88.50 313 LEU A CA 1
ATOM 2507 C C . LEU A 1 313 ? 17.729 19.003 2.698 1.00 88.50 313 LEU A C 1
ATOM 2509 O O . LEU A 1 313 ? 18.623 18.181 2.899 1.00 88.50 313 LEU A O 1
ATOM 2513 N N . ILE A 1 314 ? 17.535 19.580 1.510 1.00 88.06 314 ILE A N 1
ATOM 2514 C CA . ILE A 1 314 ? 18.380 19.330 0.334 1.00 88.06 314 ILE A CA 1
ATOM 2515 C C . ILE A 1 314 ? 19.828 19.740 0.629 1.00 88.06 314 ILE A C 1
ATOM 2517 O O . ILE A 1 314 ? 20.736 18.929 0.464 1.00 88.06 314 ILE A O 1
ATOM 2521 N N . SER A 1 315 ? 20.058 20.945 1.169 1.00 88.50 315 SER A N 1
ATOM 2522 C CA . SER A 1 315 ? 21.419 21.435 1.439 1.00 88.50 315 SER A CA 1
ATOM 2523 C C . SER A 1 315 ? 22.180 20.606 2.479 1.00 88.50 315 SER A C 1
ATOM 2525 O O . SER A 1 315 ? 23.408 20.550 2.438 1.00 88.50 315 SER A O 1
ATOM 2527 N N . ILE A 1 316 ? 21.468 19.955 3.405 1.00 89.31 316 ILE A N 1
ATOM 2528 C CA . ILE A 1 316 ? 22.057 19.036 4.389 1.00 89.31 316 ILE A CA 1
ATOM 2529 C C . ILE A 1 316 ? 22.339 17.663 3.771 1.00 89.31 316 ILE A C 1
ATOM 2531 O O . ILE A 1 316 ? 23.343 17.036 4.108 1.00 89.31 316 ILE A O 1
ATOM 2535 N N . THR A 1 317 ? 21.458 17.168 2.902 1.00 89.44 317 THR A N 1
ATOM 2536 C CA . THR A 1 317 ? 21.510 15.774 2.436 1.00 89.44 317 THR A CA 1
ATOM 2537 C C . THR A 1 317 ? 22.304 15.569 1.151 1.00 89.44 317 THR A C 1
ATOM 2539 O O . THR A 1 317 ? 22.948 14.528 1.023 1.00 89.44 317 THR A O 1
ATOM 2542 N N . ASP A 1 318 ? 22.388 16.557 0.260 1.00 88.00 318 ASP A N 1
ATOM 2543 C CA . ASP A 1 318 ? 23.208 16.460 -0.957 1.00 88.00 318 ASP A CA 1
ATOM 2544 C C . ASP A 1 318 ? 24.696 16.183 -0.671 1.00 88.00 318 ASP A C 1
ATOM 2546 O O . ASP A 1 318 ? 25.263 15.294 -1.313 1.00 88.00 318 ASP A O 1
ATOM 2550 N N . PRO A 1 319 ? 25.362 16.849 0.298 1.00 89.50 319 PRO A N 1
ATOM 2551 C CA . PRO A 1 319 ? 26.744 16.518 0.642 1.00 89.50 319 PRO A CA 1
ATOM 2552 C C . PRO A 1 319 ? 26.906 15.072 1.124 1.00 89.50 319 PRO A C 1
ATOM 2554 O O . PRO A 1 319 ? 27.908 14.431 0.815 1.00 89.50 319 PRO A O 1
ATOM 2557 N N . ILE A 1 320 ? 25.916 14.547 1.855 1.00 88.50 320 ILE A N 1
ATOM 2558 C CA . ILE A 1 320 ? 25.922 13.172 2.373 1.00 88.50 320 ILE A CA 1
ATOM 2559 C C . ILE A 1 320 ? 25.811 12.179 1.214 1.00 88.50 320 ILE A C 1
ATOM 2561 O O . ILE A 1 320 ? 26.619 11.256 1.121 1.00 88.50 320 ILE A O 1
ATOM 2565 N N . GLY A 1 321 ? 24.847 12.385 0.313 1.00 86.12 321 GLY A N 1
ATOM 2566 C CA . GLY A 1 321 ? 24.660 11.530 -0.859 1.00 86.12 321 GLY A CA 1
ATOM 2567 C C . GLY A 1 321 ? 25.896 11.509 -1.760 1.00 86.12 321 GLY A C 1
ATOM 2568 O O . GLY A 1 321 ? 26.400 10.435 -2.097 1.00 86.12 321 GLY A O 1
ATOM 2569 N N . ASN A 1 322 ? 26.441 12.687 -2.078 1.00 87.56 322 ASN A N 1
ATOM 2570 C CA . ASN A 1 322 ? 27.656 12.818 -2.885 1.00 87.56 322 ASN A CA 1
ATOM 2571 C C . ASN A 1 322 ? 28.868 12.132 -2.238 1.00 87.56 322 ASN A C 1
ATOM 2573 O O . ASN A 1 322 ? 29.639 11.466 -2.930 1.00 87.56 322 ASN A O 1
ATOM 2577 N N . ALA A 1 323 ? 29.027 12.257 -0.916 1.00 87.50 323 ALA A N 1
ATOM 2578 C CA . ALA A 1 323 ? 30.118 11.614 -0.189 1.00 87.50 323 ALA A CA 1
ATOM 2579 C C . ALA A 1 323 ? 30.014 10.081 -0.194 1.00 87.50 323 ALA A C 1
ATOM 2581 O O . ALA A 1 323 ? 31.040 9.412 -0.275 1.00 87.50 323 ALA A O 1
ATOM 2582 N N . ILE A 1 324 ? 28.799 9.526 -0.116 1.00 88.69 324 ILE A N 1
ATOM 2583 C CA . ILE A 1 324 ? 28.569 8.073 -0.081 1.00 88.69 324 ILE A CA 1
ATOM 2584 C C . ILE A 1 324 ? 28.786 7.436 -1.456 1.00 88.69 324 ILE A C 1
ATOM 2586 O O . ILE A 1 324 ? 29.421 6.388 -1.555 1.00 88.69 324 ILE A O 1
ATOM 2590 N N . PHE A 1 325 ? 28.239 8.038 -2.512 1.00 88.81 325 PHE A N 1
ATOM 2591 C CA . PHE A 1 325 ? 28.218 7.410 -3.835 1.00 88.81 325 PHE A CA 1
ATOM 2592 C C . PHE A 1 325 ? 29.333 7.878 -4.771 1.00 88.81 325 PHE A C 1
ATOM 2594 O O . PHE A 1 325 ? 29.479 7.323 -5.859 1.00 88.81 325 PHE A O 1
ATOM 2601 N N . HIS A 1 326 ? 30.130 8.870 -4.359 1.00 83.56 326 HIS A N 1
ATOM 2602 C CA . HIS A 1 326 ? 31.215 9.443 -5.159 1.00 83.56 326 HIS A CA 1
ATOM 2603 C C . HIS A 1 326 ? 30.774 9.853 -6.572 1.00 83.56 326 HIS A C 1
ATOM 2605 O O . HIS A 1 326 ? 31.559 9.781 -7.520 1.00 83.56 326 HIS A O 1
ATOM 2611 N N . PHE A 1 327 ? 29.518 10.275 -6.735 1.00 77.62 327 PHE A N 1
ATOM 2612 C CA . PHE A 1 327 ? 29.066 10.815 -8.006 1.00 77.62 327 PHE A CA 1
ATOM 2613 C C . PHE A 1 327 ? 29.823 12.120 -8.251 1.00 77.62 327 PHE A C 1
ATOM 2615 O O . PHE A 1 327 ? 29.691 13.090 -7.506 1.00 77.62 327 PHE A O 1
ATOM 2622 N N . THR A 1 328 ? 30.676 12.135 -9.275 1.00 55.38 328 THR A N 1
ATOM 2623 C CA . THR A 1 328 ? 31.270 13.375 -9.757 1.00 55.38 328 THR A CA 1
ATOM 2624 C C . THR A 1 328 ? 30.131 14.256 -10.232 1.00 55.38 328 THR A C 1
ATOM 2626 O O . THR A 1 328 ? 29.399 13.891 -11.152 1.00 55.38 328 THR A O 1
ATOM 2629 N N . THR A 1 329 ? 29.972 15.414 -9.598 1.00 46.84 329 THR A N 1
ATOM 2630 C CA . THR A 1 329 ? 29.088 16.475 -10.062 1.00 46.84 329 THR A CA 1
ATOM 2631 C C . THR A 1 329 ? 29.529 16.893 -11.464 1.00 46.84 329 THR A C 1
ATOM 2633 O O . THR A 1 329 ? 30.350 17.786 -11.649 1.00 46.84 329 THR A O 1
ATOM 2636 N N . HIS A 1 330 ? 28.998 16.239 -12.496 1.00 39.09 330 HIS A N 1
ATOM 2637 C CA . HIS A 1 330 ? 29.081 16.736 -13.862 1.00 39.09 330 HIS A CA 1
ATOM 2638 C C . HIS A 1 330 ? 28.087 17.885 -14.011 1.00 39.09 330 HIS A C 1
ATOM 2640 O O . HIS A 1 330 ? 27.067 17.774 -14.684 1.00 39.09 330 HIS A O 1
ATOM 2646 N N . VAL A 1 331 ? 28.403 19.017 -13.385 1.00 35.56 331 VAL A N 1
ATOM 2647 C CA . VAL A 1 331 ? 27.873 20.304 -13.826 1.00 35.56 331 VAL A CA 1
ATOM 2648 C C . VAL A 1 331 ? 28.732 20.716 -15.016 1.00 35.56 331 VAL A C 1
ATOM 2650 O O . VAL A 1 331 ? 29.809 21.289 -14.875 1.00 35.56 331 VAL A O 1
ATOM 2653 N N . GLY A 1 332 ? 28.304 20.319 -16.211 1.00 30.16 332 GLY A N 1
ATOM 2654 C CA . GLY A 1 332 ? 28.938 20.743 -17.449 1.00 30.16 332 GLY A CA 1
ATOM 2655 C C . GLY A 1 332 ? 28.520 22.163 -17.822 1.00 30.16 332 GLY A C 1
ATOM 2656 O O . GLY A 1 332 ? 27.381 22.350 -18.230 1.00 30.16 332 GLY A O 1
ATOM 2657 N N . SER A 1 333 ? 29.456 23.119 -17.744 1.00 31.33 333 SER A N 1
ATOM 2658 C CA . SER A 1 333 ? 29.799 24.048 -18.843 1.00 31.33 333 SER A CA 1
ATOM 2659 C C . SER A 1 333 ? 30.947 25.006 -18.453 1.00 31.33 333 SER A C 1
ATOM 2661 O O . SER A 1 333 ? 30.716 25.972 -17.732 1.00 31.33 333 SER A O 1
ATOM 2663 N N . GLY A 1 334 ? 32.159 24.782 -18.989 1.00 24.50 334 GLY A N 1
ATOM 2664 C CA . GLY A 1 334 ? 33.244 25.788 -19.086 1.00 24.50 334 GLY A CA 1
ATOM 2665 C C . GLY A 1 334 ? 34.591 25.408 -18.432 1.00 24.50 334 GLY A C 1
ATOM 2666 O O . GLY A 1 334 ? 34.573 24.909 -17.312 1.00 24.50 334 GLY A O 1
ATOM 2667 N N . PRO A 1 335 ? 35.760 25.610 -19.090 1.00 42.06 335 PRO A N 1
ATOM 2668 C CA . PRO A 1 335 ? 36.999 24.913 -18.744 1.00 42.06 335 PRO A CA 1
ATOM 2669 C C . PRO A 1 335 ? 37.939 25.745 -17.858 1.00 42.06 335 PRO A C 1
ATOM 2671 O O . PRO A 1 335 ? 38.277 26.871 -18.207 1.00 42.06 335 PRO A O 1
ATOM 2674 N N . SER A 1 336 ? 38.473 25.148 -16.793 1.00 26.39 336 SER A N 1
ATOM 2675 C CA . SER A 1 336 ? 39.888 25.296 -16.425 1.00 26.39 336 SER A CA 1
ATOM 2676 C C . SER A 1 336 ? 40.283 24.331 -15.306 1.00 26.39 336 SER A C 1
ATOM 2678 O O . SER A 1 336 ? 39.533 24.011 -14.389 1.00 26.39 336 SER A O 1
ATOM 2680 N N . SER A 1 337 ? 41.498 23.826 -15.456 1.00 31.81 337 SER A N 1
ATOM 2681 C CA . SER A 1 337 ? 42.246 22.940 -14.576 1.00 31.81 337 SER A CA 1
ATOM 2682 C C . SER A 1 337 ? 42.451 23.487 -13.162 1.00 31.81 337 SER A C 1
ATOM 2684 O O . SER A 1 337 ? 42.923 24.612 -13.008 1.00 31.81 337 SER A O 1
ATOM 2686 N N . SER A 1 338 ? 42.288 22.641 -12.147 1.00 25.89 338 SER A N 1
ATOM 2687 C CA . SER A 1 338 ? 43.367 22.220 -11.228 1.00 25.89 338 SER A CA 1
ATOM 2688 C C . SER A 1 338 ? 42.790 21.405 -10.062 1.00 25.89 338 SER A C 1
ATOM 2690 O O . SER A 1 338 ? 41.622 21.526 -9.715 1.00 25.89 338 SER A O 1
ATOM 2692 N N . HIS A 1 339 ? 43.604 20.482 -9.550 1.00 37.25 339 HIS A N 1
ATOM 2693 C CA . HIS A 1 339 ? 43.313 19.494 -8.512 1.00 37.25 339 HIS A CA 1
ATOM 2694 C C . HIS A 1 339 ? 42.284 19.903 -7.449 1.00 37.25 339 HIS A C 1
ATOM 2696 O O . HIS A 1 339 ? 42.533 20.817 -6.674 1.00 37.25 339 HIS A O 1
ATOM 2702 N N . ASN A 1 340 ? 41.219 19.109 -7.307 1.00 31.38 340 ASN A N 1
ATOM 2703 C CA . ASN A 1 340 ? 40.435 19.063 -6.077 1.00 31.38 340 ASN A CA 1
ATOM 2704 C C . ASN A 1 340 ? 40.517 17.653 -5.493 1.00 31.38 340 ASN A C 1
ATOM 2706 O O . ASN A 1 340 ? 39.897 16.703 -5.968 1.00 31.38 340 ASN A O 1
ATOM 2710 N N . VAL A 1 341 ? 41.376 17.541 -4.483 1.00 36.78 341 VAL A N 1
ATOM 2711 C CA . VAL A 1 341 ? 41.474 16.408 -3.566 1.00 36.78 341 VAL A CA 1
ATOM 2712 C C . VAL A 1 341 ? 40.147 16.287 -2.814 1.00 36.78 341 VAL A C 1
ATOM 2714 O O . VAL A 1 341 ? 39.565 17.294 -2.415 1.00 36.78 341 VAL A O 1
ATOM 2717 N N . ALA A 1 342 ? 39.665 15.055 -2.639 1.00 37.25 342 ALA A N 1
ATOM 2718 C CA . ALA A 1 342 ? 38.443 14.761 -1.899 1.00 37.25 342 ALA A CA 1
ATOM 2719 C C . ALA A 1 342 ? 38.481 15.393 -0.488 1.00 37.25 342 ALA A C 1
ATOM 2721 O O . ALA A 1 342 ? 39.477 15.213 0.220 1.00 37.25 342 ALA A O 1
ATOM 2722 N N . PRO A 1 343 ? 37.427 16.102 -0.044 1.00 43.09 343 PRO A N 1
ATOM 2723 C CA . PRO A 1 343 ? 37.362 16.602 1.322 1.00 43.09 343 PRO A CA 1
ATOM 2724 C C . PRO A 1 343 ? 37.297 15.421 2.299 1.00 43.09 343 PRO A C 1
ATOM 2726 O O . PRO A 1 343 ? 36.444 14.540 2.186 1.00 43.09 343 PRO A O 1
ATOM 2729 N N . SER A 1 344 ? 38.213 15.385 3.268 1.00 47.69 344 SER A N 1
ATOM 2730 C CA . SER A 1 344 ? 38.180 14.407 4.356 1.00 47.69 344 SER A CA 1
ATOM 2731 C C . SER A 1 344 ? 36.931 14.618 5.217 1.00 47.69 344 SER A C 1
ATOM 2733 O O . SER A 1 344 ? 36.436 15.737 5.352 1.00 47.69 344 SER A O 1
ATOM 2735 N N . LEU A 1 345 ? 36.449 13.559 5.870 1.00 40.06 345 LEU A N 1
ATOM 2736 C CA . LEU A 1 345 ? 35.283 13.601 6.766 1.00 40.06 345 LEU A CA 1
ATOM 2737 C C . LEU A 1 345 ? 35.398 14.697 7.850 1.00 40.06 345 LEU A C 1
ATOM 2739 O O . LEU A 1 345 ? 34.395 15.263 8.275 1.00 40.06 345 LEU A O 1
ATOM 2743 N N . SER A 1 346 ? 36.628 15.050 8.243 1.00 42.75 346 SER A N 1
ATOM 2744 C CA . SER A 1 346 ? 36.921 16.166 9.148 1.00 42.75 346 SER A CA 1
ATOM 2745 C C . SER A 1 346 ? 36.558 17.534 8.559 1.00 42.75 346 SER A C 1
ATOM 2747 O O . SER A 1 346 ? 35.967 18.347 9.258 1.00 42.75 346 SER A O 1
ATOM 2749 N N . SER A 1 347 ? 36.826 17.770 7.273 1.00 47.81 347 SER A N 1
ATOM 2750 C CA . SER A 1 347 ? 36.508 19.038 6.598 1.00 47.81 347 SER A CA 1
ATOM 2751 C C . SER A 1 347 ? 35.001 19.234 6.386 1.00 47.81 347 SER A C 1
ATOM 2753 O O . SER A 1 347 ? 34.493 20.352 6.475 1.00 47.81 347 SER A O 1
ATOM 2755 N N . VAL A 1 348 ? 34.257 18.137 6.199 1.00 51.06 348 VAL A N 1
ATOM 2756 C CA . VAL A 1 348 ? 32.786 18.152 6.132 1.00 51.06 348 VAL A CA 1
ATOM 2757 C C . VAL A 1 348 ? 32.184 18.472 7.504 1.00 51.06 348 VAL A C 1
ATOM 2759 O O . VAL A 1 348 ? 31.270 19.292 7.605 1.00 51.06 348 VAL A O 1
ATOM 2762 N N . LEU A 1 349 ? 32.725 17.882 8.576 1.00 48.84 349 LEU A N 1
ATOM 2763 C CA . LEU A 1 349 ? 32.301 18.178 9.947 1.00 48.84 349 LEU A CA 1
ATOM 2764 C C . LEU A 1 349 ? 32.643 19.618 10.361 1.00 48.84 349 LEU A C 1
ATOM 2766 O O . LEU A 1 349 ? 31.814 20.277 10.985 1.00 48.84 349 LEU A O 1
ATOM 2770 N N . GLU A 1 350 ? 33.807 20.140 9.972 1.00 54.34 350 GLU A N 1
ATOM 2771 C CA . GLU A 1 350 ? 34.170 21.545 10.203 1.00 54.34 350 GLU A CA 1
ATOM 2772 C C . GLU A 1 350 ? 33.256 22.511 9.441 1.00 54.34 350 GLU A C 1
ATOM 2774 O O . GLU A 1 350 ? 32.815 23.511 10.008 1.00 54.34 350 GLU A O 1
ATOM 2779 N N . SER A 1 351 ? 32.892 22.195 8.194 1.00 53.50 351 SER A N 1
ATOM 2780 C CA . SER A 1 351 ? 31.924 22.987 7.423 1.00 53.50 351 SER A CA 1
ATOM 2781 C C . SER A 1 351 ? 30.536 23.001 8.079 1.00 53.50 351 SER A C 1
ATOM 2783 O O . SER A 1 351 ? 29.920 24.062 8.200 1.00 53.50 351 SER A O 1
ATOM 2785 N N . LEU A 1 352 ? 30.066 21.856 8.586 1.00 49.62 352 LEU A N 1
ATOM 2786 C CA . LEU A 1 352 ? 28.816 21.753 9.350 1.00 49.62 352 LEU A CA 1
ATOM 2787 C C . LEU A 1 352 ? 28.853 22.592 10.634 1.00 49.62 352 LEU A C 1
ATOM 2789 O O . LEU A 1 352 ? 27.902 23.321 10.920 1.00 49.62 352 LEU A O 1
ATOM 2793 N N . VAL A 1 353 ? 29.953 22.535 11.389 1.00 63.75 353 VAL A N 1
ATOM 2794 C CA . VAL A 1 353 ? 30.126 23.327 12.617 1.00 63.75 353 VAL A CA 1
ATOM 2795 C C . VAL A 1 353 ? 30.159 24.826 12.308 1.00 63.75 353 VAL A C 1
ATOM 2797 O O . VAL A 1 353 ? 29.515 25.605 13.014 1.00 63.75 353 VAL A O 1
ATOM 2800 N N . ASN A 1 354 ? 30.841 25.233 11.238 1.00 57.19 354 ASN A N 1
ATOM 2801 C CA . ASN A 1 354 ? 30.933 26.637 10.837 1.00 57.19 354 ASN A CA 1
ATOM 2802 C C . ASN A 1 354 ? 29.588 27.180 10.334 1.00 57.19 354 ASN A C 1
ATOM 2804 O O . ASN A 1 354 ? 29.161 28.238 10.787 1.00 57.19 354 ASN A O 1
ATOM 2808 N N . ASN A 1 355 ? 28.848 26.415 9.529 1.00 57.25 355 ASN A N 1
ATOM 2809 C CA . ASN A 1 355 ? 27.513 26.811 9.066 1.00 57.25 355 ASN A CA 1
ATOM 2810 C C . ASN A 1 355 ? 26.503 26.942 10.220 1.00 57.25 355 ASN A C 1
ATOM 2812 O O . ASN A 1 355 ? 25.691 27.870 10.243 1.00 57.25 355 ASN A O 1
ATOM 2816 N N . VAL A 1 356 ? 26.568 26.057 11.222 1.00 56.28 356 VAL A N 1
ATOM 2817 C CA . VAL A 1 356 ? 25.736 26.162 12.435 1.00 56.28 356 VAL A CA 1
ATOM 2818 C C . VAL A 1 356 ? 26.128 27.385 13.273 1.00 56.28 356 VAL A C 1
ATOM 2820 O O . VAL A 1 356 ? 25.259 28.063 13.833 1.00 56.28 356 VAL A O 1
ATOM 2823 N N . ARG A 1 357 ? 27.425 27.706 13.341 1.00 52.44 357 ARG A N 1
ATOM 2824 C CA . ARG A 1 357 ? 27.947 28.876 14.061 1.00 52.44 357 ARG A CA 1
ATOM 2825 C C . ARG A 1 357 ? 27.540 30.191 13.397 1.00 52.44 357 ARG A C 1
ATOM 2827 O O . ARG A 1 357 ? 27.125 31.111 14.104 1.00 52.44 357 ARG A O 1
ATOM 2834 N N . ASP A 1 358 ? 27.583 30.254 12.072 1.00 49.50 358 ASP A N 1
ATOM 2835 C CA . ASP A 1 358 ? 27.174 31.426 11.295 1.00 49.50 358 ASP A CA 1
ATOM 2836 C C . ASP A 1 358 ? 25.658 31.635 11.339 1.00 49.50 358 ASP A C 1
ATOM 2838 O O . ASP A 1 358 ? 25.169 32.755 11.500 1.00 49.50 358 ASP A O 1
ATOM 2842 N N . TRP A 1 359 ? 24.878 30.556 11.335 1.00 50.91 359 TRP A N 1
ATOM 2843 C CA . TRP A 1 359 ? 23.437 30.649 11.561 1.00 50.91 359 TRP A CA 1
ATOM 2844 C C . TRP A 1 359 ? 23.095 31.188 12.964 1.00 50.91 359 TRP A C 1
ATOM 2846 O O . TRP A 1 359 ? 22.185 32.009 13.127 1.00 50.91 359 TRP A O 1
ATOM 2856 N N . ALA A 1 360 ? 23.858 30.789 13.988 1.00 47.16 360 ALA A N 1
ATOM 2857 C CA . ALA A 1 360 ? 23.688 31.280 15.355 1.00 47.16 360 ALA A CA 1
ATOM 2858 C C . ALA A 1 360 ? 24.133 32.747 15.533 1.00 47.16 360 ALA A C 1
ATOM 2860 O O . ALA A 1 360 ? 23.496 33.491 16.288 1.00 47.16 360 ALA A O 1
ATOM 2861 N N . SER A 1 361 ? 25.186 33.191 14.836 1.00 49.50 361 SER A N 1
ATOM 2862 C CA . SER A 1 361 ? 25.661 34.584 14.880 1.00 49.50 361 SER A CA 1
ATOM 2863 C C . SER A 1 361 ? 24.696 35.538 14.162 1.00 49.50 361 SER A C 1
ATOM 2865 O O . SER A 1 361 ? 24.381 36.606 14.691 1.00 49.50 361 SER A O 1
ATOM 2867 N N . THR A 1 362 ? 24.110 35.102 13.043 1.00 51.47 362 THR A N 1
ATOM 2868 C CA . THR A 1 362 ? 23.123 35.875 12.266 1.00 51.47 362 THR A CA 1
ATOM 2869 C C . THR A 1 362 ? 21.791 36.067 13.012 1.00 51.47 362 THR A C 1
ATOM 2871 O O . THR A 1 362 ? 21.065 37.030 12.766 1.00 51.47 362 THR A O 1
ATOM 2874 N N . ARG A 1 363 ? 21.457 35.191 13.975 1.00 48.50 363 ARG A N 1
ATOM 2875 C CA . ARG A 1 363 ? 20.315 35.397 14.892 1.00 48.50 363 ARG A CA 1
ATOM 2876 C C . ARG A 1 363 ? 20.607 36.397 16.009 1.00 48.50 363 ARG A C 1
ATOM 2878 O O . ARG A 1 363 ? 19.689 37.095 16.431 1.00 48.50 363 ARG A O 1
ATOM 2885 N N . ARG A 1 364 ? 21.854 36.494 16.485 1.00 46.81 364 ARG A N 1
ATOM 2886 C CA . ARG A 1 364 ? 22.229 37.460 17.535 1.00 46.81 364 ARG A CA 1
ATOM 2887 C C . ARG A 1 364 ? 22.290 38.900 17.025 1.00 46.81 364 ARG A C 1
ATOM 2889 O O . ARG A 1 364 ? 22.039 39.804 17.808 1.00 46.81 364 ARG A O 1
ATOM 2896 N N . SER A 1 365 ? 22.541 39.120 15.733 1.00 48.47 365 SER A N 1
ATOM 2897 C CA . SER A 1 365 ? 22.525 40.462 15.125 1.00 48.47 365 SER A CA 1
ATOM 2898 C C . SER A 1 365 ? 21.126 40.981 14.756 1.00 48.47 365 SER A C 1
ATOM 2900 O O . SER A 1 365 ? 21.001 42.126 14.333 1.00 48.47 365 SER A O 1
ATOM 2902 N N . LYS A 1 366 ? 20.068 40.170 14.929 1.00 45.75 366 LYS A N 1
ATOM 2903 C CA . LYS A 1 366 ? 18.662 40.533 14.653 1.00 45.75 366 LYS A CA 1
ATOM 2904 C C . LYS A 1 366 ? 17.766 40.603 15.899 1.00 45.75 366 LYS A C 1
ATOM 2906 O O . LYS A 1 366 ? 16.546 40.644 15.761 1.00 45.75 366 LYS A O 1
ATOM 2911 N N . ALA A 1 367 ? 18.335 40.626 17.105 1.00 39.34 367 ALA A N 1
ATOM 2912 C CA . ALA A 1 367 ? 17.570 40.964 18.305 1.00 39.34 367 ALA A CA 1
ATOM 2913 C C . ALA A 1 367 ? 17.395 42.497 18.373 1.00 39.34 367 ALA A C 1
ATOM 2915 O O . ALA A 1 367 ? 18.407 43.200 18.402 1.00 39.34 367 ALA A O 1
ATOM 2916 N N . PRO A 1 368 ? 16.164 43.042 18.368 1.00 43.12 368 PRO A N 1
ATOM 2917 C CA . PRO A 1 368 ? 15.967 44.470 18.566 1.00 43.12 368 PRO A CA 1
ATOM 2918 C C . PRO A 1 368 ? 16.324 44.820 20.013 1.00 43.12 368 PRO A C 1
ATOM 2920 O O . PRO A 1 368 ? 15.889 44.148 20.947 1.00 43.12 368 PRO A O 1
ATOM 2923 N N . SER A 1 369 ? 17.131 45.863 20.190 1.00 47.22 369 SER A N 1
ATOM 2924 C CA . SER A 1 369 ? 17.342 46.493 21.489 1.00 47.22 369 SER A CA 1
ATOM 2925 C C . SER A 1 369 ? 16.017 47.090 21.969 1.00 47.22 369 SER A C 1
ATOM 2927 O O . SER A 1 369 ? 15.554 48.083 21.404 1.00 47.22 369 SER A O 1
ATOM 2929 N N . SER A 1 370 ? 15.418 46.471 22.982 1.00 39.97 370 SER A N 1
ATOM 2930 C CA . SER A 1 370 ? 14.396 47.070 23.844 1.00 39.97 370 SER A CA 1
ATOM 2931 C C . SER A 1 370 ? 14.969 47.257 25.234 1.00 39.97 370 SER A C 1
ATOM 2933 O O . SER A 1 370 ? 15.453 46.227 25.764 1.00 39.97 370 SER A O 1
#

Radius of gyration: 24.17 Å; Cα contacts (8 Å, |Δi|>4): 445; chains: 1; bounding box: 71×74×54 Å

Solvent-accessible surface area (backbone atoms only — not comparable to full-atom values): 19223 Å² total; per-residue (Å²): 115,71,70,64,55,54,52,38,33,52,54,10,49,50,31,40,51,46,32,58,51,44,47,48,36,11,65,71,58,76,40,52,85,44,57,33,64,68,52,48,24,53,35,19,44,41,22,53,53,8,52,52,38,52,41,43,65,60,53,51,52,50,54,50,41,40,74,75,31,71,55,55,29,50,48,52,53,51,50,54,51,48,38,53,51,38,33,52,53,21,50,48,41,54,78,67,63,39,63,79,42,42,52,57,32,46,38,55,54,36,12,50,47,23,50,59,75,64,75,30,71,31,20,35,96,88,35,86,18,52,40,28,81,38,33,40,59,42,49,74,62,49,47,42,61,32,45,56,50,81,46,70,63,42,48,38,42,52,50,40,48,51,47,54,46,43,31,64,59,36,24,56,48,25,30,70,76,66,74,32,61,66,57,4,42,50,46,15,45,53,55,64,66,30,63,68,56,59,60,51,52,42,46,43,57,54,61,57,63,45,27,59,25,22,46,52,37,16,52,51,20,56,79,70,64,36,64,69,51,18,52,51,22,45,49,57,14,35,22,21,29,50,66,39,19,58,58,37,33,51,49,11,52,48,38,58,73,50,89,49,96,88,45,54,73,70,54,28,48,48,53,12,50,52,34,31,53,52,17,52,53,46,34,51,49,26,38,51,48,15,23,58,63,30,65,65,75,39,57,65,40,62,80,45,67,93,43,91,57,20,64,64,49,41,70,63,43,51,62,54,52,38,67,74,67,64,55,75,82,80,78,82,84,85,92,81,92,76,91,79,78,81,80,50,74,66,56,55,51,51,50,52,53,48,54,55,49,52,56,54,51,61,54,64,77,66,63,79,92,125

Mean predicted aligned error: 8.77 Å

Foldseek 3Di:
DVVVLVVLLVQLVVLQVVLVVLLVCCLVVVPVVSLALVNNLVSLVSNVSSVCSNCVVVVVVLVVCLVVPVLSVVLVVVLVVLLVVLLVLLVVCVVVVVVQQVPVQQQQLQLLCCSRPPSQRRQGPVASHPLQQWQQQCNVVLSSQCSNPPDQSSLLSVLLNLLLVLLNLQLVVLCVVPVDNVSSSVSSVCSSPVVCSSPPSSGHRALLSNLVSLLSQLVSCVQVVVVVSNVVSLVSNLNRTLCSLVSLLVVLVVLLPDDHPVADNVRSPVSSVVSNVVSVVSNVVSQLSNCVSNLNPDGSLVVVPPDPCSVVVCVVCSVVSCVVPVRDPPPDDDDDDDDDDDDDPVNVVVVVVVVVVVVVVVVVVPDDDD